Protein 5T95 (pdb70)

B-factor: mean 22.71, std 10.86, range [8.15, 75.47]

Radius of gyration: 29.09 Å; Cα contacts (8 Å, |Δi|>4): 950; chains: 2; bounding box: 56×75×69 Å

Foldseek 3Di:
DFFEEEEACDQFVVFLVVLCVVVPYAYEYEYCDDCCVVCVVVVHHYDPDLLVVQLDDGAEYEYEHALVCPLVSLVPHPQVNHPDAHEYEYAAQAFPVCLVSCCVRHDPRHFYKYKHFPDGCPRAVPFQAAGAIEIERSGDDPVVVVVVVVVSNVVRNHHYHYDDSLVSLQVCLQPVLVLLVLLVVCLVVVDDDDPDDDPVVVVSVVSVVSSVVDDVSSSVSNQPVRPNNVVNVVVVVVVVVVVVVVVVD/DAFEEEEEACPQFVVQLVVLSVVVPHAYEYEYCDDPPPVCVVSVYHYDPDLLVVQQDPGAEYEYEHFLVCPLVSLVRHPQVSRPDAHEYEYAAQAFPVVLVSCCVRHDPSHFYKYKHFPDGCPRAVPFQAAGAIEIERSGDDPVVSVVVVLVS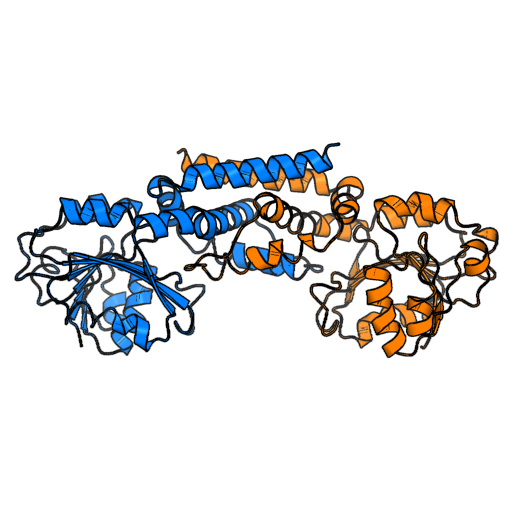NVVRNHHYHYDDSLVSLLVCLQPVLVLLVLLVVCLVVVDDDDPDDDPVVVVSVSSVVSSVVDDVSSSVSNQPVRPNNVVNVVVVVVVVVVVVVVVVD

Solvent-accessible surface area: 20821 Å² total

Structure (mmCIF, N/CA/C/O backbone):
data_5T95
#
_entry.id   5T95
#
_cell.length_a   46.294
_cell.length_b   54.603
_cell.length_c   68.092
_cell.angle_alpha   106.95
_cell.angle_beta   99.32
_cell.angle_gamma   103.70
#
_symmetry.space_group_name_H-M   'P 1'
#
loop_
_entity.id
_entity.type
_entity.pdbx_description
1 polymer 'Prephenate dehydrogenase 1'
2 non-polymer 'NADP NICOTINAMIDE-ADENINE-DINUCLEOTIDE PHOSPHATE'
3 non-polymer TYROSINE
4 water water
#
loop_
_atom_site.group_PDB
_atom_site.id
_atom_site.type_symbol
_atom_site.label_atom_id
_atom_site.label_alt_id
_atom_site.label_comp_id
_atom_site.label_asym_id
_atom_site.label_entity_id
_atom_site.label_seq_id
_atom_site.pdbx_PDB_ins_code
_atom_site.Cartn_x
_atom_site.Cartn_y
_atom_site.Cartn_z
_atom_site.occupancy
_atom_site.B_iso_or_equiv
_atom_site.auth_seq_id
_atom_site.auth_comp_id
_atom_site.auth_asym_id
_atom_site.auth_atom_id
_atom_site.pdbx_PDB_model_num
ATOM 1 N N . SER A 1 9 ? 15.368 -49.313 -40.459 1.00 43.45 9 SER A N 1
ATOM 2 C CA . SER A 1 9 ? 15.481 -48.471 -39.270 1.00 41.60 9 SER A CA 1
ATOM 3 C C . SER A 1 9 ? 14.809 -47.116 -39.496 1.00 39.43 9 SER A C 1
ATOM 4 O O . SER A 1 9 ? 15.102 -46.419 -40.468 1.00 44.27 9 SER A O 1
ATOM 7 N N . LEU A 1 10 ? 13.915 -46.746 -38.581 1.00 28.14 10 LEU A N 1
ATOM 8 C CA . LEU A 1 10 ? 13.048 -45.590 -38.734 1.00 25.75 10 LEU A CA 1
ATOM 9 C C . LEU A 1 10 ? 13.358 -44.537 -37.678 1.00 21.46 10 LEU A C 1
ATOM 10 O O . LEU A 1 10 ? 13.747 -44.857 -36.553 1.00 22.83 10 LEU A O 1
ATOM 15 N N . LYS A 1 11 ? 13.177 -43.274 -38.060 1.00 18.59 11 LYS A N 1
ATOM 16 C CA . LYS A 1 11 ? 13.143 -42.172 -37.114 1.00 16.76 11 LYS A CA 1
ATOM 17 C C . LYS A 1 11 ? 11.704 -42.035 -36.639 1.00 17.99 11 LYS A C 1
ATOM 18 O O . LYS A 1 11 ? 10.835 -41.583 -37.390 1.00 19.94 11 LYS A O 1
ATOM 24 N N . ILE A 1 12 ? 11.450 -42.438 -35.397 1.00 15.71 12 ILE A N 1
ATOM 25 C CA . ILE A 1 12 ? 10.104 -42.509 -34.853 1.00 14.52 12 ILE A CA 1
ATOM 26 C C . ILE A 1 12 ? 9.991 -41.496 -33.733 1.00 14.85 12 ILE A C 1
ATOM 27 O O . ILE A 1 12 ? 10.819 -41.487 -32.816 1.00 16.90 12 ILE A O 1
ATOM 32 N N . GLY A 1 13 ? 8.951 -40.670 -33.787 1.00 15.00 13 GLY A N 1
ATOM 33 C CA . GLY A 1 13 ? 8.678 -39.690 -32.751 1.00 13.41 13 GLY A CA 1
ATOM 34 C C . GLY A 1 13 ? 7.401 -40.039 -32.006 1.00 16.56 13 GLY A C 1
ATOM 35 O O . GLY A 1 13 ? 6.354 -40.247 -32.616 1.00 15.84 13 GLY A O 1
ATOM 36 N N . ILE A 1 14 ? 7.503 -40.079 -30.677 1.00 13.85 14 ILE A N 1
ATOM 37 C CA A ILE A 1 14 ? 6.385 -40.421 -29.807 0.59 11.75 14 ILE A CA 1
ATOM 38 C CA B ILE A 1 14 ? 6.381 -40.419 -29.811 0.41 12.31 14 ILE A CA 1
ATOM 39 C C . ILE A 1 14 ? 5.756 -39.139 -29.288 1.00 13.42 14 ILE A C 1
ATOM 40 O O . ILE A 1 14 ? 6.450 -38.297 -28.705 1.00 16.68 14 ILE A O 1
ATOM 49 N N . VAL A 1 15 ? 4.443 -39.000 -29.479 1.00 11.11 15 VAL A N 1
ATOM 50 C CA . VAL A 1 15 ? 3.673 -37.897 -28.919 1.00 14.06 15 VAL A CA 1
ATOM 51 C C . VAL A 1 15 ? 2.837 -38.484 -27.795 1.00 15.88 15 VAL A C 1
ATOM 52 O O . VAL A 1 15 ? 1.948 -39.310 -28.039 1.00 13.39 15 VAL A O 1
ATOM 56 N N . GLY A 1 16 ? 3.120 -38.070 -26.564 1.00 13.72 16 GLY A N 1
ATOM 57 C CA . GLY A 1 16 ? 2.479 -38.665 -25.409 1.00 16.42 16 GLY A CA 1
ATOM 58 C C . GLY A 1 16 ? 3.372 -39.739 -24.827 1.00 16.73 16 GLY A C 1
ATOM 59 O O . GLY A 1 16 ? 3.232 -40.928 -25.146 1.00 14.27 16 GLY A O 1
ATOM 60 N N . PHE A 1 17 ? 4.336 -39.322 -24.016 1.00 13.14 17 PHE A N 1
ATOM 61 C CA . PHE A 1 17 ? 5.366 -40.240 -23.524 1.00 11.65 17 PHE A CA 1
ATOM 62 C C . PHE A 1 17 ? 5.018 -40.742 -22.137 1.00 15.45 17 PHE A C 1
ATOM 63 O O . PHE A 1 17 ? 5.839 -40.740 -21.210 1.00 15.04 17 PHE A O 1
ATOM 71 N N . GLY A 1 18 ? 3.772 -41.165 -21.993 1.00 17.12 18 GLY A N 1
ATOM 72 C CA . GLY A 1 18 ? 3.281 -41.716 -20.753 1.00 13.66 18 GLY A CA 1
ATOM 73 C C . GLY A 1 18 ? 3.500 -43.210 -20.696 1.00 11.50 18 GLY A C 1
ATOM 74 O O . GLY A 1 18 ? 4.390 -43.767 -21.347 1.00 15.96 18 GLY A O 1
ATOM 75 N N . ASN A 1 19 ? 2.660 -43.859 -19.893 1.00 11.33 19 ASN A N 1
ATOM 76 C CA . ASN A 1 19 ? 2.700 -45.297 -19.663 1.00 11.87 19 ASN A CA 1
ATOM 77 C C . ASN A 1 19 ? 2.905 -46.094 -20.949 1.00 14.19 19 ASN A C 1
ATOM 78 O O . ASN A 1 19 ? 3.895 -46.816 -21.091 1.00 14.53 19 ASN A O 1
ATOM 83 N N . PHE A 1 20 ? 1.989 -45.957 -21.911 1.00 12.92 20 PHE A N 1
ATOM 84 C CA . PHE A 1 20 ? 2.080 -46.808 -23.100 1.00 14.17 20 PHE A CA 1
ATOM 85 C C . PHE A 1 20 ? 3.116 -46.310 -24.099 1.00 14.74 20 PHE A C 1
ATOM 86 O O . PHE A 1 20 ? 3.779 -47.130 -24.749 1.00 15.53 20 PHE A O 1
ATOM 94 N N . GLY A 1 21 ? 3.280 -44.991 -24.237 1.00 14.81 21 GLY A N 1
ATOM 95 C CA . GLY A 1 21 ? 4.351 -44.484 -25.077 1.00 16.01 21 GLY A CA 1
ATOM 96 C C . GLY A 1 21 ? 5.715 -44.998 -24.649 1.00 15.45 21 GLY A C 1
ATOM 97 O O . GLY A 1 21 ? 6.526 -45.402 -25.485 1.00 13.50 21 GLY A O 1
ATOM 98 N N . GLN A 1 22 ? 5.984 -44.992 -23.341 1.00 13.28 22 GLN A N 1
ATOM 99 C CA . GLN A 1 22 ? 7.235 -45.554 -22.837 1.00 14.92 22 GLN A CA 1
ATOM 100 C C . GLN A 1 22 ? 7.343 -47.039 -23.152 1.00 15.33 22 GLN A C 1
ATOM 101 O O . GLN A 1 22 ? 8.418 -47.530 -23.513 1.00 15.71 22 GLN A O 1
ATOM 107 N N . PHE A 1 23 ? 6.237 -47.768 -23.010 1.00 15.02 23 PHE A N 1
ATOM 108 C CA . PHE A 1 23 ? 6.233 -49.199 -23.278 1.00 13.10 23 PHE A CA 1
ATOM 109 C C . PHE A 1 23 ? 6.612 -49.498 -24.727 1.00 12.80 23 PHE A C 1
ATOM 110 O O . PHE A 1 23 ? 7.485 -50.338 -24.990 1.00 13.00 23 PHE A O 1
ATOM 118 N N . LEU A 1 24 ? 5.973 -48.810 -25.680 1.00 13.46 24 LEU A N 1
ATOM 119 C CA . LEU A 1 24 ? 6.316 -49.000 -27.092 1.00 13.87 24 LEU A CA 1
ATOM 120 C C . LEU A 1 24 ? 7.761 -48.624 -27.363 1.00 14.07 24 LEU A C 1
ATOM 121 O O . LEU A 1 24 ? 8.474 -49.332 -28.090 1.00 14.69 24 LEU A O 1
ATOM 126 N N . ALA A 1 25 ? 8.207 -47.505 -26.791 1.00 11.27 25 ALA A N 1
ATOM 127 C CA . ALA A 1 25 ? 9.564 -47.026 -27.041 1.00 12.39 25 ALA A CA 1
ATOM 128 C C . ALA A 1 25 ? 10.615 -48.069 -26.689 1.00 14.42 25 ALA A C 1
ATOM 129 O O . ALA A 1 25 ? 11.611 -48.217 -27.409 1.00 19.55 25 ALA A O 1
ATOM 131 N N . LYS A 1 26 ? 10.441 -48.778 -25.566 1.00 15.12 26 LYS A N 1
ATOM 132 C CA . LYS A 1 26 ? 11.435 -49.770 -25.167 1.00 14.42 26 LYS A CA 1
ATOM 133 C C . LYS A 1 26 ? 11.710 -50.757 -26.288 1.00 17.01 26 LYS A C 1
ATOM 134 O O . LYS A 1 26 ? 12.868 -51.046 -26.613 1.00 20.52 26 LYS A O 1
ATOM 140 N N . THR A 1 27 ? 10.648 -51.301 -26.878 1.00 15.26 27 THR A N 1
ATOM 141 C CA . THR A 1 27 ? 10.832 -52.309 -27.918 1.00 18.01 27 THR A CA 1
ATOM 142 C C . THR A 1 27 ? 11.325 -51.679 -29.213 1.00 15.72 27 THR A C 1
ATOM 143 O O . THR A 1 27 ? 12.170 -52.252 -29.906 1.00 17.28 27 THR A O 1
ATOM 147 N N . MET A 1 28 ? 10.841 -50.481 -29.532 1.00 17.96 28 MET A N 1
ATOM 148 C CA . MET A 1 28 ? 11.290 -49.814 -30.744 1.00 18.47 28 MET A CA 1
ATOM 149 C C . MET A 1 28 ? 12.780 -49.499 -30.683 1.00 17.92 28 MET A C 1
ATOM 150 O O . MET A 1 28 ? 13.491 -49.622 -31.687 1.00 17.40 28 MET A O 1
ATOM 155 N N . ILE A 1 29 ? 13.269 -49.094 -29.510 1.00 14.21 29 ILE A N 1
ATOM 156 C CA . ILE A 1 29 ? 14.695 -48.828 -29.355 1.00 14.13 29 ILE A CA 1
ATOM 157 C C . ILE A 1 29 ? 15.495 -50.110 -29.504 1.00 17.59 29 ILE A C 1
ATOM 158 O O . ILE A 1 29 ? 16.545 -50.132 -30.155 1.00 19.69 29 ILE A O 1
ATOM 163 N N . LYS A 1 30 ? 15.020 -51.195 -28.890 1.00 19.86 30 LYS A N 1
ATOM 164 C CA . LYS A 1 30 ? 15.724 -52.469 -28.979 1.00 21.08 30 LYS A CA 1
ATOM 165 C C . LYS A 1 30 ? 15.930 -52.885 -30.427 1.00 23.98 30 LYS A C 1
ATOM 166 O O . LYS A 1 30 ? 16.976 -53.446 -30.784 1.00 22.50 30 LYS A O 1
ATOM 172 N N . GLN A 1 31 ? 14.943 -52.607 -31.279 1.00 24.61 31 GLN A N 1
ATOM 173 C CA . GLN A 1 31 ? 15.012 -52.970 -32.686 1.00 24.88 31 GLN A CA 1
ATOM 174 C C . GLN A 1 31 ? 15.949 -52.082 -33.491 1.00 25.71 31 GLN A C 1
ATOM 175 O O . GLN A 1 31 ? 16.204 -52.385 -34.659 1.00 26.12 31 GLN A O 1
ATOM 181 N N . GLY A 1 32 ? 16.469 -51.011 -32.910 1.00 23.51 32 GLY A N 1
ATOM 182 C CA . GLY A 1 32 ? 17.421 -50.176 -33.603 1.00 22.15 32 GLY A CA 1
ATOM 183 C C . GLY A 1 32 ? 16.846 -48.948 -34.260 1.00 19.63 32 GLY A C 1
ATOM 184 O O . GLY A 1 32 ? 17.565 -48.273 -35.006 1.00 22.40 32 GLY A O 1
ATOM 185 N N . HIS A 1 33 ? 15.582 -48.633 -34.008 1.00 19.73 33 HIS A N 1
ATOM 186 C CA . HIS A 1 33 ? 15.009 -47.388 -34.492 1.00 16.44 33 HIS A CA 1
ATOM 187 C C . HIS A 1 33 ? 15.469 -46.228 -33.619 1.00 20.70 33 HIS A C 1
ATOM 188 O O . HIS A 1 33 ? 15.877 -46.409 -32.468 1.00 21.37 33 HIS A O 1
ATOM 195 N N . THR A 1 34 ? 15.447 -45.029 -34.201 1.00 19.19 34 THR A N 1
ATOM 196 C CA . THR A 1 34 ? 15.883 -43.817 -33.518 1.00 20.25 34 THR A CA 1
ATOM 197 C C . THR A 1 34 ? 14.654 -43.108 -32.973 1.00 19.02 34 THR A C 1
ATOM 198 O O . THR A 1 34 ? 13.821 -42.625 -33.749 1.00 19.10 34 THR A O 1
ATOM 202 N N . LEU A 1 35 ? 14.549 -43.042 -31.651 1.00 16.67 35 LEU A N 1
ATOM 203 C CA . LEU A 1 35 ? 13.347 -42.539 -30.997 1.00 17.25 35 LEU A CA 1
ATOM 204 C C . LEU A 1 35 ? 13.546 -41.120 -30.496 1.00 18.80 35 LEU A C 1
ATOM 205 O O . LEU A 1 35 ? 14.597 -40.787 -29.943 1.00 18.47 35 LEU A O 1
ATOM 210 N N . THR A 1 36 ? 12.527 -40.284 -30.709 1.00 13.61 36 THR A N 1
ATOM 211 C CA . THR A 1 36 ? 12.380 -39.004 -30.039 1.00 13.26 36 THR A CA 1
ATOM 212 C C . THR A 1 36 ? 10.978 -38.931 -29.447 1.00 14.81 36 THR A C 1
ATOM 213 O O . THR A 1 36 ? 10.085 -39.690 -29.827 1.00 18.19 36 THR A O 1
ATOM 217 N N . ALA A 1 37 ? 10.781 -38.015 -28.506 1.00 13.05 37 ALA A N 1
ATOM 218 C CA . ALA A 1 37 ? 9.511 -37.937 -27.793 1.00 12.34 37 ALA A CA 1
ATOM 219 C C . ALA A 1 37 ? 9.154 -36.491 -27.489 1.00 12.70 37 ALA A C 1
ATOM 220 O O . ALA A 1 37 ? 10.022 -35.622 -27.387 1.00 15.89 37 ALA A O 1
ATOM 222 N N . THR A 1 38 ? 7.855 -36.243 -27.354 1.00 13.90 38 THR A N 1
ATOM 223 C CA . THR A 1 38 ? 7.353 -34.971 -26.860 1.00 15.44 38 THR A CA 1
ATOM 224 C C . THR A 1 38 ? 6.083 -35.263 -26.076 1.00 15.38 38 THR A C 1
ATOM 225 O O . THR A 1 38 ? 5.434 -36.292 -26.285 1.00 14.65 38 THR A O 1
ATOM 229 N N . SER A 1 39 ? 5.800 -34.251 -25.213 1.00 13.67 39 SER A N 1
ATOM 230 C CA . SER A 1 39 ? 4.644 -34.737 -24.474 1.00 12.80 39 SER A CA 1
ATOM 231 C C . SER A 1 39 ? 4.110 -33.619 -23.593 1.00 11.70 39 SER A C 1
ATOM 232 O O . SER A 1 39 ? 4.807 -32.638 -23.311 1.00 15.17 39 SER A O 1
ATOM 235 N N . ARG A 1 40 ? 3.006 -33.493 -22.948 1.00 12.15 40 ARG A N 1
ATOM 236 C CA . ARG A 1 40 ? 2.545 -32.422 -22.077 1.00 18.67 40 ARG A CA 1
ATOM 237 C C . ARG A 1 40 ? 3.459 -32.263 -20.870 1.00 19.18 40 ARG A C 1
ATOM 238 O O . ARG A 1 40 ? 3.883 -31.150 -20.531 1.00 17.99 40 ARG A O 1
ATOM 246 N N . SER A 1 41 ? 3.768 -33.367 -20.204 1.00 15.29 41 SER A N 1
ATOM 247 C CA . SER A 1 41 ? 4.590 -33.330 -19.002 1.00 14.71 41 SER A CA 1
ATOM 248 C C . SER A 1 41 ? 6.058 -33.477 -19.378 1.00 16.39 41 SER A C 1
ATOM 249 O O . SER A 1 41 ? 6.399 -33.931 -20.474 1.00 16.16 41 SER A O 1
ATOM 252 N N . ASP A 1 42 ? 6.941 -33.107 -18.453 1.00 18.06 42 ASP A N 1
ATOM 253 C CA A ASP A 1 42 ? 8.369 -33.152 -18.734 0.67 23.90 42 ASP A CA 1
ATOM 254 C CA B ASP A 1 42 ? 8.361 -33.159 -18.764 0.33 23.81 42 ASP A CA 1
ATOM 255 C C . ASP A 1 42 ? 8.905 -34.557 -18.486 1.00 21.24 42 ASP A C 1
ATOM 256 O O . ASP A 1 42 ? 8.660 -35.147 -17.431 1.00 26.53 42 ASP A O 1
ATOM 265 N N . TYR A 1 43 ? 9.582 -35.113 -19.476 1.00 19.58 43 TYR A N 1
ATOM 266 C CA . TYR A 1 43 ? 10.192 -36.428 -19.355 1.00 13.78 43 TYR A CA 1
ATOM 267 C C . TYR A 1 43 ? 11.672 -36.333 -19.677 1.00 14.81 43 TYR A C 1
ATOM 268 O O . TYR A 1 43 ? 12.267 -37.289 -20.177 1.00 17.45 43 TYR A O 1
ATOM 277 N N A SER A 1 44 ? 12.282 -35.179 -19.410 0.52 15.64 44 SER A N 1
ATOM 278 N N B SER A 1 44 ? 12.267 -35.169 -19.405 0.48 15.44 44 SER A N 1
ATOM 279 C CA A SER A 1 44 ? 13.681 -34.986 -19.780 0.52 16.20 44 SER A CA 1
ATOM 280 C CA B SER A 1 44 ? 13.671 -34.939 -19.733 0.48 16.27 44 SER A CA 1
ATOM 281 C C A SER A 1 44 ? 14.585 -36.030 -19.128 0.52 15.83 44 SER A C 1
ATOM 282 C C B SER A 1 44 ? 14.573 -36.006 -19.123 0.48 15.91 44 SER A C 1
ATOM 283 O O A SER A 1 44 ? 15.418 -36.645 -19.802 0.52 17.51 44 SER A O 1
ATOM 284 O O B SER A 1 44 ? 15.394 -36.613 -19.820 0.48 17.57 44 SER A O 1
ATOM 289 N N . GLU A 1 45 ? 14.442 -36.244 -17.817 1.00 15.67 45 GLU A N 1
ATOM 290 C CA . GLU A 1 45 ? 15.340 -37.187 -17.148 1.00 18.24 45 GLU A CA 1
ATOM 291 C C . GLU A 1 45 ? 15.100 -38.617 -17.612 1.00 18.22 45 GLU A C 1
ATOM 292 O O . GLU A 1 45 ? 16.057 -39.365 -17.852 1.00 16.34 45 GLU A O 1
ATOM 298 N N . LEU A 1 46 ? 13.835 -39.030 -17.710 1.00 13.16 46 LEU A N 1
ATOM 299 C CA . LEU A 1 46 ? 13.551 -40.379 -18.193 1.00 14.97 46 LEU A CA 1
ATOM 300 C C . LEU A 1 46 ? 14.107 -40.589 -19.596 1.00 14.75 46 LEU A C 1
ATOM 301 O O . LEU A 1 46 ? 14.700 -41.629 -19.887 1.00 17.16 46 LEU A O 1
ATOM 306 N N . CYS A 1 47 ? 13.931 -39.609 -20.485 1.00 12.55 47 CYS A N 1
ATOM 307 C CA . CYS A 1 47 ? 14.478 -39.781 -21.827 1.00 12.62 47 CYS A CA 1
ATOM 308 C C . CYS A 1 47 ? 16.004 -39.809 -21.795 1.00 13.40 47 CYS A C 1
ATOM 309 O O . CYS A 1 47 ? 16.629 -40.548 -22.563 1.00 16.26 47 CYS A O 1
ATOM 312 N N . LEU A 1 48 ? 16.617 -39.018 -20.907 1.00 13.93 48 LEU A N 1
ATOM 313 C CA . LEU A 1 48 ? 18.061 -39.093 -20.697 1.00 16.89 48 LEU A CA 1
ATOM 314 C C . LEU A 1 48 ? 18.475 -40.504 -20.299 1.00 16.50 48 LEU A C 1
ATOM 315 O O . LEU A 1 48 ? 19.400 -41.091 -20.885 1.00 16.56 48 LEU A O 1
ATOM 320 N N . GLN A 1 49 ? 17.777 -41.070 -19.316 1.00 14.76 49 GLN A N 1
ATOM 321 C CA . GLN A 1 49 ? 18.091 -42.422 -18.844 1.00 19.69 49 GLN A CA 1
ATOM 322 C C . GLN A 1 49 ? 17.911 -43.459 -19.947 1.00 18.98 49 GLN A C 1
ATOM 323 O O . GLN A 1 49 ? 18.702 -44.409 -20.057 1.00 15.88 49 GLN A O 1
ATOM 329 N N . MET A 1 50 ? 16.859 -43.307 -20.754 1.00 15.26 50 MET A N 1
ATOM 330 C CA . MET A 1 50 ? 16.576 -44.256 -21.822 1.00 16.23 50 MET A CA 1
ATOM 331 C C . MET A 1 50 ? 17.422 -44.016 -23.060 1.00 23.60 50 MET A C 1
ATOM 332 O O . MET A 1 50 ? 17.542 -44.918 -23.895 1.00 25.12 50 MET A O 1
ATOM 337 N N . GLY A 1 51 ? 18.014 -42.832 -23.191 1.00 19.64 51 GLY A N 1
ATOM 338 C CA . GLY A 1 51 ? 18.908 -42.552 -24.290 1.00 26.11 51 GLY A CA 1
ATOM 339 C C . GLY A 1 51 ? 18.244 -41.972 -25.511 1.00 26.46 51 GLY A C 1
ATOM 340 O O . GLY A 1 51 ? 18.770 -42.132 -26.619 1.00 33.67 51 GLY A O 1
ATOM 341 N N . ILE A 1 52 ? 17.096 -41.303 -25.351 1.00 19.38 52 ILE A N 1
ATOM 342 C CA . ILE A 1 52 ? 16.383 -40.715 -26.476 1.00 25.92 52 ILE A CA 1
ATOM 343 C C . ILE A 1 52 ? 16.177 -39.230 -26.222 1.00 22.59 52 ILE A C 1
ATOM 344 O O . ILE A 1 52 ? 16.198 -38.758 -25.084 1.00 18.41 52 ILE A O 1
ATOM 349 N N . HIS A 1 53 ? 15.982 -38.488 -27.306 1.00 19.15 53 HIS A N 1
ATOM 350 C CA . HIS A 1 53 ? 15.868 -37.043 -27.198 1.00 20.48 53 HIS A CA 1
ATOM 351 C C . HIS A 1 53 ? 14.426 -36.644 -26.914 1.00 16.56 53 HIS A C 1
ATOM 352 O O . HIS A 1 53 ? 13.509 -37.034 -27.641 1.00 19.89 53 HIS A O 1
ATOM 359 N N . PHE A 1 54 ? 14.235 -35.867 -25.856 1.00 15.28 54 PHE A N 1
ATOM 360 C CA . PHE A 1 54 ? 12.934 -35.316 -25.501 1.00 12.79 54 PHE A CA 1
ATOM 361 C C . PHE A 1 54 ? 12.847 -33.858 -25.931 1.00 16.39 54 PHE A C 1
ATOM 362 O O . PHE A 1 54 ? 13.754 -33.069 -25.648 1.00 18.73 54 PHE A O 1
ATOM 370 N N . PHE A 1 55 ? 11.744 -33.499 -26.581 1.00 18.43 55 PHE A N 1
ATOM 371 C CA . PHE A 1 55 ? 11.446 -32.116 -26.951 1.00 19.22 55 PHE A CA 1
ATOM 372 C C . PHE A 1 55 ? 10.348 -31.578 -26.043 1.00 19.98 55 PHE A C 1
ATOM 373 O O . PHE A 1 55 ? 9.202 -32.029 -26.120 1.00 19.12 55 PHE A O 1
ATOM 381 N N . ARG A 1 56 ? 10.682 -30.584 -25.220 1.00 23.43 56 ARG A N 1
ATOM 382 C CA . ARG A 1 56 ? 9.648 -29.946 -24.411 1.00 30.82 56 ARG A CA 1
ATOM 383 C C . ARG A 1 56 ? 8.642 -29.187 -25.271 1.00 31.63 56 ARG A C 1
ATOM 384 O O . ARG A 1 56 ? 7.453 -29.141 -24.936 1.00 37.62 56 ARG A O 1
ATOM 392 N N . ASP A 1 57 ? 9.084 -28.617 -26.385 1.00 26.49 57 ASP A N 1
ATOM 393 C CA . ASP A 1 57 ? 8.218 -27.846 -27.268 1.00 26.54 57 ASP A CA 1
ATOM 394 C C . ASP A 1 57 ? 7.846 -28.695 -28.477 1.00 26.08 57 ASP A C 1
ATOM 395 O O . ASP A 1 57 ? 8.728 -29.197 -29.180 1.00 25.80 57 ASP A O 1
ATOM 400 N N . VAL A 1 58 ? 6.541 -28.852 -28.715 1.00 23.45 58 VAL A N 1
ATOM 401 C CA . VAL A 1 58 ? 6.077 -29.668 -29.833 1.00 25.80 58 VAL A CA 1
ATOM 402 C C . VAL A 1 58 ? 6.528 -29.106 -31.179 1.00 25.09 58 VAL A C 1
ATOM 403 O O . VAL A 1 58 ? 6.606 -29.847 -32.167 1.00 23.78 58 VAL A O 1
ATOM 407 N N . SER A 1 59 ? 6.855 -27.814 -31.244 1.00 25.92 59 SER A N 1
ATOM 408 C CA A SER A 1 59 ? 7.273 -27.228 -32.512 0.49 27.64 59 SER A CA 1
ATOM 409 C CA B SER A 1 59 ? 7.272 -27.228 -32.512 0.51 27.55 59 SER A CA 1
ATOM 410 C C . SER A 1 59 ? 8.640 -27.748 -32.942 1.00 28.47 59 SER A C 1
ATOM 411 O O . SER A 1 59 ? 8.859 -28.021 -34.127 1.00 26.52 59 SER A O 1
ATOM 416 N N . ALA A 1 60 ? 9.573 -27.900 -31.994 1.00 22.83 60 ALA A N 1
ATOM 417 C CA . ALA A 1 60 ? 10.884 -28.444 -32.343 1.00 28.68 60 ALA A CA 1
ATOM 418 C C . ALA A 1 60 ? 10.800 -29.930 -32.655 1.00 27.52 60 ALA A C 1
ATOM 419 O O . ALA A 1 60 ? 11.576 -30.443 -33.473 1.00 28.95 60 ALA A O 1
ATOM 421 N N . PHE A 1 61 ? 9.873 -30.630 -32.008 1.00 26.24 61 PHE A N 1
ATOM 422 C CA . PHE A 1 61 ? 9.632 -32.030 -32.330 1.00 25.70 61 PHE A CA 1
ATOM 423 C C . PHE A 1 61 ? 9.169 -32.187 -33.774 1.00 22.22 61 PHE A C 1
ATOM 424 O O . PHE A 1 61 ? 9.622 -33.091 -34.485 1.00 21.46 61 PHE A O 1
ATOM 432 N N . LEU A 1 62 ? 8.285 -31.296 -34.230 1.00 23.70 62 LEU A N 1
ATOM 433 C CA . LEU A 1 62 ? 7.668 -31.414 -35.548 1.00 25.16 62 LEU A CA 1
ATOM 434 C C . LEU A 1 62 ? 8.580 -30.983 -36.684 1.00 27.33 62 LEU A C 1
ATOM 435 O O . LEU A 1 62 ? 8.354 -31.391 -37.829 1.00 27.11 62 LEU A O 1
ATOM 440 N N . THR A 1 63 ? 9.583 -30.159 -36.412 1.00 23.80 63 THR A N 1
ATOM 441 C CA . THR A 1 63 ? 10.522 -29.755 -37.445 1.00 28.14 63 THR A CA 1
ATOM 442 C C . THR A 1 63 ? 11.759 -30.633 -37.461 1.00 33.57 63 THR A C 1
ATOM 443 O O . THR A 1 63 ? 12.714 -30.320 -38.167 1.00 35.13 63 THR A O 1
ATOM 447 N N . ALA A 1 64 ? 11.772 -31.708 -36.685 1.00 32.29 64 ALA A N 1
ATOM 448 C CA . ALA A 1 64 ? 12.912 -32.603 -36.695 1.00 34.89 64 ALA A CA 1
ATOM 449 C C . ALA A 1 64 ? 12.832 -33.525 -37.909 1.00 38.04 64 ALA A C 1
ATOM 450 O O . ALA A 1 64 ? 11.830 -33.566 -38.630 1.00 31.71 64 ALA A O 1
ATOM 452 N N . ASP A 1 65 ? 13.920 -34.250 -38.158 1.00 40.29 65 ASP A N 1
ATOM 453 C CA . ASP A 1 65 ? 13.918 -35.267 -39.203 1.00 34.98 65 ASP A CA 1
ATOM 454 C C . ASP A 1 65 ? 13.252 -36.512 -38.638 1.00 25.76 65 ASP A C 1
ATOM 455 O O . ASP A 1 65 ? 13.759 -37.131 -37.698 1.00 27.51 65 ASP A O 1
ATOM 460 N N . ILE A 1 66 ? 12.089 -36.853 -39.180 1.00 27.82 66 ILE A N 1
ATOM 461 C CA . ILE A 1 66 ? 11.229 -37.841 -38.551 1.00 24.56 66 ILE A CA 1
ATOM 462 C C . ILE A 1 66 ? 10.446 -38.560 -39.634 1.00 25.96 66 ILE A C 1
ATOM 463 O O . ILE A 1 66 ? 9.935 -37.940 -40.572 1.00 23.05 66 ILE A O 1
ATOM 468 N N . ASP A 1 67 ? 10.392 -39.883 -39.520 1.00 20.07 67 ASP A N 1
ATOM 469 C CA . ASP A 1 67 ? 9.700 -40.722 -40.487 1.00 18.94 67 ASP A CA 1
ATOM 470 C C . ASP A 1 67 ? 8.282 -41.043 -40.062 1.00 19.48 67 ASP A C 1
ATOM 471 O O . ASP A 1 67 ? 7.390 -41.145 -40.908 1.00 20.21 67 ASP A O 1
ATOM 476 N N . VAL A 1 68 ? 8.075 -41.262 -38.770 1.00 16.77 68 VAL A N 1
ATOM 477 C CA . VAL A 1 68 ? 6.797 -41.725 -38.254 1.00 12.48 68 VAL A CA 1
ATOM 478 C C . VAL A 1 68 ? 6.530 -40.986 -36.960 1.00 17.44 68 VAL A C 1
ATOM 479 O O . VAL A 1 68 ? 7.408 -40.911 -36.093 1.00 18.35 68 VAL A O 1
ATOM 483 N N . ILE A 1 69 ? 5.313 -40.476 -36.817 1.00 12.32 69 ILE A N 1
ATOM 484 C CA . ILE A 1 69 ? 4.841 -39.882 -35.571 1.00 12.49 69 ILE A CA 1
ATOM 485 C C . ILE A 1 69 ? 3.787 -40.814 -34.999 1.00 13.59 69 ILE A C 1
ATOM 486 O O . ILE A 1 69 ? 2.804 -41.129 -35.675 1.00 15.09 69 ILE A O 1
ATOM 491 N N . VAL A 1 70 ? 3.997 -41.269 -33.765 1.00 12.34 70 VAL A N 1
ATOM 492 C CA . VAL A 1 70 ? 3.099 -42.208 -33.109 1.00 13.47 70 VAL A CA 1
ATOM 493 C C . VAL A 1 70 ? 2.338 -41.457 -32.029 1.00 14.14 70 VAL A C 1
ATOM 494 O O . VAL A 1 70 ? 2.940 -40.931 -31.085 1.00 13.02 70 VAL A O 1
ATOM 498 N N . LEU A 1 71 ? 1.020 -41.412 -32.155 1.00 10.58 71 LEU A N 1
ATOM 499 C CA . LEU A 1 71 ? 0.189 -40.668 -31.214 1.00 10.88 71 LEU A CA 1
ATOM 500 C C . LEU A 1 71 ? -0.168 -41.607 -30.080 1.00 17.10 71 LEU A C 1
ATOM 501 O O . LEU A 1 71 ? -0.937 -42.553 -30.276 1.00 13.73 71 LEU A O 1
ATOM 506 N N . CYS A 1 72 ? 0.422 -41.360 -28.901 1.00 10.70 72 CYS A N 1
ATOM 507 C CA . CYS A 1 72 ? 0.290 -42.231 -27.742 1.00 12.90 72 CYS A CA 1
ATOM 508 C C . CYS A 1 72 ? -0.364 -41.492 -26.588 1.00 12.51 72 CYS A C 1
ATOM 509 O O . CYS A 1 72 ? -0.210 -41.894 -25.437 1.00 12.53 72 CYS A O 1
ATOM 512 N N A THR A 1 73 ? -1.065 -40.399 -26.876 0.49 10.56 73 THR A N 1
ATOM 513 N N B THR A 1 73 ? -1.061 -40.397 -26.874 0.51 10.57 73 THR A N 1
ATOM 514 C CA A THR A 1 73 ? -1.816 -39.686 -25.857 0.49 12.43 73 THR A CA 1
ATOM 515 C CA B THR A 1 73 ? -1.801 -39.672 -25.855 0.51 12.52 73 THR A CA 1
ATOM 516 C C A THR A 1 73 ? -3.113 -40.426 -25.552 0.49 14.87 73 THR A C 1
ATOM 517 C C B THR A 1 73 ? -3.138 -40.367 -25.595 0.51 14.80 73 THR A C 1
ATOM 518 O O A THR A 1 73 ? -3.509 -41.367 -26.245 0.49 12.94 73 THR A O 1
ATOM 519 O O B THR A 1 73 ? -3.576 -41.236 -26.354 0.51 14.24 73 THR A O 1
ATOM 526 N N . SER A 1 74 ? -3.782 -39.987 -24.492 1.00 13.50 74 SER A N 1
ATOM 527 C CA . SER A 1 74 ? -5.048 -40.605 -24.124 1.00 11.77 74 SER A CA 1
ATOM 528 C C . SER A 1 74 ? -6.085 -40.363 -25.213 1.00 14.59 74 SER A C 1
ATOM 529 O O . SER A 1 74 ? -6.051 -39.352 -25.927 1.00 14.10 74 SER A O 1
ATOM 532 N N . ILE A 1 75 ? -7.036 -41.290 -25.317 1.00 12.88 75 ILE A N 1
ATOM 533 C CA . ILE A 1 75 ? -8.177 -41.105 -26.222 1.00 11.62 75 ILE A CA 1
ATOM 534 C C . ILE A 1 75 ? -8.828 -39.750 -25.989 1.00 12.19 75 ILE A C 1
ATOM 535 O O . ILE A 1 75 ? -9.142 -39.015 -26.933 1.00 14.82 75 ILE A O 1
ATOM 540 N N . LEU A 1 76 ? -9.060 -39.413 -24.722 1.00 13.96 76 LEU A N 1
ATOM 541 C CA . LEU A 1 76 ? -9.795 -38.195 -24.410 1.00 16.47 76 LEU A CA 1
ATOM 542 C C . LEU A 1 76 ? -9.061 -36.957 -24.899 1.00 15.44 76 LEU A C 1
ATOM 543 O O . LEU A 1 76 ? -9.700 -35.973 -25.291 1.00 19.06 76 LEU A O 1
ATOM 548 N N . SER A 1 77 ? -7.728 -36.987 -24.883 1.00 14.01 77 SER A N 1
ATOM 549 C CA . SER A 1 77 ? -6.948 -35.796 -25.193 1.00 14.89 77 SER A CA 1
ATOM 550 C C . SER A 1 77 ? -6.552 -35.688 -26.658 1.00 17.41 77 SER A C 1
ATOM 551 O O . SER A 1 77 ? -6.025 -34.646 -27.053 1.00 16.26 77 SER A O 1
ATOM 554 N N . LEU A 1 78 ? -6.808 -36.717 -27.470 1.00 15.89 78 LEU A N 1
ATOM 555 C CA . LEU A 1 78 ? -6.317 -36.719 -28.845 1.00 14.58 78 LEU A CA 1
ATOM 556 C C . LEU A 1 78 ? -6.693 -35.440 -29.585 1.00 16.61 78 LEU A C 1
ATOM 557 O O . LEU A 1 78 ? -5.845 -34.817 -30.231 1.00 16.20 78 LEU A O 1
ATOM 562 N N . SER A 1 79 ? -7.964 -35.032 -29.492 1.00 15.84 79 SER A N 1
ATOM 563 C CA . SER A 1 79 ? -8.428 -33.861 -30.237 1.00 16.42 79 SER A CA 1
ATOM 564 C C . SER A 1 79 ? -7.692 -32.592 -29.814 1.00 19.55 79 SER A C 1
ATOM 565 O O . SER A 1 79 ? -7.289 -31.787 -30.662 1.00 21.94 79 SER A O 1
ATOM 568 N N . GLU A 1 80 ? -7.547 -32.371 -28.502 1.00 17.69 80 GLU A N 1
ATOM 569 C CA . GLU A 1 80 ? -6.815 -31.196 -28.033 1.00 21.95 80 GLU A CA 1
ATOM 570 C C . GLU A 1 80 ? -5.350 -31.265 -28.443 1.00 20.24 80 GLU A C 1
ATOM 571 O O . GLU A 1 80 ? -4.753 -30.250 -28.827 1.00 24.05 80 GLU A O 1
ATOM 577 N N . VAL A 1 81 ? -4.755 -32.455 -28.358 1.00 17.75 81 VAL A N 1
ATOM 578 C CA . VAL A 1 81 ? -3.337 -32.611 -28.674 1.00 16.38 81 VAL A CA 1
ATOM 579 C C . VAL A 1 81 ? -3.087 -32.321 -30.146 1.00 22.00 81 VAL A C 1
ATOM 580 O O . VAL A 1 81 ? -2.184 -31.554 -30.499 1.00 19.82 81 VAL A O 1
ATOM 584 N N . VAL A 1 82 ? -3.890 -32.922 -31.024 1.00 15.78 82 VAL A N 1
ATOM 585 C CA . VAL A 1 82 ? -3.711 -32.697 -32.457 1.00 17.28 82 VAL A CA 1
ATOM 586 C C . VAL A 1 82 ? -3.990 -31.241 -32.804 1.00 23.57 82 VAL A C 1
ATOM 587 O O . VAL A 1 82 ? -3.318 -30.646 -33.658 1.00 27.90 82 VAL A O 1
ATOM 591 N N . GLY A 1 83 ? -4.980 -30.637 -32.141 1.00 26.42 83 GLY A N 1
ATOM 592 C CA . GLY A 1 83 ? -5.288 -29.242 -32.400 1.00 24.30 83 GLY A CA 1
ATOM 593 C C . GLY A 1 83 ? -4.180 -28.295 -31.984 1.00 23.96 83 GLY A C 1
ATOM 594 O O . GLY A 1 83 ? -4.058 -27.199 -32.539 1.00 31.54 83 GLY A O 1
ATOM 595 N N . SER A 1 84 ? -3.360 -28.694 -31.014 1.00 26.52 84 SER A N 1
ATOM 596 C CA . SER A 1 84 ? -2.255 -27.857 -30.565 1.00 29.63 84 SER A CA 1
ATOM 597 C C . SER A 1 84 ? -0.998 -28.022 -31.409 1.00 30.02 84 SER A C 1
ATOM 598 O O . SER A 1 84 ? -0.069 -27.220 -31.269 1.00 35.13 84 SER A O 1
ATOM 601 N N . MET A 1 85 ? -0.943 -29.023 -32.270 1.00 26.61 85 MET A N 1
ATOM 602 C CA . MET A 1 85 ? 0.269 -29.284 -33.039 1.00 23.56 85 MET A CA 1
ATOM 603 C C . MET A 1 85 ? 0.309 -28.380 -34.267 1.00 23.36 85 MET A C 1
ATOM 604 O O . MET A 1 85 ? -0.677 -28.306 -35.010 1.00 22.89 85 MET A O 1
ATOM 609 N N . PRO A 1 86 ? 1.416 -27.645 -34.494 1.00 24.90 86 PRO A N 1
ATOM 610 C CA . PRO A 1 86 ? 1.542 -26.831 -35.726 1.00 23.24 86 PRO A CA 1
ATOM 611 C C . PRO A 1 86 ? 1.912 -27.711 -36.918 1.00 25.13 86 PRO A C 1
ATOM 612 O O . PRO A 1 86 ? 3.052 -27.793 -37.368 1.00 27.27 86 PRO A O 1
ATOM 616 N N . LEU A 1 87 ? 0.905 -28.402 -37.448 1.00 23.84 87 LEU A N 1
ATOM 617 C CA . LEU A 1 87 ? 1.156 -29.476 -38.400 1.00 24.79 87 LEU A CA 1
ATOM 618 C C . LEU A 1 87 ? 1.736 -28.985 -39.720 1.00 34.13 87 LEU A C 1
ATOM 619 O O . LEU A 1 87 ? 2.398 -29.765 -40.414 1.00 31.32 87 LEU A O 1
ATOM 624 N N . THR A 1 88 ? 1.517 -27.718 -40.080 1.00 36.00 88 THR A N 1
ATOM 625 C CA . THR A 1 88 ? 2.068 -27.214 -41.332 1.00 40.42 88 THR A CA 1
ATOM 626 C C . THR A 1 88 ? 3.580 -27.032 -41.278 1.00 38.43 88 THR A C 1
ATOM 627 O O . THR A 1 88 ? 4.191 -26.780 -42.323 1.00 41.40 88 THR A O 1
ATOM 631 N N A SER A 1 89 ? 4.191 -27.161 -40.101 0.43 33.55 89 SER A N 1
ATOM 632 N N B SER A 1 89 ? 4.195 -27.158 -40.102 0.57 33.38 89 SER A N 1
ATOM 633 C CA A SER A 1 89 ? 5.633 -27.025 -39.940 0.43 34.06 89 SER A CA 1
ATOM 634 C CA B SER A 1 89 ? 5.639 -27.017 -39.969 0.57 34.28 89 SER A CA 1
ATOM 635 C C A SER A 1 89 ? 6.395 -28.303 -40.267 0.43 33.65 89 SER A C 1
ATOM 636 C C B SER A 1 89 ? 6.397 -28.297 -40.297 0.57 33.93 89 SER A C 1
ATOM 637 O O A SER A 1 89 ? 7.631 -28.285 -40.253 0.43 32.96 89 SER A O 1
ATOM 638 O O B SER A 1 89 ? 7.634 -28.275 -40.305 0.57 32.79 89 SER A O 1
ATOM 643 N N . LEU A 1 90 ? 5.697 -29.401 -40.553 1.00 30.58 90 LEU A N 1
ATOM 644 C CA . LEU A 1 90 ? 6.362 -30.637 -40.944 1.00 28.27 90 LEU A CA 1
ATOM 645 C C . LEU A 1 90 ? 7.211 -30.419 -42.189 1.00 28.93 90 LEU A C 1
ATOM 646 O O . LEU A 1 90 ? 6.780 -29.778 -43.152 1.00 28.10 90 LEU A O 1
ATOM 651 N N . LYS A 1 91 ? 8.430 -30.963 -42.167 1.00 24.16 91 LYS A N 1
ATOM 652 C CA . LYS A 1 91 ? 9.329 -30.734 -43.292 1.00 33.41 91 LYS A CA 1
ATOM 653 C C . LYS A 1 91 ? 8.900 -31.512 -44.524 1.00 32.57 91 LYS A C 1
ATOM 654 O O . LYS A 1 91 ? 9.173 -31.086 -45.650 1.00 34.65 91 LYS A O 1
ATOM 660 N N . ARG A 1 92 ? 8.238 -32.645 -44.345 1.00 30.33 92 ARG A N 1
ATOM 661 C CA . ARG A 1 92 ? 7.854 -33.453 -45.492 1.00 35.19 92 ARG A CA 1
ATOM 662 C C . ARG A 1 92 ? 6.682 -34.327 -45.086 1.00 23.45 92 ARG A C 1
ATOM 663 O O . ARG A 1 92 ? 6.335 -34.398 -43.897 1.00 24.29 92 ARG A O 1
ATOM 671 N N . PRO A 1 93 ? 6.022 -34.966 -46.050 1.00 27.11 93 PRO A N 1
ATOM 672 C CA . PRO A 1 93 ? 4.970 -35.926 -45.712 1.00 23.71 93 PRO A CA 1
ATOM 673 C C . PRO A 1 93 ? 5.464 -36.940 -44.696 1.00 25.35 93 PRO A C 1
ATOM 674 O O . PRO A 1 93 ? 6.556 -37.503 -44.824 1.00 24.54 93 PRO A O 1
ATOM 678 N N . THR A 1 94 ? 4.654 -37.160 -43.671 1.00 18.40 94 THR A N 1
ATOM 679 C CA . THR A 1 94 ? 5.055 -37.981 -42.541 1.00 17.11 94 THR A CA 1
ATOM 680 C C . THR A 1 94 ? 3.920 -38.926 -42.193 1.00 17.78 94 THR A C 1
ATOM 681 O O . THR A 1 94 ? 2.754 -38.522 -42.176 1.00 23.81 94 THR A O 1
ATOM 685 N N . LEU A 1 95 ? 4.266 -40.182 -41.915 1.00 15.92 95 LEU A N 1
ATOM 686 C CA . LEU A 1 95 ? 3.276 -41.159 -41.470 1.00 15.11 95 LEU A CA 1
ATOM 687 C C . LEU A 1 95 ? 2.846 -40.877 -40.036 1.00 14.55 95 LEU A C 1
ATOM 688 O O . LEU A 1 95 ? 3.684 -40.812 -39.129 1.00 16.49 95 LEU A O 1
ATOM 693 N N . PHE A 1 96 ? 1.536 -40.731 -39.829 1.00 13.73 96 PHE A N 1
ATOM 694 C CA . PHE A 1 96 ? 0.959 -40.649 -38.495 1.00 14.81 96 PHE A CA 1
ATOM 695 C C . PHE A 1 96 ? 0.363 -42.001 -38.134 1.00 12.81 96 PHE A C 1
ATOM 696 O O . PHE A 1 96 ? -0.409 -42.576 -38.904 1.00 15.58 96 PHE A O 1
ATOM 704 N N . VAL A 1 97 ? 0.751 -42.511 -36.976 1.00 10.86 97 VAL A N 1
ATOM 705 C CA . VAL A 1 97 ? 0.236 -43.762 -36.436 1.00 9.71 97 VAL A CA 1
ATOM 706 C C . VAL A 1 97 ? -0.438 -43.406 -35.126 1.00 11.49 97 VAL A C 1
ATOM 707 O O . VAL A 1 97 ? 0.156 -42.697 -34.311 1.00 17.04 97 VAL A O 1
ATOM 711 N N . ASP A 1 98 ? -1.652 -43.872 -34.911 1.00 12.80 98 ASP A N 1
ATOM 712 C CA . ASP A 1 98 ? -2.254 -43.806 -33.588 1.00 10.52 98 ASP A CA 1
ATOM 713 C C . ASP A 1 98 ? -2.337 -45.228 -33.045 1.00 13.07 98 ASP A C 1
ATOM 714 O O . ASP A 1 98 ? -2.429 -46.190 -33.813 1.00 12.13 98 ASP A O 1
ATOM 719 N N . VAL A 1 99 ? -2.200 -45.217 -31.662 1.00 10.32 99 VAL A N 1
ATOM 720 C CA . VAL A 1 99 ? -2.293 -46.481 -30.932 1.00 9.72 99 VAL A CA 1
ATOM 721 C C . VAL A 1 99 ? -3.430 -46.454 -29.917 1.00 13.13 99 VAL A C 1
ATOM 722 O O . VAL A 1 99 ? -3.424 -47.226 -28.954 1.00 12.05 99 VAL A O 1
ATOM 726 N N . LEU A 1 100 ? -4.409 -45.580 -30.123 1.00 11.07 100 LEU A N 1
ATOM 727 C CA . LEU A 1 100 ? -5.528 -45.478 -29.194 1.00 11.95 100 LEU A CA 1
ATOM 728 C C . LEU A 1 100 ? -6.306 -46.791 -29.121 1.00 12.41 100 LEU A C 1
ATOM 729 O O . LEU A 1 100 ? -6.377 -47.552 -30.089 1.00 10.93 100 LEU A O 1
ATOM 734 N N . SER A 1 101 ? -6.913 -47.042 -27.956 1.00 12.80 101 SER A N 1
ATOM 735 C CA . SER A 1 101 ? -7.656 -48.279 -27.741 1.00 10.84 101 SER A CA 1
ATOM 736 C C . SER A 1 101 ? -9.027 -48.282 -28.399 1.00 9.80 101 SER A C 1
ATOM 737 O O . SER A 1 101 ? -9.709 -49.307 -28.360 1.00 14.74 101 SER A O 1
ATOM 740 N N . VAL A 1 102 ? -9.457 -47.161 -28.984 1.00 12.27 102 VAL A N 1
ATOM 741 C CA . VAL A 1 102 ? -10.629 -47.118 -29.845 1.00 10.93 102 VAL A CA 1
ATOM 742 C C . VAL A 1 102 ? -10.158 -46.559 -31.178 1.00 12.60 102 VAL A C 1
ATOM 743 O O . VAL A 1 102 ? -9.134 -45.880 -31.252 1.00 14.16 102 VAL A O 1
ATOM 747 N N . LYS A 1 103 ? -10.995 -46.919 -32.243 1.00 12.80 103 LYS A N 1
ATOM 748 C CA . LYS A 1 103 ? -10.469 -46.608 -33.565 1.00 10.05 103 LYS A CA 1
ATOM 749 C C . LYS A 1 103 ? -11.241 -45.683 -34.486 1.00 11.88 103 LYS A C 1
ATOM 750 O O . LYS A 1 103 ? -10.625 -44.901 -35.211 1.00 13.81 103 LYS A O 1
ATOM 756 N N . GLU A 1 104 ? -12.500 -45.735 -34.442 1.00 12.49 104 GLU A N 1
ATOM 757 C CA . GLU A 1 104 ? -13.249 -44.846 -35.335 1.00 12.19 104 GLU A CA 1
ATOM 758 C C . GLU A 1 104 ? -12.928 -43.381 -35.061 1.00 14.51 104 GLU A C 1
ATOM 759 O O . GLU A 1 104 ? -12.858 -42.569 -35.991 1.00 14.68 104 GLU A O 1
ATOM 765 N N . HIS A 1 105 ? -12.774 -43.016 -33.787 1.00 14.73 105 HIS A N 1
ATOM 766 C CA . HIS A 1 105 ? -12.502 -41.619 -33.446 1.00 15.18 105 HIS A CA 1
ATOM 767 C C . HIS A 1 105 ? -11.178 -41.136 -34.025 1.00 15.68 105 HIS A C 1
ATOM 768 O O . HIS A 1 105 ? -11.173 -40.113 -34.741 1.00 14.63 105 HIS A O 1
ATOM 775 N N . PRO A 1 106 ? -10.032 -41.792 -33.776 1.00 13.72 106 PRO A N 1
ATOM 776 C CA . PRO A 1 106 ? -8.785 -41.281 -34.372 1.00 18.07 106 PRO A CA 1
ATOM 777 C C . PRO A 1 106 ? -8.813 -41.285 -35.891 1.00 15.84 106 PRO A C 1
ATOM 778 O O . PRO A 1 106 ? -8.275 -40.367 -36.520 1.00 16.99 106 PRO A O 1
ATOM 782 N N . ARG A 1 107 ? -9.452 -42.282 -36.501 1.00 14.34 107 ARG A N 1
ATOM 783 C CA . ARG A 1 107 ? -9.540 -42.304 -37.959 1.00 13.04 107 ARG A CA 1
ATOM 784 C C . ARG A 1 107 ? -10.246 -41.062 -38.475 1.00 16.48 107 ARG A C 1
ATOM 785 O O . ARG A 1 107 ? -9.769 -40.385 -39.395 1.00 17.13 107 ARG A O 1
ATOM 793 N N . GLU A 1 108 ? -11.398 -40.746 -37.891 1.00 13.57 108 GLU A N 1
ATOM 794 C CA . GLU A 1 108 ? -12.175 -39.615 -38.373 1.00 15.10 108 GLU A CA 1
ATOM 795 C C . GLU A 1 108 ? -11.482 -38.299 -38.040 1.00 14.98 108 GLU A C 1
ATOM 796 O O . GLU A 1 108 ? -11.447 -37.384 -38.870 1.00 20.06 108 GLU A O 1
ATOM 802 N N . LEU A 1 109 ? -10.886 -38.200 -36.848 1.00 16.75 109 LEU A N 1
ATOM 803 C CA . LEU A 1 109 ? -10.231 -36.952 -36.463 1.00 16.54 109 LEU A CA 1
ATOM 804 C C . LEU A 1 109 ? -8.992 -36.687 -37.311 1.00 19.23 109 LEU A C 1
ATOM 805 O O . LEU A 1 109 ? -8.775 -35.555 -37.766 1.00 18.65 109 LEU A O 1
ATOM 810 N N . LEU A 1 110 ? -8.173 -37.720 -37.537 1.00 14.55 110 LEU A N 1
ATOM 811 C CA . LEU A 1 110 ? -6.931 -37.535 -38.279 1.00 13.56 110 LEU A CA 1
ATOM 812 C C . LEU A 1 110 ? -7.205 -37.255 -39.750 1.00 14.88 110 LEU A C 1
ATOM 813 O O . LEU A 1 110 ? -6.544 -36.404 -40.354 1.00 16.12 110 LEU A O 1
ATOM 818 N N . LEU A 1 111 ? -8.184 -37.946 -40.342 1.00 14.84 111 LEU A N 1
ATOM 819 C CA . LEU A 1 111 ? -8.575 -37.623 -41.712 1.00 15.87 111 LEU A CA 1
ATOM 820 C C . LEU A 1 111 ? -9.016 -36.172 -41.844 1.00 20.19 111 LEU A C 1
ATOM 821 O O . LEU A 1 111 ? -8.811 -35.552 -42.894 1.00 18.98 111 LEU A O 1
ATOM 826 N N . ARG A 1 112 ? -9.616 -35.613 -40.799 1.00 19.49 112 ARG A N 1
ATOM 827 C CA . ARG A 1 112 ? -10.125 -34.250 -40.843 1.00 23.96 112 ARG A CA 1
ATOM 828 C C . ARG A 1 112 ? -9.052 -33.203 -40.568 1.00 19.08 112 ARG A C 1
ATOM 829 O O . ARG A 1 112 ? -9.070 -32.125 -41.181 1.00 21.86 112 ARG A O 1
ATOM 837 N N . GLU A 1 113 ? -8.125 -33.490 -39.653 1.00 16.00 113 GLU A N 1
ATOM 838 C CA . GLU A 1 113 ? -7.229 -32.477 -39.111 1.00 22.03 113 GLU A CA 1
ATOM 839 C C . GLU A 1 113 ? -5.816 -32.522 -39.680 1.00 24.15 113 GLU A C 1
ATOM 840 O O . GLU A 1 113 ? -5.129 -31.496 -39.671 1.00 24.60 113 GLU A O 1
ATOM 846 N N . LEU A 1 114 ? -5.360 -33.661 -40.166 1.00 20.73 114 LEU A N 1
ATOM 847 C CA . LEU A 1 114 ? -3.985 -33.762 -40.632 1.00 19.43 114 LEU A CA 1
ATOM 848 C C . LEU A 1 114 ? -3.813 -33.123 -42.002 1.00 21.13 114 LEU A C 1
ATOM 849 O O . LEU A 1 114 ? -4.768 -33.019 -42.771 1.00 21.86 114 LEU A O 1
ATOM 854 N N . PRO A 1 115 ? -2.589 -32.722 -42.348 1.00 20.92 115 PRO A N 1
ATOM 855 C CA . PRO A 1 115 ? -2.307 -32.375 -43.744 1.00 20.45 115 PRO A CA 1
ATOM 856 C C . PRO A 1 115 ? -2.659 -33.545 -44.650 1.00 18.05 115 PRO A C 1
ATOM 857 O O . PRO A 1 115 ? -2.400 -34.705 -44.318 1.00 19.70 115 PRO A O 1
ATOM 861 N N . GLU A 1 116 ? -3.264 -33.223 -45.796 1.00 20.26 116 GLU A N 1
ATOM 862 C CA . GLU A 1 116 ? -3.726 -34.250 -46.725 1.00 23.37 116 GLU A CA 1
ATOM 863 C C . GLU A 1 116 ? -2.607 -35.193 -47.143 1.00 21.88 116 GLU A C 1
ATOM 864 O O . GLU A 1 116 ? -2.856 -36.381 -47.365 1.00 21.39 116 GLU A O 1
ATOM 870 N N . ASP A 1 117 ? -1.378 -34.697 -47.252 1.00 23.75 117 ASP A N 1
ATOM 871 C CA . ASP A 1 117 ? -0.278 -35.506 -47.761 1.00 26.77 117 ASP A CA 1
ATOM 872 C C . ASP A 1 117 ? 0.406 -36.341 -46.686 1.00 23.97 117 ASP A C 1
ATOM 873 O O . ASP A 1 117 ? 1.358 -37.062 -46.989 1.00 28.87 117 ASP A O 1
ATOM 878 N N . SER A 1 118 ? -0.041 -36.268 -45.443 1.00 18.13 118 SER A N 1
ATOM 879 C CA A SER A 1 118 ? 0.496 -37.139 -44.413 0.61 19.05 118 SER A CA 1
ATOM 880 C CA B SER A 1 118 ? 0.485 -37.129 -44.392 0.39 20.02 118 SER A CA 1
ATOM 881 C C . SER A 1 118 ? -0.314 -38.426 -44.365 1.00 20.09 118 SER A C 1
ATOM 882 O O . SER A 1 118 ? -1.548 -38.405 -44.452 1.00 20.75 118 SER A O 1
ATOM 887 N N . ASP A 1 119 ? 0.390 -39.552 -44.273 1.00 17.86 119 ASP A N 1
ATOM 888 C CA . ASP A 1 119 ? -0.309 -40.824 -44.259 1.00 18.07 119 ASP A CA 1
ATOM 889 C C . ASP A 1 119 ? -0.847 -41.125 -42.869 1.00 15.21 119 ASP A C 1
ATOM 890 O O . ASP A 1 119 ? -0.404 -40.557 -41.862 1.00 15.06 119 ASP A O 1
ATOM 895 N N . ILE A 1 120 ? -1.799 -42.060 -42.817 1.00 16.22 120 ILE A N 1
ATOM 896 C CA . ILE A 1 120 ? -2.501 -42.396 -41.585 1.00 15.27 120 ILE A CA 1
ATOM 897 C C . ILE A 1 120 ? -2.550 -43.912 -41.456 1.00 11.90 120 ILE A C 1
ATOM 898 O O . ILE A 1 120 ? -3.080 -44.598 -42.337 1.00 14.11 120 ILE A O 1
ATOM 903 N N . LEU A 1 121 ? -2.004 -44.430 -40.360 1.00 11.07 121 LEU A N 1
ATOM 904 C CA . LEU A 1 121 ? -2.129 -45.836 -40.000 1.00 12.60 121 LEU A CA 1
ATOM 905 C C . LEU A 1 121 ? -2.775 -45.888 -38.624 1.00 15.69 121 LEU A C 1
ATOM 906 O O . LEU A 1 121 ? -2.199 -45.400 -37.645 1.00 17.38 121 LEU A O 1
ATOM 911 N N . CYS A 1 122 ? -3.976 -46.454 -38.547 1.00 12.37 122 CYS A N 1
ATOM 912 C CA . CYS A 1 122 ? -4.711 -46.537 -37.290 1.00 11.11 122 CYS A CA 1
ATOM 913 C C . CYS A 1 122 ? -4.509 -47.925 -36.711 1.00 12.55 122 CYS A C 1
ATOM 914 O O . CYS A 1 122 ? -4.814 -48.924 -37.367 1.00 13.86 122 CYS A O 1
ATOM 917 N N . THR A 1 123 ? -3.980 -48.000 -35.495 1.00 11.12 123 THR A N 1
ATOM 918 C CA . THR A 1 123 ? -3.623 -49.296 -34.940 1.00 9.97 123 THR A CA 1
ATOM 919 C C . THR A 1 123 ? -4.108 -49.434 -33.510 1.00 10.99 123 THR A C 1
ATOM 920 O O . THR A 1 123 ? -4.415 -48.450 -32.823 1.00 12.20 123 THR A O 1
ATOM 924 N N . HIS A 1 124 ? -4.149 -50.678 -33.058 1.00 12.37 124 HIS A N 1
ATOM 925 C CA . HIS A 1 124 ? -4.389 -50.960 -31.643 1.00 13.19 124 HIS A CA 1
ATOM 926 C C . HIS A 1 124 ? -3.599 -52.190 -31.256 1.00 12.57 124 HIS A C 1
ATOM 927 O O . HIS A 1 124 ? -4.004 -53.322 -31.561 1.00 12.42 124 HIS A O 1
ATOM 934 N N . PRO A 1 125 ? -2.468 -52.020 -30.570 1.00 11.53 125 PRO A N 1
ATOM 935 C CA . PRO A 1 125 ? -1.843 -53.153 -29.878 1.00 14.94 125 PRO A CA 1
ATOM 936 C C . PRO A 1 125 ? -2.771 -53.627 -28.766 1.00 16.61 125 PRO A C 1
ATOM 937 O O . PRO A 1 125 ? -3.095 -52.871 -27.847 1.00 15.96 125 PRO A O 1
ATOM 941 N N . MET A 1 126 ? -3.237 -54.868 -28.873 1.00 13.25 126 MET A N 1
ATOM 942 C CA . MET A 1 126 ? -4.225 -55.363 -27.922 1.00 14.71 126 MET A CA 1
ATOM 943 C C . MET A 1 126 ? -3.519 -55.887 -26.685 1.00 15.56 126 MET A C 1
ATOM 944 O O . MET A 1 126 ? -3.821 -56.991 -26.212 1.00 16.57 126 MET A O 1
ATOM 949 N N . PHE A 1 127 ? -2.570 -55.111 -26.175 1.00 13.48 127 PHE A N 1
ATOM 950 C CA . PHE A 1 127 ? -1.713 -55.552 -25.077 1.00 12.91 127 PHE A CA 1
ATOM 951 C C . PHE A 1 127 ? -0.958 -54.339 -24.567 1.00 17.52 127 PHE A C 1
ATOM 952 O O . PHE A 1 127 ? -0.977 -53.270 -25.180 1.00 16.08 127 PHE A O 1
ATOM 960 N N . GLY A 1 128 ? -0.261 -54.529 -23.453 1.00 15.39 128 GLY A N 1
ATOM 961 C CA . GLY A 1 128 ? 0.406 -53.428 -22.809 1.00 17.11 128 GLY A CA 1
ATOM 962 C C . GLY A 1 128 ? 1.308 -53.910 -21.698 1.00 15.38 128 GLY A C 1
ATOM 963 O O . GLY A 1 128 ? 1.611 -55.101 -21.576 1.00 19.10 128 GLY A O 1
ATOM 964 N N . PRO A 1 129 ? 1.751 -52.980 -20.854 1.00 16.20 129 PRO A N 1
ATOM 965 C CA . PRO A 1 129 ? 2.755 -53.334 -19.840 1.00 17.83 129 PRO A CA 1
ATOM 966 C C . PRO A 1 129 ? 2.295 -54.371 -18.833 1.00 19.68 129 PRO A C 1
ATOM 967 O O . PRO A 1 129 ? 3.140 -54.947 -18.142 1.00 22.38 129 PRO A O 1
ATOM 971 N N . GLN A 1 130 ? 1.000 -54.645 -18.716 1.00 16.12 130 GLN A N 1
ATOM 972 C CA . GLN A 1 130 ? 0.589 -55.669 -17.757 1.00 17.43 130 GLN A CA 1
ATOM 973 C C . GLN A 1 130 ? 0.553 -57.061 -18.374 1.00 22.74 130 GLN A C 1
ATOM 974 O O . GLN A 1 130 ? 0.948 -58.041 -17.732 1.00 27.00 130 GLN A O 1
ATOM 980 N N . THR A 1 131 ? 0.054 -57.177 -19.596 1.00 23.76 131 THR A N 1
ATOM 981 C CA . THR A 1 131 ? -0.108 -58.481 -20.212 1.00 20.47 131 THR A CA 1
ATOM 982 C C . THR A 1 131 ? 1.063 -58.867 -21.098 1.00 19.98 131 THR A C 1
ATOM 983 O O . THR A 1 131 ? 1.189 -60.039 -21.444 1.00 23.98 131 THR A O 1
ATOM 987 N N . ALA A 1 132 ? 1.931 -57.927 -21.453 1.00 22.55 132 ALA A N 1
ATOM 988 C CA . ALA A 1 132 ? 3.038 -58.223 -22.353 1.00 18.29 132 ALA A CA 1
ATOM 989 C C . ALA A 1 132 ? 4.346 -57.708 -21.780 1.00 23.09 132 ALA A C 1
ATOM 990 O O . ALA A 1 132 ? 5.196 -57.184 -22.503 1.00 28.66 132 ALA A O 1
ATOM 992 N N . LYS A 1 133 ? 4.530 -57.856 -20.465 1.00 28.74 133 LYS A N 1
ATOM 993 C CA . LYS A 1 133 ? 5.760 -57.389 -19.829 1.00 36.67 133 LYS A CA 1
ATOM 994 C C . LYS A 1 133 ? 6.983 -58.083 -20.409 1.00 37.12 133 LYS A C 1
ATOM 995 O O . LYS A 1 133 ? 8.037 -57.460 -20.583 1.00 40.77 133 LYS A O 1
ATOM 1001 N N . ASN A 1 134 ? 6.864 -59.375 -20.709 1.00 33.26 134 ASN A N 1
ATOM 1002 C CA . ASN A 1 134 ? 8.007 -60.196 -21.079 1.00 45.89 134 ASN A CA 1
ATOM 1003 C C . ASN A 1 134 ? 8.084 -60.467 -22.576 1.00 46.40 134 ASN A C 1
ATOM 1004 O O . ASN A 1 134 ? 8.669 -61.474 -22.987 1.00 48.75 134 ASN A O 1
ATOM 1009 N N . GLY A 1 135 ? 7.516 -59.595 -23.398 1.00 31.83 135 GLY A N 1
ATOM 1010 C CA . GLY A 1 135 ? 7.597 -59.790 -24.830 1.00 32.84 135 GLY A CA 1
ATOM 1011 C C . GLY A 1 135 ? 6.235 -59.742 -25.480 1.00 31.79 135 GLY A C 1
ATOM 1012 O O . GLY A 1 135 ? 5.215 -59.934 -24.811 1.00 28.27 135 GLY A O 1
ATOM 1013 N N . TRP A 1 136 ? 6.198 -59.491 -26.786 1.00 25.63 136 TRP A N 1
ATOM 1014 C CA . TRP A 1 136 ? 4.935 -59.315 -27.482 1.00 20.58 136 TRP A CA 1
ATOM 1015 C C . TRP A 1 136 ? 4.462 -60.576 -28.190 1.00 22.32 136 TRP A C 1
ATOM 1016 O O . TRP A 1 136 ? 3.408 -60.543 -28.825 1.00 20.88 136 TRP A O 1
ATOM 1027 N N . THR A 1 137 ? 5.200 -61.683 -28.080 1.00 21.27 137 THR A N 1
ATOM 1028 C CA . THR A 1 137 ? 4.877 -62.886 -28.840 1.00 25.18 137 THR A CA 1
ATOM 1029 C C . THR A 1 137 ? 3.452 -63.349 -28.576 1.00 22.66 137 THR A C 1
ATOM 1030 O O . THR A 1 137 ? 3.020 -63.460 -27.423 1.00 24.67 137 THR A O 1
ATOM 1034 N N . ASP A 1 138 ? 2.734 -63.618 -29.664 1.00 19.38 138 ASP A N 1
ATOM 1035 C CA . ASP A 1 138 ? 1.366 -64.132 -29.673 1.00 24.32 138 ASP A CA 1
ATOM 1036 C C . ASP A 1 138 ? 0.364 -63.174 -29.037 1.00 26.55 138 ASP A C 1
ATOM 1037 O O . ASP A 1 138 ? -0.744 -63.588 -28.677 1.00 26.14 138 ASP A O 1
ATOM 1042 N N . HIS A 1 139 ? 0.733 -61.904 -28.879 1.00 20.20 139 HIS A N 1
ATOM 1043 C CA . HIS A 1 139 ? -0.236 -60.859 -28.592 1.00 16.39 139 HIS A CA 1
ATOM 1044 C C . HIS A 1 139 ? -0.709 -60.244 -29.901 1.00 20.47 139 HIS A C 1
ATOM 1045 O O . HIS A 1 139 ? 0.024 -60.219 -30.889 1.00 21.85 139 HIS A O 1
ATOM 1052 N N . THR A 1 140 ? -1.938 -59.742 -29.897 1.00 16.23 140 THR A N 1
ATOM 1053 C CA . THR A 1 140 ? -2.596 -59.312 -31.124 1.00 15.25 140 THR A CA 1
ATOM 1054 C C . THR A 1 140 ? -2.339 -57.838 -31.395 1.00 17.25 140 THR A C 1
ATOM 1055 O O . THR A 1 140 ? -2.466 -56.997 -30.494 1.00 16.85 140 THR A O 1
ATOM 1059 N N . PHE A 1 141 ? -2.012 -57.529 -32.648 1.00 14.66 141 PHE A N 1
ATOM 1060 C CA . PHE A 1 141 ? -1.812 -56.162 -33.118 1.00 13.63 141 PHE A CA 1
ATOM 1061 C C . PHE A 1 141 ? -2.788 -55.905 -34.258 1.00 17.19 141 PHE A C 1
ATOM 1062 O O . PHE A 1 141 ? -2.667 -56.510 -35.333 1.00 16.53 141 PHE A O 1
ATOM 1070 N N . MET A 1 142 ? -3.744 -55.012 -34.019 1.00 12.78 142 MET A N 1
ATOM 1071 C CA . MET A 1 142 ? -4.756 -54.646 -35.001 1.00 10.39 142 MET A CA 1
ATOM 1072 C C . MET A 1 142 ? -4.302 -53.407 -35.757 1.00 10.63 142 MET A C 1
ATOM 1073 O O . MET A 1 142 ? -3.703 -52.504 -35.171 1.00 13.51 142 MET A O 1
ATOM 1078 N N . TYR A 1 143 ? -4.591 -53.358 -37.059 1.00 12.84 143 TYR A N 1
ATOM 1079 C CA . TYR A 1 143 ? -4.284 -52.145 -37.806 1.00 13.28 143 TYR A CA 1
ATOM 1080 C C . TYR A 1 143 ? -5.236 -51.989 -38.981 1.00 13.89 143 TYR A C 1
ATOM 1081 O O . TYR A 1 143 ? -5.822 -52.958 -39.481 1.00 15.06 143 TYR A O 1
ATOM 1090 N N . ASP A 1 144 ? -5.367 -50.734 -39.413 1.00 10.99 144 ASP A N 1
ATOM 1091 C CA . ASP A 1 144 ? -6.186 -50.343 -40.555 1.00 13.48 144 ASP A CA 1
ATOM 1092 C C . ASP A 1 144 ? -5.366 -49.329 -41.334 1.00 14.86 144 ASP A C 1
ATOM 1093 O O . ASP A 1 144 ? -5.044 -48.264 -40.806 1.00 15.36 144 ASP A O 1
ATOM 1098 N N . LYS A 1 145 ? -4.982 -49.682 -42.564 1.00 13.16 145 LYS A N 1
ATOM 1099 C CA . LYS A 1 145 ? -4.216 -48.778 -43.421 1.00 14.82 145 LYS A CA 1
ATOM 1100 C C . LYS A 1 145 ? -5.164 -47.727 -43.997 1.00 18.33 145 LYS A C 1
ATOM 1101 O O . LYS A 1 145 ? -5.616 -47.801 -45.142 1.00 17.98 145 LYS A O 1
ATOM 1107 N N . VAL A 1 146 ? -5.454 -46.719 -43.166 1.00 16.16 146 VAL A N 1
ATOM 1108 C CA . VAL A 1 146 ? -6.504 -45.748 -43.479 1.00 17.92 146 VAL A CA 1
ATOM 1109 C C . VAL A 1 146 ? -6.135 -44.922 -44.704 1.00 14.56 146 VAL A C 1
ATOM 1110 O O . VAL A 1 146 ? -6.948 -44.726 -45.616 1.00 16.36 146 VAL A O 1
ATOM 1114 N N . ARG A 1 147 ? -4.916 -44.392 -44.732 1.00 12.90 147 ARG A N 1
ATOM 1115 C CA . ARG A 1 147 ? -4.504 -43.555 -45.858 1.00 13.98 147 ARG A CA 1
ATOM 1116 C C . ARG A 1 147 ? -2.999 -43.741 -46.035 1.00 15.74 147 ARG A C 1
ATOM 1117 O O . ARG A 1 147 ? -2.194 -42.989 -45.483 1.00 16.12 147 ARG A O 1
ATOM 1125 N N . ILE A 1 148 ? -2.633 -44.748 -46.818 1.00 17.34 148 ILE A N 1
ATOM 1126 C CA . ILE A 1 148 ? -1.235 -45.078 -47.038 1.00 18.28 148 ILE A CA 1
ATOM 1127 C C . ILE A 1 148 ? -0.911 -44.812 -48.491 1.00 17.57 148 ILE A C 1
ATOM 1128 O O . ILE A 1 148 ? -1.583 -45.330 -49.391 1.00 19.83 148 ILE A O 1
ATOM 1133 N N . ARG A 1 149 ? 0.107 -43.990 -48.718 1.00 17.59 149 ARG A N 1
ATOM 1134 C CA A ARG A 1 149 ? 0.697 -43.832 -50.036 0.51 16.14 149 ARG A CA 1
ATOM 1135 C CA B ARG A 1 149 ? 0.705 -43.796 -50.032 0.49 16.15 149 ARG A CA 1
ATOM 1136 C C . ARG A 1 149 ? 2.124 -44.339 -50.104 1.00 16.42 149 ARG A C 1
ATOM 1137 O O . ARG A 1 149 ? 2.524 -44.886 -51.132 1.00 19.37 149 ARG A O 1
ATOM 1152 N N . ASP A 1 150 ? 2.893 -44.192 -49.029 1.00 18.32 150 ASP A N 1
ATOM 1153 C CA . ASP A 1 150 ? 4.261 -44.703 -48.972 1.00 20.61 150 ASP A CA 1
ATOM 1154 C C . ASP A 1 150 ? 4.174 -46.070 -48.303 1.00 16.16 150 ASP A C 1
ATOM 1155 O O . ASP A 1 150 ? 4.208 -46.185 -47.083 1.00 17.45 150 ASP A O 1
ATOM 1160 N N . GLU A 1 151 ? 4.062 -47.118 -49.124 1.00 18.28 151 GLU A N 1
ATOM 1161 C CA . GLU A 1 151 ? 3.881 -48.455 -48.576 1.00 15.56 151 GLU A CA 1
ATOM 1162 C C . GLU A 1 151 ? 5.150 -48.985 -47.927 1.00 16.36 151 GLU A C 1
ATOM 1163 O O . GLU A 1 151 ? 5.064 -49.852 -47.048 1.00 17.64 151 GLU A O 1
ATOM 1169 N N . VAL A 1 152 ? 6.320 -48.486 -48.335 1.00 21.74 152 VAL A N 1
ATOM 1170 C CA . VAL A 1 152 ? 7.577 -48.942 -47.741 1.00 21.77 152 VAL A CA 1
ATOM 1171 C C . VAL A 1 152 ? 7.651 -48.537 -46.270 1.00 22.98 152 VAL A C 1
ATOM 1172 O O . VAL A 1 152 ? 7.874 -49.375 -45.386 1.00 20.21 152 VAL A O 1
ATOM 1176 N N . ILE A 1 153 ? 7.464 -47.246 -45.986 1.00 18.42 153 ILE A N 1
ATOM 1177 C CA . ILE A 1 153 ? 7.529 -46.785 -44.602 1.00 19.07 153 ILE A CA 1
ATOM 1178 C C . ILE A 1 153 ? 6.444 -47.444 -43.765 1.00 20.30 153 ILE A C 1
ATOM 1179 O O . ILE A 1 153 ? 6.685 -47.826 -42.617 1.00 19.23 153 ILE A O 1
ATOM 1184 N N . CYS A 1 154 ? 5.236 -47.592 -44.322 1.00 16.94 154 CYS A N 1
ATOM 1185 C CA . CYS A 1 154 ? 4.161 -48.263 -43.597 1.00 16.68 154 CYS A CA 1
ATOM 1186 C C . CYS A 1 154 ? 4.494 -49.726 -43.319 1.00 17.02 154 CYS A C 1
ATOM 1187 O O . CYS A 1 154 ? 4.223 -50.227 -42.221 1.00 18.56 154 CYS A O 1
ATOM 1190 N N A SER A 1 155 ? 5.078 -50.427 -44.297 0.46 16.32 155 SER A N 1
ATOM 1191 N N B SER A 1 155 ? 5.079 -50.429 -44.297 0.54 15.86 155 SER A N 1
ATOM 1192 C CA A SER A 1 155 ? 5.446 -51.825 -44.081 0.46 21.26 155 SER A CA 1
ATOM 1193 C CA B SER A 1 155 ? 5.451 -51.830 -44.089 0.54 21.58 155 SER A CA 1
ATOM 1194 C C A SER A 1 155 ? 6.526 -51.949 -43.016 0.46 21.13 155 SER A C 1
ATOM 1195 C C B SER A 1 155 ? 6.534 -51.959 -43.026 0.54 21.22 155 SER A C 1
ATOM 1196 O O A SER A 1 155 ? 6.418 -52.770 -42.098 0.46 19.47 155 SER A O 1
ATOM 1197 O O B SER A 1 155 ? 6.435 -52.792 -42.118 0.54 19.44 155 SER A O 1
ATOM 1202 N N . ASN A 1 156 ? 7.583 -51.151 -43.125 1.00 20.71 156 ASN A N 1
ATOM 1203 C CA . ASN A 1 156 ? 8.395 -50.909 -41.955 1.00 21.75 156 ASN A CA 1
ATOM 1204 C C . ASN A 1 156 ? 7.448 -50.249 -40.952 1.00 36.92 156 ASN A C 1
ATOM 1205 O O . ASN A 1 156 ? 6.398 -49.759 -41.318 1.00 58.29 156 ASN A O 1
ATOM 1210 N N . PHE A 1 157 ? 7.777 -50.281 -39.685 1.00 47.22 157 PHE A N 1
ATOM 1211 C CA . PHE A 1 157 ? 6.778 -49.937 -38.666 1.00 29.41 157 PHE A CA 1
ATOM 1212 C C . PHE A 1 157 ? 5.793 -51.074 -38.438 1.00 13.94 157 PHE A C 1
ATOM 1213 O O . PHE A 1 157 ? 5.746 -51.582 -37.322 1.00 19.82 157 PHE A O 1
ATOM 1221 N N . ILE A 1 158 ? 4.964 -51.460 -39.420 1.00 12.20 158 ILE A N 1
ATOM 1222 C CA . ILE A 1 158 ? 4.135 -52.645 -39.192 1.00 15.11 158 ILE A CA 1
ATOM 1223 C C . ILE A 1 158 ? 5.021 -53.827 -38.824 1.00 19.57 158 ILE A C 1
ATOM 1224 O O . ILE A 1 158 ? 4.704 -54.609 -37.917 1.00 17.30 158 ILE A O 1
ATOM 1229 N N . GLN A 1 159 ? 6.182 -53.937 -39.479 1.00 16.63 159 GLN A N 1
ATOM 1230 C CA . GLN A 1 159 ? 7.113 -55.017 -39.175 1.00 19.08 159 GLN A CA 1
ATOM 1231 C C . GLN A 1 159 ? 7.634 -54.945 -37.739 1.00 18.64 159 GLN A C 1
ATOM 1232 O O . GLN A 1 159 ? 8.050 -55.976 -37.196 1.00 20.31 159 GLN A O 1
ATOM 1238 N N . ILE A 1 160 ? 7.615 -53.761 -37.109 1.00 19.21 160 ILE A N 1
ATOM 1239 C CA . ILE A 1 160 ? 8.001 -53.670 -35.697 1.00 14.53 160 ILE A CA 1
ATOM 1240 C C . ILE A 1 160 ? 7.224 -54.688 -34.886 1.00 15.66 160 ILE A C 1
ATOM 1241 O O . ILE A 1 160 ? 7.782 -55.393 -34.034 1.00 19.70 160 ILE A O 1
ATOM 1246 N N . PHE A 1 161 ? 5.919 -54.779 -35.144 1.00 16.00 161 PHE A N 1
ATOM 1247 C CA . PHE A 1 161 ? 5.061 -55.697 -34.407 1.00 16.51 161 PHE A CA 1
ATOM 1248 C C . PHE A 1 161 ? 5.170 -57.112 -34.949 1.00 20.55 161 PHE A C 1
ATOM 1249 O O . PHE A 1 161 ? 5.162 -58.076 -34.172 1.00 19.08 161 PHE A O 1
ATOM 1257 N N . ALA A 1 162 ? 5.323 -57.266 -36.266 1.00 19.30 162 ALA A N 1
ATOM 1258 C CA . ALA A 1 162 ? 5.440 -58.613 -36.813 1.00 16.77 162 ALA A CA 1
ATOM 1259 C C . ALA A 1 162 ? 6.706 -59.306 -36.323 1.00 17.62 162 ALA A C 1
ATOM 1260 O O . ALA A 1 162 ? 6.666 -60.488 -35.970 1.00 22.99 162 ALA A O 1
ATOM 1262 N N . THR A 1 163 ? 7.838 -58.593 -36.271 1.00 20.51 163 THR A N 1
ATOM 1263 C CA . THR A 1 163 ? 9.070 -59.259 -35.855 1.00 24.94 163 THR A CA 1
ATOM 1264 C C . THR A 1 163 ? 9.044 -59.658 -34.389 1.00 22.71 163 THR A C 1
ATOM 1265 O O . THR A 1 163 ? 9.790 -60.563 -34.003 1.00 23.96 163 THR A O 1
ATOM 1269 N N . GLU A 1 164 ? 8.220 -59.001 -33.567 1.00 19.35 164 GLU A N 1
ATOM 1270 C CA . GLU A 1 164 ? 8.067 -59.391 -32.173 1.00 22.31 164 GLU A CA 1
ATOM 1271 C C . GLU A 1 164 ? 7.135 -60.582 -31.992 1.00 27.76 164 GLU A C 1
ATOM 1272 O O . GLU A 1 164 ? 6.866 -60.963 -30.850 1.00 27.27 164 GLU A O 1
ATOM 1278 N N . GLY A 1 165 ? 6.630 -61.170 -33.074 1.00 20.44 165 GLY A N 1
ATOM 1279 C CA . GLY A 1 165 ? 5.776 -62.332 -32.966 1.00 22.44 165 GLY A CA 1
ATOM 1280 C C . GLY A 1 165 ? 4.314 -62.038 -32.724 1.00 22.46 165 GLY A C 1
ATOM 1281 O O . GLY A 1 165 ? 3.580 -62.942 -32.311 1.00 22.28 165 GLY A O 1
ATOM 1282 N N . CYS A 1 166 ? 3.864 -60.811 -32.979 1.00 18.62 166 CYS A N 1
ATOM 1283 C CA . CYS A 1 166 ? 2.465 -60.464 -32.783 1.00 16.54 166 CYS A CA 1
ATOM 1284 C C . CYS A 1 166 ? 1.581 -61.194 -33.778 1.00 17.26 166 CYS A C 1
ATOM 1285 O O . CYS A 1 166 ? 1.986 -61.487 -34.906 1.00 18.58 166 CYS A O 1
ATOM 1288 N N . LYS A 1 167 ? 0.360 -61.492 -33.348 1.00 18.86 167 LYS A N 1
ATOM 1289 C CA . LYS A 1 167 ? -0.673 -61.922 -34.280 1.00 20.14 167 LYS A CA 1
ATOM 1290 C C . LYS A 1 167 ? -1.203 -60.682 -34.983 1.00 19.79 167 LYS A C 1
ATOM 1291 O O . LYS A 1 167 ? -1.780 -59.800 -34.339 1.00 19.89 167 LYS A O 1
ATOM 1297 N N . MET A 1 168 ? -0.989 -60.606 -36.294 1.00 14.42 168 MET A N 1
ATOM 1298 C CA . MET A 1 168 ? -1.291 -59.400 -37.060 1.00 16.11 168 MET A CA 1
ATOM 1299 C C . MET A 1 168 ? -2.710 -59.486 -37.604 1.00 19.72 168 MET A C 1
ATOM 1300 O O . MET A 1 168 ? -3.048 -60.445 -38.304 1.00 19.46 168 MET A O 1
ATOM 1305 N N . VAL A 1 169 ? -3.539 -58.487 -37.292 1.00 15.62 169 VAL A N 1
ATOM 1306 C CA . VAL A 1 169 ? -4.956 -58.513 -37.651 1.00 14.16 169 VAL A CA 1
ATOM 1307 C C . VAL A 1 169 ? -5.293 -57.206 -38.358 1.00 16.38 169 VAL A C 1
ATOM 1308 O O . VAL A 1 169 ? -5.349 -56.149 -37.722 1.00 17.73 169 VAL A O 1
ATOM 1312 N N . GLN A 1 170 ? -5.549 -57.278 -39.658 1.00 16.37 170 GLN A N 1
ATOM 1313 C CA . GLN A 1 170 ? -6.021 -56.122 -40.410 1.00 14.85 170 GLN A CA 1
ATOM 1314 C C . GLN A 1 170 ? -7.543 -56.103 -40.361 1.00 19.02 170 GLN A C 1
ATOM 1315 O O . GLN A 1 170 ? -8.194 -57.115 -40.640 1.00 19.89 170 GLN A O 1
ATOM 1321 N N . MET A 1 171 ? -8.073 -54.856 -40.044 1.00 15.04 171 MET A N 1
ATOM 1322 C CA . MET A 1 171 ? -9.527 -54.889 -39.938 1.00 19.38 171 MET A CA 1
ATOM 1323 C C . MET A 1 171 ? -10.014 -53.452 -39.896 1.00 19.02 171 MET A C 1
ATOM 1324 O O . MET A 1 171 ? -9.321 -52.566 -39.394 1.00 20.17 171 MET A O 1
ATOM 1329 N N . SER A 1 172 ? -11.142 -53.116 -40.217 1.00 16.94 172 SER A N 1
ATOM 1330 C CA . SER A 1 172 ? -11.602 -51.737 -40.270 1.00 16.77 172 SER A CA 1
ATOM 1331 C C . SER A 1 172 ? -11.731 -51.177 -38.857 1.00 15.84 172 SER A C 1
ATOM 1332 O O . SER A 1 172 ? -11.931 -51.911 -37.882 1.00 15.10 172 SER A O 1
ATOM 1335 N N . CYS A 1 173 ? -11.596 -49.857 -38.761 1.00 15.82 173 CYS A N 1
ATOM 1336 C CA . CYS A 1 173 ? -11.768 -49.175 -37.481 1.00 15.21 173 CYS A CA 1
ATOM 1337 C C . CYS A 1 173 ? -13.144 -49.453 -36.883 1.00 16.34 173 CYS A C 1
ATOM 1338 O O . CYS A 1 173 ? -13.273 -49.661 -35.673 1.00 16.11 173 CYS A O 1
ATOM 1341 N N . GLU A 1 174 ? -14.185 -49.463 -37.716 1.00 17.26 174 GLU A N 1
ATOM 1342 C CA . GLU A 1 174 ? -15.532 -49.740 -37.225 1.00 14.26 174 GLU A CA 1
ATOM 1343 C C . GLU A 1 174 ? -15.636 -51.160 -36.693 1.00 14.39 174 GLU A C 1
ATOM 1344 O O . GLU A 1 174 ? -16.213 -51.401 -35.628 1.00 16.27 174 GLU A O 1
ATOM 1350 N N . GLU A 1 175 ? -15.100 -52.119 -37.438 1.00 14.80 175 GLU A N 1
ATOM 1351 C CA . GLU A 1 175 ? -15.189 -53.504 -36.994 1.00 13.95 175 GLU A CA 1
ATOM 1352 C C . GLU A 1 175 ? -14.383 -53.707 -35.714 1.00 13.56 175 GLU A C 1
ATOM 1353 O O . GLU A 1 175 ? -14.800 -54.441 -34.813 1.00 14.55 175 GLU A O 1
ATOM 1359 N N . HIS A 1 176 ? -13.249 -53.023 -35.592 1.00 15.59 176 HIS A N 1
ATOM 1360 C CA . HIS A 1 176 ? -12.533 -53.029 -34.322 1.00 15.20 176 HIS A CA 1
ATOM 1361 C C . HIS A 1 176 ? -13.409 -52.524 -33.179 1.00 12.25 176 HIS A C 1
ATOM 1362 O O . HIS A 1 176 ? -13.475 -53.142 -32.108 1.00 14.03 176 HIS A O 1
ATOM 1369 N N . ASP A 1 177 ? -14.046 -51.367 -33.365 1.00 12.67 177 ASP A N 1
ATOM 1370 C CA . ASP A 1 177 ? -14.802 -50.788 -32.254 1.00 12.97 177 ASP A CA 1
ATOM 1371 C C . ASP A 1 177 ? -16.001 -51.663 -31.896 1.00 12.93 177 ASP A C 1
ATOM 1372 O O . ASP A 1 177 ? -16.356 -51.777 -30.722 1.00 14.41 177 ASP A O 1
ATOM 1377 N N . ARG A 1 178 ? -16.622 -52.311 -32.886 1.00 13.54 178 ARG A N 1
ATOM 1378 C CA . ARG A 1 178 ? -17.701 -53.241 -32.570 1.00 15.41 178 ARG A CA 1
ATOM 1379 C C . ARG A 1 178 ? -17.196 -54.385 -31.695 1.00 15.66 178 ARG A C 1
ATOM 1380 O O . ARG A 1 178 ? -17.823 -54.734 -30.692 1.00 16.01 178 ARG A O 1
ATOM 1388 N N . ALA A 1 179 ? -16.059 -54.985 -32.067 1.00 14.92 179 ALA A N 1
ATOM 1389 C CA . ALA A 1 179 ? -15.549 -56.126 -31.309 1.00 16.14 179 ALA A CA 1
ATOM 1390 C C . ALA A 1 179 ? -14.991 -55.690 -29.965 1.00 14.05 179 ALA A C 1
ATOM 1391 O O . ALA A 1 179 ? -15.137 -56.401 -28.963 1.00 14.15 179 ALA A O 1
ATOM 1393 N N . ALA A 1 180 ? -14.333 -54.532 -29.930 1.00 12.93 180 ALA A N 1
ATOM 1394 C CA . ALA A 1 180 ? -13.731 -54.061 -28.692 1.00 12.71 180 ALA A CA 1
ATOM 1395 C C . ALA A 1 180 ? -14.793 -53.726 -27.658 1.00 13.38 180 ALA A C 1
ATOM 1396 O O . ALA A 1 180 ? -14.589 -53.944 -26.457 1.00 13.64 180 ALA A O 1
ATOM 1398 N N . ALA A 1 181 ? -15.935 -53.193 -28.105 1.00 13.77 181 ALA A N 1
ATOM 1399 C CA . ALA A 1 181 ? -17.019 -52.896 -27.173 1.00 14.59 181 ALA A CA 1
ATOM 1400 C C . ALA A 1 181 ? -17.478 -54.160 -26.462 1.00 15.41 181 ALA A C 1
ATOM 1401 O O . ALA A 1 181 ? -17.777 -54.142 -25.265 1.00 15.99 181 ALA A O 1
ATOM 1403 N N . LYS A 1 182 ? -17.514 -55.272 -27.191 1.00 16.42 182 LYS A N 1
ATOM 1404 C CA . LYS A 1 182 ? -17.996 -56.542 -26.672 1.00 16.48 182 LYS A CA 1
ATOM 1405 C C . LYS A 1 182 ? -16.973 -57.264 -25.821 1.00 16.41 182 LYS A C 1
ATOM 1406 O O . LYS A 1 182 ? -17.337 -58.206 -25.113 1.00 23.63 182 LYS A O 1
ATOM 1412 N N . SER A 1 183 ? -15.706 -56.888 -25.919 1.00 15.48 183 SER A N 1
ATOM 1413 C CA . SER A 1 183 ? -14.646 -57.685 -25.323 1.00 15.46 183 SER A CA 1
ATOM 1414 C C . SER A 1 183 ? -13.844 -56.853 -24.340 1.00 15.02 183 SER A C 1
ATOM 1415 O O . SER A 1 183 ? -14.003 -56.984 -23.123 1.00 16.25 183 SER A O 1
ATOM 1418 N N . GLN A 1 184 ? -12.998 -55.975 -24.866 1.00 12.12 184 GLN A N 1
ATOM 1419 C CA . GLN A 1 184 ? -12.151 -55.164 -24.001 1.00 12.84 184 GLN A CA 1
ATOM 1420 C C . GLN A 1 184 ? -12.980 -54.279 -23.072 1.00 13.79 184 GLN A C 1
ATOM 1421 O O . GLN A 1 184 ? -12.729 -54.226 -21.863 1.00 14.50 184 GLN A O 1
ATOM 1427 N N . PHE A 1 185 ? -13.965 -53.552 -23.615 1.00 14.62 185 PHE A N 1
ATOM 1428 C CA . PHE A 1 185 ? -14.730 -52.650 -22.746 1.00 13.02 185 PHE A CA 1
ATOM 1429 C C . PHE A 1 185 ? -15.440 -53.421 -21.638 1.00 16.95 185 PHE A C 1
ATOM 1430 O O . PHE A 1 185 ? -15.444 -52.998 -20.472 1.00 14.79 185 PHE A O 1
ATOM 1438 N N . ILE A 1 186 ? -16.030 -54.564 -21.978 1.00 11.30 186 ILE A N 1
ATOM 1439 C CA . ILE A 1 186 ? -16.688 -55.398 -20.973 1.00 13.67 186 ILE A CA 1
ATOM 1440 C C . ILE A 1 186 ? -15.683 -55.848 -19.930 1.00 12.43 186 ILE A C 1
ATOM 1441 O O . ILE A 1 186 ? -15.947 -55.785 -18.723 1.00 14.51 186 ILE A O 1
ATOM 1446 N N . THR A 1 187 ? -14.513 -56.302 -20.383 1.00 10.89 187 THR A N 1
ATOM 1447 C CA . THR A 1 187 ? -13.501 -56.787 -19.456 1.00 12.40 187 THR A CA 1
ATOM 1448 C C . THR A 1 187 ? -13.050 -55.680 -18.529 1.00 13.26 187 THR A C 1
ATOM 1449 O O . THR A 1 187 ? -12.884 -55.896 -17.317 1.00 10.89 187 THR A O 1
ATOM 1453 N N . HIS A 1 188 ? -12.867 -54.472 -19.064 1.00 12.89 188 HIS A N 1
ATOM 1454 C CA . HIS A 1 188 ? -12.337 -53.446 -18.179 1.00 8.84 188 HIS A CA 1
ATOM 1455 C C . HIS A 1 188 ? -13.429 -52.914 -17.260 1.00 10.50 188 HIS A C 1
ATOM 1456 O O . HIS A 1 188 ? -13.144 -52.495 -16.138 1.00 13.45 188 HIS A O 1
ATOM 1463 N N . THR A 1 189 ? -14.684 -52.938 -17.707 1.00 11.99 189 THR A N 1
ATOM 1464 C CA . THR A 1 189 ? -15.779 -52.574 -16.811 1.00 11.11 189 THR A CA 1
ATOM 1465 C C . THR A 1 189 ? -15.843 -53.523 -15.625 1.00 10.81 189 THR A C 1
ATOM 1466 O O . THR A 1 189 ? -16.037 -53.091 -14.482 1.00 12.46 189 THR A O 1
ATOM 1470 N N . ILE A 1 190 ? -15.691 -54.816 -15.882 1.00 10.18 190 ILE A N 1
ATOM 1471 C CA . ILE A 1 190 ? -15.711 -55.789 -14.795 1.00 11.28 190 ILE A CA 1
ATOM 1472 C C . ILE A 1 190 ? -14.519 -55.576 -13.876 1.00 12.31 190 ILE A C 1
ATOM 1473 O O . ILE A 1 190 ? -14.664 -55.550 -12.649 1.00 12.04 190 ILE A O 1
ATOM 1478 N N . GLY A 1 191 ? -13.335 -55.370 -14.452 1.00 12.95 191 GLY A N 1
ATOM 1479 C CA . GLY A 1 191 ? -12.160 -55.075 -13.641 1.00 11.70 191 GLY A CA 1
ATOM 1480 C C . GLY A 1 191 ? -12.337 -53.856 -12.750 1.00 15.86 191 GLY A C 1
ATOM 1481 O O . GLY A 1 191 ? -11.958 -53.881 -11.579 1.00 16.13 191 GLY A O 1
ATOM 1482 N N . ARG A 1 192 ? -12.894 -52.763 -13.296 1.00 14.27 192 ARG A N 1
ATOM 1483 C CA . ARG A 1 192 ? -13.139 -51.565 -12.484 1.00 14.58 192 ARG A CA 1
ATOM 1484 C C . ARG A 1 192 ? -14.168 -51.830 -11.396 1.00 12.46 192 ARG A C 1
ATOM 1485 O O . ARG A 1 192 ? -14.056 -51.308 -10.276 1.00 13.27 192 ARG A O 1
ATOM 1493 N N . THR A 1 193 ? -15.203 -52.597 -11.733 1.00 12.47 193 THR A N 1
ATOM 1494 C CA . THR A 1 193 ? -16.215 -52.973 -10.755 1.00 11.11 193 THR A CA 1
ATOM 1495 C C . THR A 1 193 ? -15.590 -53.751 -9.611 1.00 9.76 193 THR A C 1
ATOM 1496 O O . THR A 1 193 ? -15.867 -53.487 -8.436 1.00 12.56 193 THR A O 1
ATOM 1500 N N . LEU A 1 194 ? -14.720 -54.709 -9.942 1.00 11.39 194 LEU A N 1
ATOM 1501 C CA . LEU A 1 194 ? -14.031 -55.447 -8.891 1.00 12.14 194 LEU A CA 1
ATOM 1502 C C . LEU A 1 194 ? -13.088 -54.540 -8.113 1.00 15.88 194 LEU A C 1
ATOM 1503 O O . LEU A 1 194 ? -12.887 -54.744 -6.913 1.00 15.69 194 LEU A O 1
ATOM 1508 N N . GLY A 1 195 ? -12.529 -53.518 -8.768 1.00 11.48 195 GLY A N 1
ATOM 1509 C CA . GLY A 1 195 ? -11.746 -52.525 -8.047 1.00 13.04 195 GLY A CA 1
ATOM 1510 C C . GLY A 1 195 ? -12.568 -51.749 -7.033 1.00 15.24 195 GLY A C 1
ATOM 1511 O O . GLY A 1 195 ? -12.111 -51.492 -5.911 1.00 16.94 195 GLY A O 1
ATOM 1512 N N . GLU A 1 196 ? -13.792 -51.357 -7.406 1.00 16.12 196 GLU A N 1
ATOM 1513 C CA . GLU A 1 196 ? -14.640 -50.640 -6.451 1.00 15.36 196 GLU A CA 1
ATOM 1514 C C . GLU A 1 196 ? -15.059 -51.531 -5.292 1.00 15.17 196 GLU A C 1
ATOM 1515 O O . GLU A 1 196 ? -15.212 -51.046 -4.163 1.00 18.96 196 GLU A O 1
ATOM 1521 N N . MET A 1 197 ? -15.269 -52.822 -5.554 1.00 15.55 197 MET A N 1
ATOM 1522 C CA . MET A 1 197 ? -15.522 -53.784 -4.487 1.00 15.98 197 MET A CA 1
ATOM 1523 C C . MET A 1 197 ? -14.286 -54.049 -3.644 1.00 19.56 197 MET A C 1
ATOM 1524 O O . MET A 1 197 ? -14.411 -54.597 -2.541 1.00 19.12 197 MET A O 1
ATOM 1529 N N . ASP A 1 198 ? -13.104 -53.725 -4.161 1.00 17.86 198 ASP A N 1
ATOM 1530 C CA . ASP A 1 198 ? -11.838 -53.984 -3.478 1.00 17.35 198 ASP A CA 1
ATOM 1531 C C . ASP A 1 198 ? -11.711 -55.459 -3.100 1.00 16.32 198 ASP A C 1
ATOM 1532 O O . ASP A 1 198 ? -11.380 -55.803 -1.963 1.00 21.57 198 ASP A O 1
ATOM 1537 N N . ILE A 1 199 ? -11.968 -56.342 -4.074 1.00 17.65 199 ILE A N 1
ATOM 1538 C CA . ILE A 1 199 ? -11.956 -57.771 -3.773 1.00 15.43 199 ILE A CA 1
ATOM 1539 C C . ILE A 1 199 ? -10.569 -58.174 -3.292 1.00 17.95 199 ILE A C 1
ATOM 1540 O O . ILE A 1 199 ? -9.546 -57.676 -3.781 1.00 18.65 199 ILE A O 1
ATOM 1545 N N . GLN A 1 200 ? -10.536 -59.069 -2.304 1.00 16.37 200 GLN A N 1
ATOM 1546 C CA . GLN A 1 200 ? -9.312 -59.433 -1.604 1.00 21.97 200 GLN A CA 1
ATOM 1547 C C . GLN A 1 200 ? -9.135 -60.942 -1.602 1.00 21.59 200 GLN A C 1
ATOM 1548 O O . GLN A 1 200 ? -10.101 -61.690 -1.436 1.00 16.83 200 GLN A O 1
ATOM 1554 N N . SER A 1 201 ? -7.892 -61.382 -1.787 1.00 17.70 201 SER A N 1
ATOM 1555 C CA A SER A 1 201 ? -7.585 -62.799 -1.675 0.59 16.96 201 SER A CA 1
ATOM 1556 C CA B SER A 1 201 ? -7.579 -62.798 -1.673 0.41 17.38 201 SER A CA 1
ATOM 1557 C C . SER A 1 201 ? -7.927 -63.309 -0.282 1.00 16.24 201 SER A C 1
ATOM 1558 O O . SER A 1 201 ? -7.720 -62.620 0.720 1.00 22.08 201 SER A O 1
ATOM 1563 N N . THR A 1 202 ? -8.462 -64.537 -0.226 1.00 15.00 202 THR A N 1
ATOM 1564 C CA . THR A 1 202 ? -8.829 -65.224 1.006 1.00 24.04 202 THR A CA 1
ATOM 1565 C C . THR A 1 202 ? -8.034 -66.523 1.084 1.00 21.52 202 THR A C 1
ATOM 1566 O O . THR A 1 202 ? -7.462 -66.960 0.075 1.00 23.70 202 THR A O 1
ATOM 1570 N N . PRO A 1 203 ? -7.978 -67.182 2.242 1.00 28.18 203 PRO A N 1
ATOM 1571 C CA . PRO A 1 203 ? -7.305 -68.488 2.301 1.00 27.65 203 PRO A CA 1
ATOM 1572 C C . PRO A 1 203 ? -7.986 -69.565 1.477 1.00 24.56 203 PRO A C 1
ATOM 1573 O O . PRO A 1 203 ? -7.382 -70.625 1.264 1.00 25.39 203 PRO A O 1
ATOM 1577 N N . ILE A 1 204 ? -9.207 -69.338 0.996 1.00 17.00 204 ILE A N 1
ATOM 1578 C CA . ILE A 1 204 ? -9.922 -70.393 0.294 1.00 14.37 204 ILE A CA 1
ATOM 1579 C C . ILE A 1 204 ? -10.323 -69.936 -1.103 1.00 18.03 204 ILE A C 1
ATOM 1580 O O . ILE A 1 204 ? -11.345 -70.384 -1.632 1.00 16.35 204 ILE A O 1
ATOM 1585 N N . ASP A 1 205 ? -9.512 -69.069 -1.720 1.00 16.24 205 ASP A N 1
ATOM 1586 C CA . ASP A 1 205 ? -9.740 -68.671 -3.110 1.00 13.72 205 ASP A CA 1
ATOM 1587 C C . ASP A 1 205 ? -9.907 -69.890 -4.012 1.00 15.21 205 ASP A C 1
ATOM 1588 O O . ASP A 1 205 ? -9.082 -70.806 -3.994 1.00 16.65 205 ASP A O 1
ATOM 1593 N N . THR A 1 206 ? -10.954 -69.879 -4.830 1.00 14.70 206 THR A N 1
ATOM 1594 C CA . THR A 1 206 ? -10.986 -70.788 -5.965 1.00 14.60 206 THR A CA 1
ATOM 1595 C C . THR A 1 206 ? -10.082 -70.254 -7.071 1.00 15.41 206 THR A C 1
ATOM 1596 O O . THR A 1 206 ? -9.691 -69.082 -7.081 1.00 16.67 206 THR A O 1
ATOM 1600 N N . LYS A 1 207 ? -9.764 -71.120 -8.036 1.00 17.63 207 LYS A N 1
ATOM 1601 C CA . LYS A 1 207 ? -8.921 -70.662 -9.132 1.00 15.50 207 LYS A CA 1
ATOM 1602 C C . LYS A 1 207 ? -9.611 -69.566 -9.932 1.00 19.11 207 LYS A C 1
ATOM 1603 O O 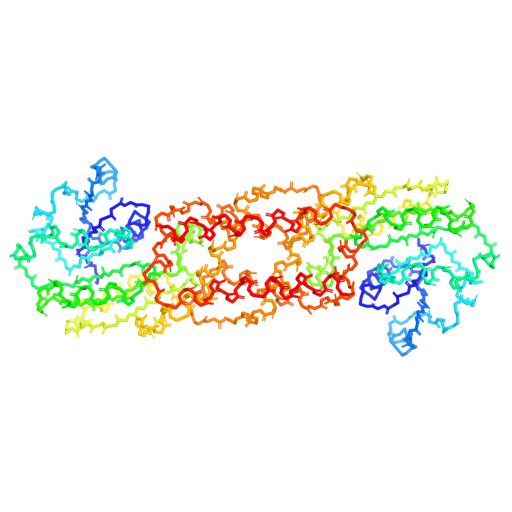. LYS A 1 207 ? -8.965 -68.612 -10.378 1.00 17.90 207 LYS A O 1
ATOM 1609 N N . GLY A 1 208 ? -10.930 -69.664 -10.098 1.00 19.11 208 GLY A N 1
ATOM 1610 C CA . GLY A 1 208 ? -11.635 -68.627 -10.821 1.00 17.67 208 GLY A CA 1
ATOM 1611 C C . GLY A 1 208 ? -11.561 -67.287 -10.114 1.00 17.51 208 GLY A C 1
ATOM 1612 O O . GLY A 1 208 ? -11.394 -66.242 -10.750 1.00 16.63 208 GLY A O 1
ATOM 1613 N N . PHE A 1 209 ? -11.678 -67.296 -8.784 1.00 14.45 209 PHE A N 1
ATOM 1614 C CA . PHE A 1 209 ? -11.598 -66.040 -8.054 1.00 13.52 209 PHE A CA 1
ATOM 1615 C C . PHE A 1 209 ? -10.193 -65.463 -8.133 1.00 15.87 209 PHE A C 1
ATOM 1616 O O . PHE A 1 209 ? -10.019 -64.245 -8.274 1.00 15.14 209 PHE A O 1
ATOM 1624 N N . GLU A 1 210 ? -9.180 -66.328 -8.074 1.00 14.87 210 GLU A N 1
ATOM 1625 C CA . GLU A 1 210 ? -7.817 -65.865 -8.296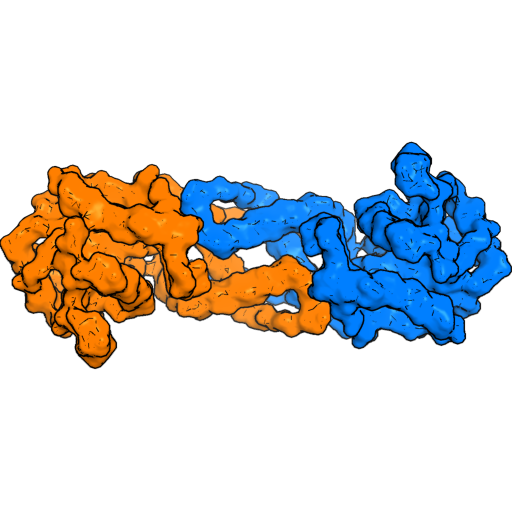 1.00 17.64 210 GLU A CA 1
ATOM 1626 C C . GLU A 1 210 ? -7.711 -65.117 -9.616 1.00 20.75 210 GLU A C 1
ATOM 1627 O O . GLU A 1 210 ? -7.081 -64.056 -9.682 1.00 17.75 210 GLU A O 1
ATOM 1633 N N . THR A 1 211 ? -8.334 -65.644 -10.682 1.00 15.04 211 THR A N 1
ATOM 1634 C CA . THR A 1 211 ? -8.284 -64.938 -11.957 1.00 14.85 211 THR A CA 1
ATOM 1635 C C . THR A 1 211 ? -8.970 -63.582 -11.870 1.00 19.23 211 THR A C 1
ATOM 1636 O O . THR A 1 211 ? -8.516 -62.621 -12.496 1.00 18.04 211 THR A O 1
ATOM 1640 N N . LEU A 1 212 ? -10.036 -63.462 -11.082 1.00 16.96 212 LEU A N 1
ATOM 1641 C CA . LEU A 1 212 ? -10.685 -62.161 -10.963 1.00 15.56 212 LEU A CA 1
ATOM 1642 C C . LEU A 1 212 ? -9.853 -61.193 -10.134 1.00 14.18 212 LEU A C 1
ATOM 1643 O O . LEU A 1 212 ? -9.804 -59.997 -10.441 1.00 12.86 212 LEU A O 1
ATOM 1648 N N . VAL A 1 213 ? -9.187 -61.679 -9.081 1.00 11.62 213 VAL A N 1
ATOM 1649 C CA . VAL A 1 213 ? -8.306 -60.789 -8.331 1.00 13.84 213 VAL A CA 1
ATOM 1650 C C . VAL A 1 213 ? -7.195 -60.258 -9.231 1.00 17.85 213 VAL A C 1
ATOM 1651 O O . VAL A 1 213 ? -6.864 -59.065 -9.192 1.00 15.87 213 VAL A O 1
ATOM 1655 N N . LYS A 1 214 ? -6.619 -61.112 -10.080 1.00 16.97 214 LYS A N 1
ATOM 1656 C CA . LYS A 1 214 ? -5.563 -60.597 -10.945 1.00 22.19 214 LYS A CA 1
ATOM 1657 C C . LYS A 1 214 ? -6.136 -59.630 -11.971 1.00 18.90 214 LYS A C 1
ATOM 1658 O O . LYS A 1 214 ? -5.509 -58.614 -12.281 1.00 17.86 214 LYS A O 1
ATOM 1664 N N . LEU A 1 215 ? -7.353 -59.899 -12.470 1.00 16.02 215 LEU A N 1
ATOM 1665 C CA . LEU A 1 215 ? -7.973 -58.972 -13.413 1.00 17.13 215 LEU A CA 1
ATOM 1666 C C . LEU A 1 215 ? -8.213 -57.619 -12.760 1.00 16.58 215 LEU A C 1
ATOM 1667 O O . LEU A 1 215 ? -7.998 -56.569 -13.379 1.00 18.04 215 LEU A O 1
ATOM 1672 N N . LYS A 1 216 ? -8.665 -57.625 -11.506 1.00 15.55 216 LYS A N 1
A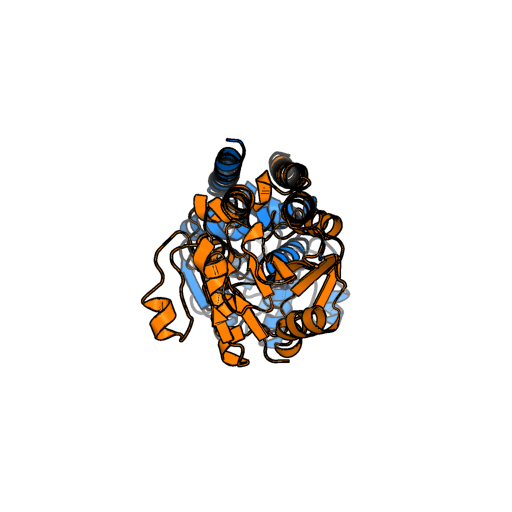TOM 1673 C CA . LYS A 1 216 ? -8.806 -56.379 -10.769 1.00 12.95 216 LYS A CA 1
ATOM 1674 C C . LYS A 1 216 ? -7.475 -55.648 -10.687 1.00 17.05 216 LYS A C 1
ATOM 1675 O O . LYS A 1 216 ? -7.379 -54.466 -11.035 1.00 16.64 216 LYS A O 1
ATOM 1681 N N . GLU A 1 217 ? -6.438 -56.337 -10.213 1.00 13.77 217 GLU A N 1
ATOM 1682 C CA . GLU A 1 217 ? -5.132 -55.701 -10.052 1.00 18.23 217 GLU A CA 1
ATOM 1683 C C . GLU A 1 217 ? -4.604 -55.148 -11.371 1.00 21.49 217 GLU A C 1
ATOM 1684 O O . GLU A 1 217 ? -4.102 -54.022 -11.418 1.00 20.39 217 GLU A O 1
ATOM 1690 N N . THR A 1 218 ? -4.719 -55.916 -12.455 1.00 18.67 218 THR A N 1
ATOM 1691 C CA A THR A 1 218 ? -4.218 -55.424 -13.733 0.44 21.54 218 THR A CA 1
ATOM 1692 C CA B THR A 1 218 ? -4.244 -55.451 -13.756 0.56 21.87 218 THR A CA 1
ATOM 1693 C C . THR A 1 218 ? -5.063 -54.266 -14.253 1.00 18.70 218 THR A C 1
ATOM 1694 O O . THR A 1 218 ? -4.519 -53.289 -14.780 1.00 17.48 218 THR A O 1
ATOM 1701 N N . THR A 1 219 ? -6.382 -54.348 -14.099 1.00 15.36 219 THR A N 1
ATOM 1702 C CA . THR A 1 219 ? -7.264 -53.287 -14.563 1.00 16.04 219 THR A CA 1
ATOM 1703 C C . THR A 1 219 ? -7.000 -51.977 -13.836 1.00 16.65 219 THR A C 1
ATOM 1704 O O . THR A 1 219 ? -7.002 -50.904 -14.452 1.00 16.88 219 THR A O 1
ATOM 1708 N N . MET A 1 220 ? -6.736 -52.035 -12.538 1.00 18.22 220 MET A N 1
ATOM 1709 C CA . MET A 1 220 ? -6.582 -50.780 -11.816 1.00 19.99 220 MET A CA 1
ATOM 1710 C C . MET A 1 220 ? -5.234 -50.107 -12.080 1.00 18.57 220 MET A C 1
ATOM 1711 O O . MET A 1 220 ? -5.015 -48.983 -11.616 1.00 23.09 220 MET A O 1
ATOM 1716 N N . ARG A 1 221 ? -4.328 -50.734 -12.832 1.00 16.00 221 ARG A N 1
ATOM 1717 C CA A ARG A 1 221 ? -3.105 -50.038 -13.204 0.49 16.52 221 ARG A CA 1
ATOM 1718 C CA B ARG A 1 221 ? -3.094 -50.071 -13.234 0.51 16.51 221 ARG A CA 1
ATOM 1719 C C . ARG A 1 221 ? -3.303 -49.069 -14.364 1.00 16.27 221 ARG A C 1
ATOM 1720 O O . ARG A 1 221 ? -2.448 -48.202 -14.571 1.00 22.29 221 ARG A O 1
ATOM 1735 N N . ASP A 1 222 ? -4.397 -49.177 -15.104 1.00 14.99 222 ASP A N 1
ATOM 1736 C CA . ASP A 1 222 ? -4.685 -48.221 -16.165 1.00 15.52 222 ASP A CA 1
ATOM 1737 C C . ASP A 1 222 ? -5.438 -47.020 -15.611 1.00 23.38 222 ASP A C 1
ATOM 1738 O O . ASP A 1 222 ? -6.108 -47.100 -14.580 1.00 19.02 222 ASP A O 1
ATOM 1743 N N . SER A 1 223 ? -5.324 -45.897 -16.317 1.00 20.60 223 SER A N 1
ATOM 1744 C CA . SER A 1 223 ? -5.932 -44.663 -15.846 1.00 17.29 223 SER A CA 1
ATOM 1745 C C . SER A 1 223 ? -7.445 -44.720 -15.985 1.00 17.37 223 SER A C 1
ATOM 1746 O O . SER A 1 223 ? -7.989 -45.424 -16.839 1.00 15.74 223 SER A O 1
ATOM 1749 N N . PHE A 1 224 ? -8.136 -43.956 -15.135 1.00 17.33 224 PHE A N 1
ATOM 1750 C CA . PHE A 1 224 ? -9.558 -43.766 -15.383 1.00 13.78 224 PHE A CA 1
ATOM 1751 C C . PHE A 1 224 ? -9.790 -43.082 -16.716 1.00 14.56 224 PHE A C 1
ATOM 1752 O O . PHE A 1 224 ? -10.803 -43.344 -17.373 1.00 18.66 224 PHE A O 1
ATOM 1760 N N . ASP A 1 225 ? -8.891 -42.174 -17.113 1.00 14.91 225 ASP A N 1
ATOM 1761 C CA . ASP A 1 225 ? -9.032 -41.534 -18.420 1.00 15.01 225 ASP A CA 1
ATOM 1762 C C . ASP A 1 225 ? -9.139 -42.585 -19.512 1.00 16.46 225 ASP A C 1
ATOM 1763 O O . ASP A 1 225 ? -10.001 -42.502 -20.398 1.00 14.01 225 ASP A O 1
ATOM 1768 N N . LEU A 1 226 ? -8.246 -43.575 -19.472 1.00 14.64 226 LEU A N 1
ATOM 1769 C CA . LEU A 1 226 ? -8.270 -44.631 -20.477 1.00 13.59 226 LEU A CA 1
ATOM 1770 C C . LEU A 1 226 ? -9.618 -45.341 -20.472 1.00 14.94 226 LEU A C 1
ATOM 1771 O O . LEU A 1 226 ? -10.229 -45.532 -21.523 1.00 13.75 226 LEU A O 1
ATOM 1776 N N . TYR A 1 227 ? -10.115 -45.717 -19.287 1.00 14.00 227 TYR A N 1
ATOM 1777 C CA . TYR A 1 227 ? -11.421 -46.376 -19.211 1.00 16.02 227 TYR A CA 1
ATOM 1778 C C . TYR A 1 227 ? -12.513 -45.498 -19.774 1.00 19.62 227 TYR A C 1
ATOM 1779 O O . TYR A 1 227 ? -13.349 -45.952 -20.568 1.00 15.22 227 TYR A O 1
ATOM 1788 N N . SER A 1 228 ? -12.508 -44.230 -19.371 1.00 16.49 228 SER A N 1
ATOM 1789 C CA . SER A 1 228 ? -13.500 -43.281 -19.850 1.00 17.31 228 SER A CA 1
ATOM 1790 C C . SER A 1 228 ? -13.474 -43.188 -21.368 1.00 17.25 228 SER A C 1
ATOM 1791 O O . SER A 1 228 ? -14.527 -43.143 -22.019 1.00 16.99 228 SER A O 1
ATOM 1794 N N . GLY A 1 229 ? -12.278 -43.223 -21.957 1.00 14.54 229 GLY A N 1
ATOM 1795 C CA . GLY A 1 229 ? -12.177 -43.153 -23.402 1.00 14.47 229 GLY A CA 1
ATOM 1796 C C . GLY A 1 229 ? -12.746 -44.367 -24.102 1.00 16.48 229 GLY A C 1
ATOM 1797 O O . GLY A 1 229 ? -13.293 -44.248 -25.203 1.00 15.65 229 GLY A O 1
ATOM 1798 N N . LEU A 1 230 ? -12.628 -45.547 -23.482 1.00 14.37 230 LEU A N 1
ATOM 1799 C CA . LEU A 1 230 ? -13.189 -46.751 -24.088 1.00 11.07 230 LEU A CA 1
ATOM 1800 C C . LEU A 1 230 ? -14.684 -46.637 -24.263 1.00 12.66 230 LEU A C 1
ATOM 1801 O O . LEU A 1 230 ? -15.245 -47.248 -25.175 1.00 14.06 230 LEU A O 1
ATOM 1806 N N . PHE A 1 231 ? -15.341 -45.899 -23.374 1.00 11.95 231 PHE A N 1
ATOM 1807 C CA . PHE A 1 231 ? -16.782 -45.689 -23.390 1.00 12.83 231 PHE A CA 1
ATOM 1808 C C . PHE A 1 231 ? -17.169 -44.476 -24.232 1.00 19.19 231 PHE A C 1
ATOM 1809 O O . PHE A 1 231 ? -17.969 -44.588 -25.162 1.00 16.86 231 PHE A O 1
ATOM 1817 N N . VAL A 1 232 ? -16.601 -43.310 -23.908 1.00 13.96 232 VAL A N 1
ATOM 1818 C CA . VAL A 1 232 ? -17.030 -42.062 -24.537 1.00 13.43 232 VAL A CA 1
ATOM 1819 C C . VAL A 1 232 ? -16.871 -42.122 -26.044 1.00 16.30 232 VAL A C 1
ATOM 1820 O O . VAL A 1 232 ? -17.729 -41.634 -26.791 1.00 18.23 232 VAL A O 1
ATOM 1824 N N . TYR A 1 233 ? -15.776 -42.714 -26.521 1.00 13.90 233 TYR A N 1
ATOM 1825 C CA . TYR A 1 233 ? -15.439 -42.642 -27.936 1.00 15.40 233 TYR A CA 1
ATOM 1826 C C . TYR A 1 233 ? -15.614 -43.965 -28.670 1.00 18.31 233 TYR A C 1
ATOM 1827 O O . TYR A 1 233 ? -15.104 -44.123 -29.786 1.00 23.70 233 TYR A O 1
ATOM 1836 N N . ASN A 1 234 ? -16.331 -44.914 -28.088 1.00 14.60 234 ASN A N 1
ATOM 1837 C CA . ASN A 1 234 ? -16.753 -46.102 -28.821 1.00 11.44 234 ASN A CA 1
ATOM 1838 C C . ASN A 1 234 ? -18.275 -46.071 -28.901 1.00 11.58 234 ASN A C 1
ATOM 1839 O O . ASN A 1 234 ? -18.956 -46.246 -27.889 1.00 14.63 234 ASN A O 1
ATOM 1844 N N . ARG A 1 235 ? -18.820 -45.808 -30.093 1.00 16.90 235 ARG A N 1
ATOM 1845 C CA . ARG A 1 235 ? -20.271 -45.684 -30.163 1.00 14.47 235 ARG A CA 1
ATOM 1846 C C . ARG A 1 235 ? -20.990 -46.996 -29.885 1.00 18.21 235 ARG A C 1
ATOM 1847 O O . ARG A 1 235 ? -22.210 -46.982 -29.686 1.00 16.03 235 ARG A O 1
ATOM 1855 N N . PHE A 1 236 ? -20.273 -48.119 -29.848 1.00 14.17 236 PHE A N 1
ATOM 1856 C CA . PHE A 1 236 ? -20.881 -49.412 -29.564 1.00 12.38 236 PHE A CA 1
ATOM 1857 C C . PHE A 1 236 ? -20.787 -49.803 -28.098 1.00 17.08 236 PHE A C 1
ATOM 1858 O O . PHE A 1 236 ? -21.378 -50.811 -27.698 1.00 15.57 236 PHE A O 1
ATOM 1866 N N . ALA A 1 237 ? -20.102 -49.010 -27.278 1.00 10.94 237 ALA A N 1
ATOM 1867 C CA . ALA A 1 237 ? -19.860 -49.434 -25.901 1.00 10.27 237 ALA A CA 1
ATOM 1868 C C . ALA A 1 237 ? -21.120 -49.331 -25.037 1.00 11.48 237 ALA A C 1
ATOM 1869 O O . ALA A 1 237 ? -21.356 -50.200 -24.179 1.00 11.98 237 ALA A O 1
ATOM 1871 N N . ARG A 1 238 ? -21.960 -48.310 -25.261 1.00 13.90 238 ARG A N 1
ATOM 1872 C CA . ARG A 1 238 ? -23.121 -48.124 -24.385 1.00 12.28 238 ARG A CA 1
ATOM 1873 C C . ARG A 1 238 ? -24.048 -49.327 -24.434 1.00 14.97 238 ARG A C 1
ATOM 1874 O O . ARG A 1 238 ? -24.577 -49.747 -23.405 1.00 14.49 238 ARG A O 1
ATOM 1882 N N . GLN A 1 239 ? -24.242 -49.919 -25.614 1.00 13.21 239 GLN A N 1
ATOM 1883 C CA . GLN A 1 239 ? -25.130 -51.074 -25.651 1.00 12.64 239 GLN A CA 1
ATOM 1884 C C . GLN A 1 239 ? -24.498 -52.283 -24.972 1.00 13.45 239 GLN A C 1
ATOM 1885 O O . GLN A 1 239 ? -25.210 -53.135 -24.430 1.00 14.55 239 GLN A O 1
ATOM 1891 N N . GLU A 1 240 ? -23.170 -52.382 -24.979 1.00 12.45 240 GLU A N 1
ATOM 1892 C CA . GLU A 1 240 ? -22.548 -53.503 -24.284 1.00 12.57 240 GLU A CA 1
ATOM 1893 C C . GLU A 1 240 ? -22.613 -53.322 -22.778 1.00 13.42 240 GLU A C 1
ATOM 1894 O O . GLU A 1 240 ? -22.762 -54.306 -22.043 1.00 13.85 240 GLU A O 1
ATOM 1900 N N . LEU A 1 241 ? -22.528 -52.080 -22.296 1.00 12.79 241 LEU A N 1
ATOM 1901 C CA . LEU A 1 241 ? -22.780 -51.848 -20.883 1.00 12.74 241 LEU A CA 1
ATOM 1902 C C . LEU A 1 241 ? -24.210 -52.230 -20.527 1.00 12.99 241 LEU A C 1
ATOM 1903 O O . LEU A 1 241 ? -24.452 -52.864 -19.493 1.00 14.70 241 LEU A O 1
ATOM 1908 N N . GLU A 1 242 ? -25.169 -51.895 -21.393 1.00 11.93 242 GLU A N 1
ATOM 1909 C CA . GLU A 1 242 ? -26.539 -52.345 -21.170 1.00 12.12 242 GLU A CA 1
ATOM 1910 C C . GLU A 1 242 ? -26.639 -53.869 -21.155 1.00 13.00 242 GLU A C 1
ATOM 1911 O O . GLU A 1 242 ? -27.345 -54.440 -20.321 1.00 14.92 242 GLU A O 1
ATOM 1917 N N . ASN A 1 243 ? -25.954 -54.546 -22.076 1.00 12.55 243 ASN A N 1
ATOM 1918 C CA . ASN A 1 243 ? -26.017 -56.005 -22.101 1.00 12.22 243 ASN A CA 1
ATOM 1919 C C . ASN A 1 243 ? -25.475 -56.593 -20.808 1.00 10.80 243 ASN A C 1
ATOM 1920 O O . ASN A 1 243 ? -26.001 -57.587 -20.298 1.00 12.73 243 ASN A O 1
ATOM 1925 N N . LEU A 1 244 ? -24.420 -55.988 -20.267 1.00 10.56 244 LEU A N 1
ATOM 1926 C CA . LEU A 1 244 ? -23.847 -56.470 -19.013 1.00 11.06 244 LEU A CA 1
ATOM 1927 C C . LEU A 1 244 ? -24.805 -56.220 -17.858 1.00 13.89 244 LEU A C 1
ATOM 1928 O O . LEU A 1 244 ? -25.072 -57.114 -17.045 1.00 15.23 244 LEU A O 1
ATOM 1933 N N . GLU A 1 245 ? -25.323 -54.997 -17.768 1.00 11.20 245 GLU A N 1
ATOM 1934 C CA . GLU A 1 245 ? -26.262 -54.663 -16.707 1.00 12.87 245 GLU A CA 1
ATOM 1935 C C . GLU A 1 245 ? -27.528 -55.509 -16.796 1.00 15.52 245 GLU A C 1
ATOM 1936 O O . GLU A 1 245 ? -28.026 -56.002 -15.777 1.00 16.28 245 GLU A O 1
ATOM 1942 N N . HIS A 1 246 ? -28.057 -55.700 -18.008 1.00 12.73 246 HIS A N 1
ATOM 1943 C CA . HIS A 1 246 ? -29.275 -56.486 -18.151 1.00 15.25 246 HIS A CA 1
ATOM 1944 C C . HIS A 1 246 ? -29.027 -57.947 -17.789 1.00 15.29 246 HIS A C 1
ATOM 1945 O O . HIS A 1 246 ? -29.872 -58.585 -17.154 1.00 15.68 246 HIS A O 1
ATOM 1952 N N . ALA A 1 247 ? -27.871 -58.492 -18.176 1.00 12.49 247 ALA A N 1
ATOM 1953 C CA . ALA A 1 247 ? -27.566 -59.880 -17.845 1.00 12.57 247 ALA A CA 1
ATOM 1954 C C . ALA A 1 247 ? -27.427 -60.082 -16.341 1.00 12.32 247 ALA A C 1
ATOM 1955 O O . ALA A 1 247 ? -27.900 -61.087 -15.802 1.00 14.20 247 ALA A O 1
ATOM 1957 N N . LEU A 1 248 ? -26.773 -59.149 -15.645 1.00 12.26 248 LEU A N 1
ATOM 1958 C CA . LEU A 1 248 ? -26.654 -59.283 -14.194 1.00 15.05 248 LEU A CA 1
ATOM 1959 C C . LEU A 1 248 ? -28.025 -59.196 -13.542 1.00 17.97 248 LEU A C 1
ATOM 1960 O O . LEU A 1 248 ? -28.326 -59.937 -12.601 1.00 15.17 248 LEU A O 1
ATOM 1965 N N . HIS A 1 249 ? -28.883 -58.319 -14.063 1.00 15.73 249 HIS A N 1
ATOM 1966 C CA . HIS A 1 249 ? -30.248 -58.236 -13.564 1.00 17.44 249 HIS A CA 1
ATOM 1967 C C . HIS A 1 249 ? -30.992 -59.551 -13.771 1.00 17.68 249 HIS A C 1
ATOM 1968 O O . HIS A 1 249 ? -31.747 -59.992 -12.898 1.00 18.90 249 HIS A O 1
ATOM 1975 N N . LYS A 1 250 ? -30.792 -60.197 -14.921 1.00 15.44 250 LYS A N 1
ATOM 1976 C CA . LYS A 1 250 ? -31.472 -61.464 -15.161 1.00 14.64 250 LYS A CA 1
ATOM 1977 C C . LYS A 1 250 ? -30.942 -62.558 -14.252 1.00 14.12 250 LYS A C 1
ATOM 1978 O O . LYS A 1 250 ? -31.713 -63.382 -13.753 1.00 18.58 250 LYS A O 1
ATOM 1984 N N . VAL A 1 251 ? -29.631 -62.599 -14.046 1.00 12.92 251 VAL A N 1
ATOM 1985 C CA . VAL A 1 251 ? -29.069 -63.562 -13.102 1.00 14.02 251 VAL A CA 1
ATOM 1986 C C . VAL A 1 251 ? -29.641 -63.328 -11.709 1.00 15.90 251 VAL A C 1
ATOM 1987 O O . VAL A 1 251 ? -30.070 -64.267 -11.027 1.00 16.27 251 VAL A O 1
ATOM 1991 N N . LYS A 1 252 ? -29.670 -62.067 -11.273 1.00 13.29 252 LYS A N 1
ATOM 1992 C CA . LYS A 1 252 ? -30.245 -61.758 -9.968 1.00 16.85 252 LYS A CA 1
ATOM 1993 C C . LYS A 1 252 ? -31.690 -62.225 -9.879 1.00 17.89 252 LYS A C 1
ATOM 1994 O O . LYS A 1 252 ? -32.115 -62.756 -8.848 1.00 20.02 252 LYS A O 1
ATOM 2000 N N . GLU A 1 253 ? -32.455 -62.070 -10.960 1.00 16.42 253 GLU A N 1
ATOM 2001 C CA . GLU A 1 253 ? -33.853 -62.487 -10.902 1.00 21.18 253 GLU A CA 1
ATOM 2002 C C . GLU A 1 253 ? -33.989 -63.994 -10.717 1.00 19.84 253 GLU A C 1
ATOM 2003 O O . GLU A 1 253 ? -34.903 -64.445 -10.023 1.00 23.67 253 GLU A O 1
ATOM 2009 N N . THR A 1 254 ? -33.091 -64.793 -11.311 1.00 19.27 254 THR A N 1
ATOM 2010 C CA . THR A 1 254 ? -33.172 -66.241 -11.110 1.00 21.15 254 THR A CA 1
ATOM 2011 C C . THR A 1 254 ? -32.935 -66.612 -9.658 1.00 18.62 254 THR A C 1
ATOM 2012 O O . THR A 1 254 ? -33.391 -67.673 -9.214 1.00 20.11 254 THR A O 1
ATOM 2016 N N . LEU A 1 255 ? -32.243 -65.756 -8.910 1.00 15.61 255 LEU A N 1
ATOM 2017 C CA . LEU A 1 255 ? -32.011 -65.990 -7.492 1.00 20.07 255 LEU A CA 1
ATOM 2018 C C . LEU A 1 255 ? -33.139 -65.477 -6.612 1.00 25.52 255 LEU A C 1
ATOM 2019 O O . LEU A 1 255 ? -33.495 -66.131 -5.629 1.00 31.55 255 LEU A O 1
ATOM 2024 N N . MET A 1 256 ? -33.692 -64.304 -6.931 1.00 29.79 256 MET A N 1
ATOM 2025 C CA . MET A 1 256 ? -34.684 -63.674 -6.062 1.00 34.18 256 MET A CA 1
ATOM 2026 C C . MET A 1 256 ? -35.995 -64.440 -6.013 1.00 37.77 256 MET A C 1
ATOM 2027 O O . MET A 1 256 ? -36.796 -64.208 -5.101 1.00 44.08 256 MET A O 1
ATOM 2032 N N . ILE A 1 257 ? -36.238 -65.334 -6.964 1.00 36.10 257 ILE A N 1
ATOM 2033 C CA . ILE A 1 257 ? -37.404 -66.204 -6.902 1.00 48.85 257 ILE A CA 1
ATOM 2034 C C . ILE A 1 257 ? -37.011 -67.558 -6.324 1.00 51.42 257 ILE A C 1
ATOM 2035 O O . ILE A 1 257 ? -37.858 -68.297 -5.823 1.00 59.48 257 ILE A O 1
ATOM 2040 N N . GLN B 1 8 ? -4.306 -96.608 6.003 1.00 47.19 8 GLN B N 1
ATOM 2041 C CA . GLN B 1 8 ? -5.270 -95.521 6.089 1.00 42.63 8 GLN B CA 1
ATOM 2042 C C . GLN B 1 8 ? -6.287 -95.631 4.965 1.00 33.09 8 GLN B C 1
ATOM 2043 O O . GLN B 1 8 ? -6.959 -94.662 4.634 1.00 34.00 8 GLN B O 1
ATOM 2049 N N . SER B 1 9 ? -6.381 -96.830 4.392 1.00 33.94 9 SER B N 1
ATOM 2050 C CA . SER B 1 9 ? -7.405 -97.130 3.400 1.00 30.52 9 SER B CA 1
ATOM 2051 C C . SER B 1 9 ? -8.767 -97.242 4.076 1.00 27.20 9 SER B C 1
ATOM 2052 O O . SER B 1 9 ? -8.915 -97.929 5.091 1.00 37.46 9 SER B O 1
ATOM 2055 N N . LEU B 1 10 ? -9.765 -96.587 3.505 1.00 22.22 10 LEU B N 1
ATOM 2056 C CA . LEU B 1 10 ? -11.071 -96.444 4.128 1.00 19.03 10 LEU B CA 1
ATOM 2057 C C . LEU B 1 10 ? -12.148 -97.107 3.284 1.00 18.97 10 LEU B C 1
ATOM 2058 O O . LEU B 1 10 ? -12.042 -97.179 2.055 1.00 19.58 10 LEU B O 1
ATOM 2063 N N . LYS B 1 11 ? -13.204 -97.571 3.955 1.00 20.97 11 LYS B N 1
ATOM 2064 C CA . LYS B 1 11 ? -14.462 -97.907 3.289 1.00 17.12 11 LYS B CA 1
ATOM 2065 C C . LYS B 1 11 ? -15.356 -96.676 3.300 1.00 19.41 11 LYS B C 1
ATOM 2066 O O . LYS B 1 11 ? -15.869 -96.277 4.352 1.00 22.28 11 LYS B O 1
ATOM 2072 N N . ILE B 1 12 ? -15.540 -96.082 2.127 1.00 19.52 12 ILE B N 1
ATOM 2073 C CA . ILE B 1 12 ? -16.172 -94.777 1.971 1.00 18.40 12 ILE B CA 1
ATOM 2074 C C . ILE B 1 12 ? -17.489 -94.966 1.239 1.00 16.31 12 ILE B C 1
ATOM 2075 O O . ILE B 1 12 ? -17.520 -95.570 0.163 1.00 17.18 12 ILE B O 1
ATOM 2080 N N . GLY B 1 13 ? -18.572 -94.451 1.812 1.00 13.76 13 GLY B N 1
ATOM 2081 C CA . GLY B 1 13 ? -19.874 -94.461 1.160 1.00 13.89 13 GLY B CA 1
ATOM 2082 C C . GLY B 1 13 ? -20.250 -93.061 0.700 1.00 13.05 13 GLY B C 1
ATOM 2083 O O . GLY B 1 13 ? -20.289 -92.127 1.503 1.00 18.60 13 GLY B O 1
ATOM 2084 N N . ILE B 1 14 ? -20.544 -92.934 -0.591 1.00 12.52 14 ILE B N 1
ATOM 2085 C CA A ILE B 1 14 ? -20.909 -91.651 -1.182 0.77 12.27 14 ILE B CA 1
ATOM 2086 C CA B ILE B 1 14 ? -20.912 -91.660 -1.206 0.23 12.85 14 ILE B CA 1
ATOM 2087 C C . ILE B 1 14 ? -22.424 -91.568 -1.312 1.00 15.18 14 ILE B C 1
ATOM 2088 O O . ILE B 1 14 ? -23.067 -92.482 -1.842 1.00 16.96 14 ILE B O 1
ATOM 2097 N N . VAL B 1 15 ? -22.994 -90.464 -0.833 1.00 14.53 15 VAL B N 1
ATOM 2098 C CA . VAL B 1 15 ? -24.417 -90.184 -0.986 1.00 12.14 15 VAL B CA 1
ATOM 2099 C C . VAL B 1 15 ? -24.530 -89.057 -1.999 1.00 11.62 15 VAL B C 1
ATOM 2100 O O . VAL B 1 15 ? -24.080 -87.932 -1.745 1.00 15.75 15 VAL B O 1
ATOM 2104 N N . GLY B 1 16 ? -25.135 -89.352 -3.148 1.00 12.66 16 GLY B N 1
ATOM 2105 C CA . GLY B 1 16 ? -25.204 -88.389 -4.225 1.00 11.15 16 GLY B CA 1
ATOM 2106 C C . GLY B 1 16 ? -24.065 -88.624 -5.194 1.00 14.25 16 GLY B C 1
ATOM 2107 O O . GLY B 1 16 ? -22.987 -88.040 -5.046 1.00 16.28 16 GLY B O 1
ATOM 2108 N N . PHE B 1 17 ? -24.274 -89.503 -6.166 1.00 14.20 17 PHE B N 1
ATOM 2109 C CA . PHE B 1 17 ? -23.188 -89.932 -7.053 1.00 12.38 17 PHE B CA 1
ATOM 2110 C C . PHE B 1 17 ? -23.271 -89.225 -8.391 1.00 15.22 17 PHE B C 1
ATOM 2111 O O . PHE B 1 17 ? -23.140 -89.827 -9.460 1.00 13.36 17 PHE B O 1
ATOM 2119 N N . GLY B 1 18 ? -23.486 -87.924 -8.329 1.00 15.43 18 GLY B N 1
ATOM 2120 C CA . GLY B 1 18 ? -23.548 -87.085 -9.504 1.00 14.53 18 GLY B CA 1
ATOM 2121 C C . GLY B 1 18 ? -22.188 -86.563 -9.895 1.00 11.77 18 GLY B C 1
ATOM 2122 O O . GLY B 1 18 ? -21.154 -87.164 -9.605 1.00 12.59 18 GLY B O 1
ATOM 2123 N N . ASN B 1 19 ? -22.203 -85.411 -10.555 1.00 11.27 19 ASN B N 1
ATOM 2124 C CA . ASN B 1 19 ? -20.998 -84.816 -11.116 1.00 15.82 19 ASN B CA 1
ATOM 2125 C C . ASN B 1 19 ? -19.829 -84.840 -10.132 1.00 12.86 19 ASN B C 1
ATOM 2126 O O . ASN B 1 19 ? -18.745 -85.363 -10.441 1.00 12.48 19 ASN B O 1
ATOM 2131 N N . PHE B 1 20 ? -20.029 -84.274 -8.943 1.00 10.64 20 PHE B N 1
ATOM 2132 C CA . PHE B 1 20 ? -18.906 -84.116 -8.026 1.00 9.96 20 PHE B CA 1
ATOM 2133 C C . PHE B 1 20 ? -18.637 -85.385 -7.234 1.00 11.58 20 PHE B C 1
ATOM 2134 O O . PHE B 1 20 ? -17.474 -85.684 -6.929 1.00 11.50 20 PHE B O 1
ATOM 2142 N N . GLY B 1 21 ? -19.682 -86.133 -6.876 1.00 10.82 21 GLY B N 1
ATOM 2143 C CA . GLY B 1 21 ? -19.448 -87.407 -6.205 1.00 10.76 21 GLY B CA 1
ATOM 2144 C C . GLY B 1 21 ? -18.586 -88.326 -7.048 1.00 10.88 21 GLY B C 1
ATOM 2145 O O . GLY B 1 21 ? -17.677 -88.987 -6.535 1.00 12.46 21 GLY B O 1
ATOM 2146 N N . GLN B 1 22 ? -18.844 -88.349 -8.360 1.00 10.33 22 GLN B N 1
ATOM 2147 C CA . GLN B 1 22 ? -18.019 -89.121 -9.285 1.00 10.36 22 GLN B CA 1
ATOM 2148 C C . GLN B 1 22 ? -16.579 -88.627 -9.288 1.00 13.76 22 GLN B C 1
ATOM 2149 O O . GLN B 1 22 ? -15.636 -89.430 -9.274 1.00 13.90 22 GLN B O 1
ATOM 2155 N N . PHE B 1 23 ? -16.398 -87.306 -9.366 1.00 11.60 23 PHE B N 1
ATOM 2156 C CA . PHE B 1 23 ? -15.063 -86.720 -9.374 1.00 12.28 23 PHE B CA 1
ATOM 2157 C C . PHE B 1 23 ? -14.266 -87.144 -8.147 1.00 14.82 23 PHE B C 1
ATOM 2158 O O . PHE B 1 23 ? -13.109 -87.573 -8.260 1.00 13.38 23 PHE B O 1
ATOM 2166 N N . LEU B 1 24 ? -14.862 -87.022 -6.965 1.00 11.75 24 LEU B N 1
ATOM 2167 C CA . LEU B 1 24 ? -14.172 -87.458 -5.757 1.00 11.46 24 LEU B CA 1
ATOM 2168 C C . LEU B 1 24 ? -13.848 -88.943 -5.821 1.00 12.93 24 LEU B C 1
ATOM 2169 O O . LEU B 1 24 ? -12.734 -89.355 -5.474 1.00 14.02 24 LEU B O 1
ATOM 2174 N N . ALA B 1 25 ? -14.803 -89.760 -6.283 1.00 11.22 25 ALA B N 1
ATOM 2175 C CA . ALA B 1 25 ? -14.616 -91.206 -6.279 1.00 14.38 25 ALA B CA 1
ATOM 2176 C C . ALA B 1 25 ? -13.433 -91.625 -7.137 1.00 14.43 25 ALA B C 1
ATOM 2177 O O . ALA B 1 25 ? -12.760 -92.606 -6.814 1.00 12.89 25 ALA B O 1
ATOM 2179 N N . LYS B 1 26 ? -13.183 -90.917 -8.243 1.00 11.39 26 LYS B N 1
ATOM 2180 C CA . LYS B 1 26 ? -12.052 -91.281 -9.102 1.00 12.36 26 LYS B CA 1
ATOM 2181 C C . LYS B 1 26 ? -10.749 -91.251 -8.321 1.00 15.04 26 LYS B C 1
ATOM 2182 O O . LYS B 1 26 ? -9.951 -92.196 -8.379 1.00 14.33 26 LYS B O 1
ATOM 2188 N N . THR B 1 27 ? -10.519 -90.173 -7.571 1.00 15.13 27 THR B N 1
ATOM 2189 C CA . THR B 1 27 ? -9.279 -90.077 -6.811 1.00 13.47 27 THR B CA 1
ATOM 2190 C C . THR B 1 27 ? -9.282 -91.012 -5.609 1.00 14.08 27 THR B C 1
ATOM 2191 O O . THR B 1 27 ? -8.237 -91.556 -5.257 1.00 15.47 27 THR B O 1
ATOM 2195 N N . MET B 1 28 ? -10.439 -91.225 -4.980 1.00 12.53 28 MET B N 1
ATOM 2196 C CA . MET B 1 28 ? -10.504 -92.161 -3.856 1.00 12.92 28 MET B CA 1
ATOM 2197 C C . MET B 1 28 ? -10.133 -93.564 -4.303 1.00 17.16 28 MET B C 1
ATOM 2198 O O . MET B 1 28 ? -9.427 -94.288 -3.596 1.00 15.83 28 MET B O 1
ATOM 2203 N N . ILE B 1 29 ? -10.644 -93.976 -5.461 1.00 15.73 29 ILE B N 1
ATOM 2204 C CA . ILE B 1 29 ? -10.305 -95.283 -6.007 1.00 14.84 29 ILE B CA 1
ATOM 2205 C C . ILE B 1 29 ? -8.813 -95.369 -6.285 1.00 17.10 29 ILE B C 1
ATOM 2206 O O . ILE B 1 29 ? -8.162 -96.363 -5.941 1.00 17.84 29 ILE B O 1
ATOM 2211 N N . LYS B 1 30 ? -8.240 -94.310 -6.872 1.00 14.62 30 LYS B N 1
ATOM 2212 C CA . LYS B 1 30 ? -6.810 -94.302 -7.176 1.00 18.95 30 LYS B CA 1
ATOM 2213 C C . LYS B 1 30 ? -5.968 -94.531 -5.929 1.00 19.47 30 LYS B C 1
ATOM 2214 O O . LYS B 1 30 ? -4.905 -95.170 -5.992 1.00 21.90 30 LYS B O 1
ATOM 2220 N N . GLN B 1 31 ? -6.409 -93.996 -4.787 1.00 16.56 31 GLN B N 1
ATOM 2221 C CA . GLN B 1 31 ? -5.661 -94.171 -3.552 1.00 19.08 31 GLN B CA 1
ATOM 2222 C C . GLN B 1 31 ? -5.899 -95.521 -2.898 1.00 20.62 31 GLN B C 1
ATOM 2223 O O . GLN B 1 31 ? -5.214 -95.841 -1.923 1.00 26.01 31 GLN B O 1
ATOM 2229 N N . GLY B 1 32 ? -6.841 -96.317 -3.391 1.00 18.19 32 GLY B N 1
ATOM 2230 C CA . GLY B 1 32 ? -7.021 -97.649 -2.852 1.00 19.60 32 GLY B CA 1
ATOM 2231 C C . GLY B 1 32 ? -8.192 -97.811 -1.909 1.00 17.92 32 GLY B C 1
ATOM 2232 O O . GLY B 1 32 ? -8.358 -98.898 -1.334 1.00 20.88 32 GLY B O 1
ATOM 2233 N N . HIS B 1 33 ? -9.002 -96.774 -1.726 1.00 17.11 33 HIS B N 1
ATOM 2234 C CA . HIS B 1 33 ? -10.159 -96.888 -0.854 1.00 16.73 33 HIS B CA 1
ATOM 2235 C C . HIS B 1 33 ? -11.216 -97.776 -1.497 1.00 19.41 33 HIS B C 1
ATOM 2236 O O . HIS B 1 33 ? -11.205 -98.024 -2.706 1.00 17.23 33 HIS B O 1
ATOM 2243 N N . THR B 1 34 ? -12.111 -98.293 -0.659 1.00 19.17 34 THR B N 1
ATOM 2244 C CA . THR B 1 34 ? -13.172 -99.199 -1.082 1.00 14.92 34 THR B CA 1
ATOM 2245 C C . THR B 1 34 ? -14.487 -98.446 -1.022 1.00 19.23 34 THR B C 1
ATOM 2246 O O . THR B 1 34 ? -14.908 -98.017 0.059 1.00 17.32 34 THR B O 1
ATOM 2250 N N . LEU B 1 35 ? -15.131 -98.275 -2.175 1.00 15.10 35 LEU B N 1
ATOM 2251 C CA . LEU B 1 35 ? -16.224 -97.329 -2.298 1.00 14.23 35 LEU B CA 1
ATOM 2252 C C . LEU B 1 35 ? -17.566 -98.025 -2.450 1.00 14.90 35 LEU B C 1
ATOM 2253 O O . LEU B 1 35 ? -17.689 -99.040 -3.142 1.00 14.63 35 LEU B O 1
ATOM 2258 N N . THR B 1 36 ? -18.554 -97.452 -1.773 1.00 15.20 36 THR B N 1
ATOM 2259 C CA . THR B 1 36 ? -19.966 -97.759 -1.896 1.00 17.13 36 THR B CA 1
ATOM 2260 C C . THR B 1 36 ? -20.681 -96.453 -2.227 1.00 16.21 36 THR B C 1
ATOM 2261 O O . THR B 1 36 ? -20.213 -95.379 -1.850 1.00 15.77 36 THR B O 1
ATOM 2265 N N . ALA B 1 37 ? -21.796 -96.525 -2.957 1.00 16.00 37 ALA B N 1
ATOM 2266 C CA . ALA B 1 37 ? -22.509 -95.308 -3.329 1.00 15.62 37 ALA B CA 1
ATOM 2267 C C . ALA B 1 37 ? -24.014 -95.536 -3.318 1.00 21.10 37 ALA B C 1
ATOM 2268 O O . ALA B 1 37 ? -24.498 -96.656 -3.499 1.00 16.23 37 ALA B O 1
ATOM 2270 N N . THR B 1 38 ? -24.750 -94.452 -3.090 1.00 16.62 38 THR B N 1
ATOM 2271 C CA . THR B 1 38 ? -26.194 -94.442 -3.265 1.00 14.31 38 THR B CA 1
ATOM 2272 C C . THR B 1 38 ? -26.569 -93.089 -3.854 1.00 14.72 38 THR B C 1
ATOM 2273 O O . THR B 1 38 ? -25.815 -92.124 -3.751 1.00 15.53 38 THR B O 1
ATOM 2277 N N . SER B 1 39 ? -27.735 -93.020 -4.492 1.00 16.56 39 SER B N 1
ATOM 2278 C CA . SER B 1 39 ? -28.097 -91.771 -5.149 1.00 14.71 39 SER B CA 1
ATOM 2279 C C . SER B 1 39 ? -29.552 -91.842 -5.565 1.00 14.56 39 SER B C 1
ATOM 2280 O O . SER B 1 39 ? -30.123 -92.928 -5.703 1.00 15.09 39 SER B O 1
ATOM 2283 N N . ARG B 1 40 ? -30.135 -90.661 -5.778 1.00 14.51 40 ARG B N 1
ATOM 2284 C CA . ARG B 1 40 ? -31.483 -90.575 -6.333 1.00 19.23 40 ARG B CA 1
ATOM 2285 C C . ARG B 1 40 ? -31.593 -91.329 -7.658 1.00 22.59 40 ARG B C 1
ATOM 2286 O O . ARG B 1 40 ? -32.502 -92.152 -7.853 1.00 17.28 40 ARG B O 1
ATOM 2294 N N . SER B 1 41 ? -30.692 -91.035 -8.594 1.00 17.63 41 SER B N 1
ATOM 2295 C CA . SER B 1 41 ? -30.718 -91.644 -9.913 1.00 19.26 41 SER B CA 1
ATOM 2296 C C . SER B 1 41 ? -29.906 -92.936 -9.921 1.00 18.27 41 SER B C 1
ATOM 2297 O O . SER B 1 41 ? -29.133 -93.224 -9.009 1.00 19.60 41 SER B O 1
ATOM 2300 N N . ASP B 1 42 ? -30.098 -93.732 -10.967 1.00 17.08 42 ASP B N 1
ATOM 2301 C CA . ASP B 1 42 ? -29.473 -95.046 -11.035 1.00 19.88 42 ASP B CA 1
ATOM 2302 C C . ASP B 1 42 ? -28.091 -94.904 -11.668 1.00 20.89 42 ASP B C 1
ATOM 2303 O O . ASP B 1 42 ? -27.971 -94.530 -12.835 1.00 30.64 42 ASP B O 1
ATOM 2308 N N . TYR B 1 43 ? -27.044 -95.168 -10.885 1.00 14.96 43 TYR B N 1
ATOM 2309 C CA . TYR B 1 43 ? -25.683 -95.211 -11.406 1.00 14.74 43 TYR B CA 1
ATOM 2310 C C . TYR B 1 43 ? -25.106 -96.621 -11.353 1.00 19.18 43 TYR B C 1
ATOM 2311 O O . TYR B 1 43 ? -23.906 -96.802 -11.140 1.00 14.52 43 TYR B O 1
ATOM 2320 N N A SER B 1 44 ? -25.950 -97.632 -11.559 0.62 20.62 44 SER B N 1
ATOM 2321 N N B SER B 1 44 ? -25.955 -97.629 -11.566 0.38 20.30 44 SER B N 1
ATOM 2322 C CA A SER B 1 44 ? -25.484 -99.006 -11.424 0.62 19.69 44 SER B CA 1
ATOM 2323 C CA B SER B 1 44 ? -25.510 -99.013 -11.443 0.38 19.63 44 SER B CA 1
ATOM 2324 C C A SER B 1 44 ? -24.380 -99.328 -12.425 0.62 15.80 44 SER B C 1
ATOM 2325 C C B SER B 1 44 ? -24.385 -99.324 -12.423 0.38 16.43 44 SER B C 1
ATOM 2326 O O A SER B 1 44 ? -23.383 -99.964 -12.070 0.62 17.45 44 SER B O 1
ATOM 2327 O O B SER B 1 44 ? -23.381 -99.942 -12.054 0.38 16.78 44 SER B O 1
ATOM 2332 N N . GLU B 1 45 ? -24.531 -98.899 -13.679 1.00 15.58 45 GLU B N 1
ATOM 2333 C CA . GLU B 1 45 ? -23.537 -99.258 -14.690 1.00 15.43 45 GLU B CA 1
ATOM 2334 C C . GLU B 1 45 ? -22.226 -98.514 -14.466 1.00 15.47 45 GLU B C 1
ATOM 2335 O O . GLU B 1 45 ? -21.140 -99.091 -14.589 1.00 16.16 45 GLU B O 1
ATOM 2341 N N . LEU B 1 46 ? -22.304 -97.217 -14.179 1.00 13.47 46 LEU B N 1
ATOM 2342 C CA . LEU B 1 46 ? -21.085 -96.473 -13.893 1.00 12.91 46 LEU B CA 1
ATOM 2343 C C . LEU B 1 46 ? -20.366 -97.061 -12.685 1.00 14.35 46 LEU B C 1
ATOM 2344 O O . LEU B 1 46 ? -19.141 -97.221 -12.697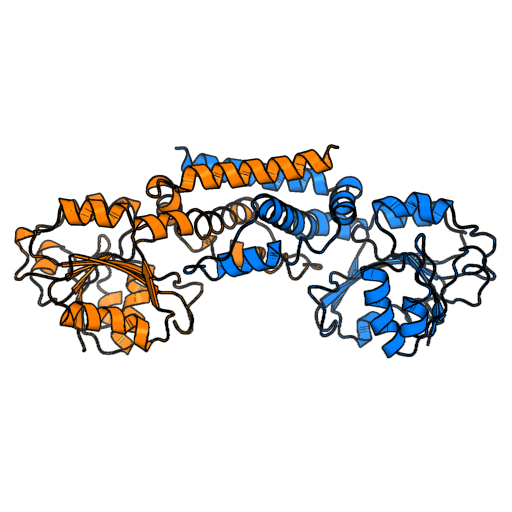 1.00 14.55 46 LEU B O 1
ATOM 2349 N N . CYS B 1 47 ? -21.113 -97.415 -11.642 1.00 16.97 47 CYS B N 1
ATOM 2350 C CA . CYS B 1 47 ? -20.480 -98.038 -10.482 1.00 18.51 47 CYS B CA 1
ATOM 2351 C C . CYS B 1 47 ? -19.877 -99.401 -10.824 1.00 15.05 47 CYS B C 1
ATOM 2352 O O . CYS B 1 47 ? -18.815 -99.758 -10.302 1.00 17.27 47 CYS B O 1
ATOM 2355 N N . LEU B 1 48 ? -20.524 -100.182 -11.701 1.00 14.83 48 LEU B N 1
ATOM 2356 C CA . LEU B 1 48 ? -19.902 -101.430 -12.131 1.00 14.95 48 LEU B CA 1
ATOM 2357 C C . LEU B 1 48 ? -18.571 -101.156 -12.818 1.00 16.22 48 LEU B C 1
ATOM 2358 O O . LEU B 1 48 ? -17.581 -101.860 -12.581 1.00 15.44 48 LEU B O 1
ATOM 2363 N N . GLN B 1 49 ? -18.538 -100.149 -13.694 1.00 14.15 49 GLN B N 1
ATOM 2364 C CA . GLN B 1 49 ? -17.299 -99.803 -14.380 1.00 13.89 49 GLN B CA 1
ATOM 2365 C C . GLN B 1 49 ? -16.195 -99.490 -13.381 1.00 13.28 49 GLN B C 1
ATOM 2366 O O . GLN B 1 49 ? -15.041 -99.896 -13.569 1.00 14.76 49 GLN B O 1
ATOM 2372 N N . MET B 1 50 ? -16.538 -98.789 -12.307 1.00 13.15 50 MET B N 1
ATOM 2373 C CA . MET B 1 50 ? -15.554 -98.267 -11.370 1.00 12.06 50 MET B CA 1
ATOM 2374 C C . MET B 1 50 ? -15.301 -99.192 -10.192 1.00 15.56 50 MET B C 1
ATOM 2375 O O . MET B 1 50 ? -14.441 -98.886 -9.360 1.00 17.40 50 MET B O 1
ATOM 2380 N N . GLY B 1 51 ? -16.012 -100.310 -10.103 1.00 16.50 51 GLY B N 1
ATOM 2381 C CA . GLY B 1 51 ? -15.832 -101.204 -8.975 1.00 17.29 51 GLY B CA 1
ATOM 2382 C C . GLY B 1 51 ? -16.480 -100.722 -7.702 1.00 17.10 51 GLY B C 1
ATOM 2383 O O . GLY B 1 51 ? -16.111 -101.181 -6.614 1.00 20.46 51 GLY B O 1
ATOM 2384 N N . ILE B 1 52 ? -17.414 -99.812 -7.804 1.00 14.77 52 ILE B N 1
ATOM 2385 C CA . ILE B 1 52 ? -18.117 -99.248 -6.655 1.00 13.89 52 ILE B CA 1
ATOM 2386 C C . ILE B 1 52 ? -19.381 -100.054 -6.415 1.00 14.61 52 ILE B C 1
ATOM 2387 O O . ILE B 1 52 ? -20.087 -100.423 -7.361 1.00 17.70 52 ILE B O 1
ATOM 2392 N N . HIS B 1 53 ? -19.673 -100.356 -5.153 1.00 17.80 53 HIS B N 1
ATOM 2393 C CA . HIS B 1 53 ? -20.902 -101.089 -4.847 1.00 17.94 53 HIS B CA 1
ATOM 2394 C C . HIS B 1 53 ? -22.030 -100.070 -4.719 1.00 17.43 53 HIS B C 1
ATOM 2395 O O . HIS B 1 53 ? -21.998 -99.209 -3.835 1.00 19.95 53 HIS B O 1
ATOM 2402 N N . PHE B 1 54 ? -23.007 -100.138 -5.622 1.00 20.01 54 PHE B N 1
ATOM 2403 C CA . PHE B 1 54 ? -24.100 -99.169 -5.688 1.00 19.38 54 PHE B CA 1
ATOM 2404 C C . PHE B 1 54 ? -25.352 -99.741 -5.038 1.00 21.76 54 PHE B C 1
ATOM 2405 O O . PHE B 1 54 ? -25.743 -100.876 -5.324 1.00 21.09 54 PHE B O 1
ATOM 2413 N N . PHE B 1 55 ? -25.978 -98.952 -4.170 1.00 18.30 55 PHE B N 1
ATOM 2414 C CA . PHE B 1 55 ? -27.274 -99.278 -3.588 1.00 20.17 55 PHE B CA 1
ATOM 2415 C C . PHE B 1 55 ? -28.293 -98.265 -4.081 1.00 20.58 55 PHE B C 1
ATOM 2416 O O . PHE B 1 55 ? -28.148 -97.065 -3.823 1.00 25.69 55 PHE B O 1
ATOM 2424 N N . ARG B 1 56 ? -29.321 -98.745 -4.780 1.00 23.74 56 ARG B N 1
ATOM 2425 C CA . ARG B 1 56 ? -30.381 -97.844 -5.213 1.00 26.01 56 ARG B CA 1
ATOM 2426 C C . ARG B 1 56 ? -31.171 -97.314 -4.028 1.00 31.06 56 ARG B C 1
ATOM 2427 O O . ARG B 1 56 ? -31.655 -96.178 -4.060 1.00 34.13 56 ARG B O 1
ATOM 2435 N N . ASP B 1 57 ? -31.284 -98.105 -2.969 1.00 29.63 57 ASP B N 1
ATOM 2436 C CA A ASP B 1 57 ? -32.078 -97.765 -1.797 0.54 35.85 57 ASP B CA 1
ATOM 2437 C CA B ASP B 1 57 ? -32.076 -97.743 -1.805 0.46 35.82 57 ASP B CA 1
ATOM 2438 C C . ASP B 1 57 ? -31.158 -97.330 -0.663 1.00 32.61 57 ASP B C 1
ATOM 2439 O O . ASP B 1 57 ? -30.214 -98.050 -0.319 1.00 29.53 57 ASP B O 1
ATOM 2448 N N . VAL B 1 58 ? -31.440 -96.160 -0.080 1.00 36.79 58 VAL B N 1
ATOM 2449 C CA . VAL B 1 58 ? -30.572 -95.619 0.964 1.00 36.29 58 VAL B CA 1
ATOM 2450 C C . VAL B 1 58 ? -30.636 -96.465 2.232 1.00 29.93 58 VAL B C 1
ATOM 2451 O O . VAL B 1 58 ? -29.677 -96.492 3.013 1.00 26.32 58 VAL B O 1
ATOM 2455 N N . SER B 1 59 ? -31.745 -97.173 2.460 1.00 30.81 59 SER B N 1
ATOM 2456 C CA . SER B 1 59 ? -31.816 -98.075 3.606 1.00 33.24 59 SER B CA 1
ATOM 2457 C C . SER B 1 59 ? -30.752 -99.161 3.512 1.00 35.32 59 SER B C 1
ATOM 2458 O O . SER B 1 59 ? -30.044 -99.437 4.487 1.00 38.57 59 SER B O 1
ATOM 2461 N N . ALA B 1 60 ? -30.624 -99.789 2.340 1.00 30.01 60 ALA B N 1
ATOM 2462 C CA . ALA B 1 60 ? -29.599 -100.812 2.162 1.00 33.17 60 ALA B CA 1
ATOM 2463 C C . ALA B 1 60 ? -28.201 -100.213 2.260 1.00 31.97 60 ALA B C 1
ATOM 2464 O O . ALA B 1 60 ? -27.289 -100.827 2.827 1.00 29.97 60 ALA B O 1
ATOM 2466 N N . PHE B 1 61 ? -28.016 -99.015 1.710 1.00 22.08 61 PHE B N 1
ATOM 2467 C CA . PHE B 1 61 ? -26.729 -98.337 1.809 1.00 19.80 61 PHE B CA 1
ATOM 2468 C C . PHE B 1 61 ? -26.302 -98.171 3.264 1.00 26.13 61 PHE B C 1
ATOM 2469 O O . PHE B 1 61 ? -25.137 -98.401 3.608 1.00 23.51 61 PHE B O 1
ATOM 2477 N N . LEU B 1 62 ? -27.238 -97.784 4.134 1.00 21.59 62 LEU B N 1
ATOM 2478 C CA . LEU B 1 62 ? -26.913 -97.483 5.524 1.00 22.14 62 LEU B CA 1
ATOM 2479 C C . LEU B 1 62 ? -26.487 -98.708 6.317 1.00 33.76 62 LEU B C 1
ATOM 2480 O O . LEU B 1 62 ? -25.911 -98.559 7.403 1.00 31.73 62 LEU B O 1
ATOM 2485 N N . THR B 1 63 ? -26.787 -99.908 5.831 1.00 31.79 63 THR B N 1
ATOM 2486 C CA . THR B 1 63 ? -26.372 -101.127 6.505 1.00 31.23 63 THR B CA 1
ATOM 2487 C C . THR B 1 63 ? -25.104 -101.717 5.901 1.00 35.60 63 THR B C 1
ATOM 2488 O O . THR B 1 63 ? -24.696 -102.815 6.294 1.00 40.00 63 THR B O 1
ATOM 2492 N N . ALA B 1 64 ? -24.471 -101.014 4.964 1.00 33.22 64 ALA B N 1
ATOM 2493 C CA . ALA B 1 64 ? -23.225 -101.487 4.386 1.00 27.33 64 ALA B CA 1
ATOM 2494 C C . ALA B 1 64 ? -22.071 -101.285 5.367 1.00 30.86 64 ALA B C 1
ATOM 2495 O O . ALA B 1 64 ? -22.169 -100.547 6.354 1.00 31.18 64 ALA B O 1
ATOM 2497 N N . ASP B 1 65 ? -20.956 -101.951 5.073 1.00 31.58 65 ASP B N 1
ATOM 2498 C CA . ASP B 1 65 ? -19.740 -101.873 5.884 1.00 31.77 65 ASP B CA 1
ATOM 2499 C C . ASP B 1 65 ? -18.979 -100.619 5.469 1.00 28.51 65 ASP B C 1
ATOM 2500 O O . ASP B 1 65 ? -18.160 -100.638 4.550 1.00 28.39 65 ASP B O 1
ATOM 2505 N N . ILE B 1 66 ? -19.241 -99.519 6.174 1.00 27.41 66 ILE B N 1
ATOM 2506 C CA . ILE B 1 66 ? -18.784 -98.188 5.794 1.00 25.51 66 ILE B CA 1
ATOM 2507 C C . ILE B 1 66 ? -18.132 -97.513 6.997 1.00 28.69 66 ILE B C 1
ATOM 2508 O O . ILE B 1 66 ? -18.705 -97.505 8.090 1.00 32.95 66 ILE B O 1
ATOM 2513 N N . ASP B 1 67 ? -16.938 -96.943 6.793 1.00 27.72 67 ASP B N 1
ATOM 2514 C CA . ASP B 1 67 ? -16.266 -96.143 7.818 1.00 28.58 67 ASP B CA 1
ATOM 2515 C C . ASP B 1 67 ? -16.659 -94.668 7.767 1.00 27.99 67 ASP B C 1
ATOM 2516 O O . ASP B 1 67 ? -16.668 -93.991 8.805 1.00 25.92 67 ASP B O 1
ATOM 2521 N N . VAL B 1 68 ? -16.944 -94.142 6.577 1.00 19.31 68 VAL B N 1
ATOM 2522 C CA . VAL B 1 68 ? -17.198 -92.722 6.372 1.00 17.72 68 VAL B CA 1
ATOM 2523 C C . VAL B 1 68 ? -18.322 -92.591 5.357 1.00 23.31 68 VAL B C 1
ATOM 2524 O O . VAL B 1 68 ? -18.295 -93.257 4.317 1.00 23.55 68 VAL B O 1
ATOM 2528 N N . ILE B 1 69 ? -19.294 -91.729 5.639 1.00 18.35 69 ILE B N 1
ATOM 2529 C CA . ILE B 1 69 ? -20.351 -91.391 4.685 1.00 15.96 69 ILE B CA 1
ATOM 2530 C C . ILE B 1 69 ? -20.113 -89.964 4.207 1.00 16.01 69 ILE B C 1
ATOM 2531 O O . ILE B 1 69 ? -20.032 -89.040 5.024 1.00 16.67 69 ILE B O 1
ATOM 2536 N N . VAL B 1 70 ? -20.003 -89.779 2.890 1.00 13.79 70 VAL B N 1
ATOM 2537 C CA . VAL B 1 70 ? -19.687 -88.478 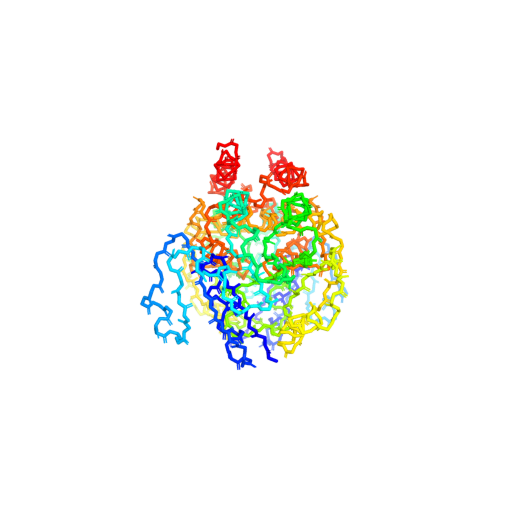2.302 1.00 12.56 70 VAL B CA 1
ATOM 2538 C C . VAL B 1 70 ? -20.920 -87.984 1.558 1.00 13.36 70 VAL B C 1
ATOM 2539 O O . VAL B 1 70 ? -21.360 -88.614 0.587 1.00 14.81 70 VAL B O 1
ATOM 2543 N N . LEU B 1 71 ? -21.483 -86.868 2.026 1.00 14.33 71 LEU B N 1
ATOM 2544 C CA . LEU B 1 71 ? -22.701 -86.295 1.462 1.00 13.35 71 LEU B CA 1
ATOM 2545 C C . LEU B 1 71 ? -22.309 -85.395 0.300 1.00 13.47 71 LEU B C 1
ATOM 2546 O O . LEU B 1 71 ? -21.739 -84.318 0.504 1.00 15.53 71 LEU B O 1
ATOM 2551 N N . CYS B 1 72 ? -22.621 -85.841 -0.916 1.00 14.65 72 CYS B N 1
ATOM 2552 C CA A CYS B 1 72 ? -22.238 -85.157 -2.143 0.74 16.31 72 CYS B CA 1
ATOM 2553 C CA B CYS B 1 72 ? -22.238 -85.116 -2.121 0.26 14.25 72 CYS B CA 1
ATOM 2554 C C . CYS B 1 72 ? -23.452 -84.710 -2.943 1.00 13.22 72 CYS B C 1
ATOM 2555 O O . CYS B 1 72 ? -23.344 -84.517 -4.163 1.00 13.89 72 CYS B O 1
ATOM 2560 N N . THR B 1 73 ? -24.608 -84.575 -2.291 1.00 13.05 73 THR B N 1
ATOM 2561 C CA A THR B 1 73 ? -25.801 -84.104 -2.963 0.51 15.05 73 THR B CA 1
ATOM 2562 C CA B THR B 1 73 ? -25.806 -84.099 -2.958 0.49 15.01 73 THR B CA 1
ATOM 2563 C C . THR B 1 73 ? -25.767 -82.583 -3.056 1.00 12.89 73 THR B C 1
ATOM 2564 O O . THR B 1 73 ? -24.942 -81.914 -2.429 1.00 11.80 73 THR B O 1
ATOM 2571 N N . SER B 1 74 ? -26.691 -82.037 -3.838 1.00 13.07 74 SER B N 1
ATOM 2572 C CA . SER B 1 74 ? -26.752 -80.596 -3.986 1.00 11.76 74 SER B CA 1
ATOM 2573 C C . SER B 1 74 ? -27.083 -79.944 -2.650 1.00 13.00 74 SER B C 1
ATOM 2574 O O . SER B 1 74 ? -27.726 -80.544 -1.783 1.00 13.43 74 SER B O 1
ATOM 2577 N N . ILE B 1 75 ? -26.609 -78.705 -2.486 1.00 10.99 75 ILE B N 1
ATOM 2578 C CA . ILE B 1 75 ? -26.957 -77.906 -1.312 1.00 11.79 75 ILE B CA 1
ATOM 2579 C C . ILE B 1 75 ? -28.465 -77.878 -1.118 1.00 12.64 75 ILE B C 1
ATOM 2580 O O . ILE B 1 75 ? -28.973 -78.077 -0.012 1.00 13.88 75 ILE B O 1
ATOM 2585 N N . LEU B 1 76 ? -29.199 -77.591 -2.198 1.00 14.57 76 LEU B N 1
ATOM 2586 C CA . LEU B 1 76 ? -30.646 -77.443 -2.105 1.00 14.35 76 LEU B CA 1
ATOM 2587 C C . LEU B 1 76 ? -31.325 -78.701 -1.587 1.00 17.83 76 LEU B C 1
ATOM 2588 O O . LEU B 1 76 ? -32.369 -78.618 -0.933 1.00 15.51 76 LEU B O 1
ATOM 2593 N N . SER B 1 77 ? -30.777 -79.868 -1.895 1.00 14.09 77 SER B N 1
ATOM 2594 C CA . SER B 1 77 ? -31.442 -81.126 -1.587 1.00 15.67 77 SER B CA 1
ATOM 2595 C C . SER B 1 77 ? -30.982 -81.765 -0.289 1.00 18.06 77 SER B C 1
ATOM 2596 O O . SER B 1 77 ? -31.545 -82.793 0.100 1.00 16.41 77 SER B O 1
ATOM 2599 N N . LEU B 1 78 ? -29.987 -81.191 0.384 1.00 16.37 78 LEU B N 1
ATOM 2600 C CA . LEU B 1 78 ? -29.390 -81.858 1.533 1.00 17.86 78 LEU B CA 1
ATOM 2601 C C . LEU B 1 78 ? -30.434 -82.177 2.594 1.00 16.93 78 LEU B C 1
ATOM 2602 O O . LEU B 1 78 ? -30.486 -83.299 3.108 1.00 19.57 78 LEU B O 1
ATOM 2607 N N . SER B 1 79 ? -31.290 -81.203 2.918 1.00 21.07 79 SER B N 1
ATOM 2608 C CA . SER B 1 79 ? -32.307 -81.417 3.941 1.00 24.71 79 SER B CA 1
ATOM 2609 C C . SER B 1 79 ? -33.216 -82.587 3.580 1.00 27.34 79 SER B C 1
ATOM 2610 O O . SER B 1 79 ? -33.462 -83.477 4.400 1.00 25.76 79 SER B O 1
ATOM 2613 N N . GLU B 1 80 ? -33.706 -82.611 2.343 1.00 23.36 80 GLU B N 1
ATOM 2614 C CA . GLU B 1 80 ? -34.558 -83.707 1.904 1.00 21.04 80 GLU B CA 1
ATOM 2615 C C . GLU B 1 80 ? -33.820 -85.042 1.944 1.00 18.33 80 GLU B C 1
ATOM 2616 O O . GLU B 1 80 ? -34.384 -86.057 2.367 1.00 21.82 80 GLU B O 1
ATOM 2622 N N . VAL B 1 81 ? -32.559 -85.062 1.507 1.00 21.36 81 VAL B N 1
ATOM 2623 C CA . VAL B 1 81 ? -31.820 -86.320 1.438 1.00 25.19 81 VAL B CA 1
ATOM 2624 C C . VAL B 1 81 ? -31.573 -86.871 2.837 1.00 22.50 81 VAL B C 1
ATOM 2625 O O . VAL B 1 81 ? -31.792 -88.059 3.102 1.00 22.81 81 VAL B O 1
ATOM 2629 N N . VAL B 1 82 ? -31.111 -86.017 3.754 1.00 18.77 82 VAL B N 1
ATOM 2630 C CA . VAL B 1 82 ? -30.874 -86.475 5.122 1.00 21.23 82 VAL B CA 1
ATOM 2631 C C . VAL B 1 82 ? -32.185 -86.896 5.774 1.00 25.67 82 VAL B C 1
ATOM 2632 O O . VAL B 1 82 ? -32.244 -87.899 6.500 1.00 24.41 82 VAL B O 1
ATOM 2636 N N . GLY B 1 83 ? -33.265 -86.159 5.502 1.00 29.60 83 GLY B N 1
ATOM 2637 C CA . GLY B 1 83 ? -34.562 -86.530 6.049 1.00 28.86 83 GLY B CA 1
ATOM 2638 C C . GLY B 1 83 ? -35.040 -87.896 5.597 1.00 29.05 83 GLY B C 1
ATOM 2639 O O . GLY B 1 83 ? -35.737 -88.591 6.339 1.00 36.24 83 GLY B O 1
ATOM 2640 N N . SER B 1 84 ? -34.662 -88.309 4.388 1.00 29.89 84 SER B N 1
ATOM 2641 C CA . SER B 1 84 ? -35.066 -89.610 3.875 1.00 34.86 84 SER B CA 1
ATOM 2642 C C . SER B 1 84 ? -34.221 -90.757 4.416 1.00 33.60 84 SER B C 1
ATOM 2643 O O . SER B 1 84 ? -34.563 -91.921 4.175 1.00 37.11 84 SER B O 1
ATOM 2646 N N . MET B 1 85 ? -33.145 -90.464 5.136 1.00 25.72 85 MET B N 1
ATOM 2647 C CA . MET B 1 85 ? -32.247 -91.517 5.605 1.00 28.11 85 MET B CA 1
ATOM 2648 C C . MET B 1 85 ? -32.794 -92.164 6.870 1.00 30.29 85 MET B C 1
ATOM 2649 O O . MET B 1 85 ? -33.059 -91.463 7.851 1.00 31.08 85 MET B O 1
ATOM 2654 N N . PRO B 1 86 ? -32.971 -93.484 6.887 1.00 30.74 86 PRO B N 1
ATOM 2655 C CA . PRO B 1 86 ? -33.307 -94.170 8.142 1.00 35.03 86 PRO B CA 1
ATOM 2656 C C . PRO B 1 86 ? -32.091 -94.285 9.047 1.00 35.24 86 PRO B C 1
ATOM 2657 O O . PRO B 1 86 ? -31.472 -95.349 9.122 1.00 42.10 86 PRO B O 1
ATOM 2661 N N . LEU B 1 87 ? -31.732 -93.200 9.736 1.00 31.26 87 LEU B N 1
ATOM 2662 C CA . LEU B 1 87 ? -30.424 -93.142 10.384 1.00 32.36 87 LEU B CA 1
ATOM 2663 C C . LEU B 1 87 ? -30.319 -94.092 11.569 1.00 39.18 87 LEU B C 1
ATOM 2664 O O . LEU B 1 87 ? -29.205 -94.381 12.017 1.00 43.63 87 LEU B O 1
ATOM 2669 N N . THR B 1 88 ? -31.445 -94.589 12.079 1.00 44.17 88 THR B N 1
ATOM 2670 C CA . THR B 1 88 ? -31.392 -95.671 13.052 1.00 48.30 88 THR B CA 1
ATOM 2671 C C . THR B 1 88 ? -30.957 -96.992 12.427 1.00 48.81 88 THR B C 1
ATOM 2672 O O . THR B 1 88 ? -30.624 -97.925 13.166 1.00 52.80 88 THR B O 1
ATOM 2676 N N . SER B 1 89 ? -30.948 -97.093 11.094 1.00 48.35 89 SER B N 1
ATOM 2677 C CA . SER B 1 89 ? -30.417 -98.273 10.420 1.00 49.59 89 SER B CA 1
ATOM 2678 C C . SER B 1 89 ? -28.897 -98.337 10.456 1.00 46.10 89 SER B C 1
ATOM 2679 O O . SER B 1 89 ? -28.334 -99.368 10.073 1.00 44.39 89 SER B O 1
ATOM 2682 N N . LEU B 1 90 ? -28.231 -97.264 10.885 1.00 40.58 90 LEU B N 1
ATOM 2683 C CA . LEU B 1 90 ? -26.775 -97.247 10.967 1.00 41.13 90 LEU B CA 1
ATOM 2684 C C . LEU B 1 90 ? -26.285 -98.370 11.864 1.00 45.35 90 LEU B C 1
ATOM 2685 O O . LEU B 1 90 ? -26.682 -98.465 13.029 1.00 45.44 90 LEU B O 1
ATOM 2690 N N . LYS B 1 91 ? -25.410 -99.216 11.321 1.00 46.59 91 LYS B N 1
ATOM 2691 C CA . LYS B 1 91 ? -24.929 -100.358 12.085 1.00 53.49 91 LYS B CA 1
ATOM 2692 C C . LYS B 1 91 ? -24.006 -99.930 13.219 1.00 48.31 91 LYS B C 1
ATOM 2693 O O . LYS B 1 91 ? -23.969 -100.588 14.264 1.00 50.90 91 LYS B O 1
ATOM 2699 N N . ARG B 1 92 ? -23.285 -98.828 13.053 1.00 40.82 92 ARG B N 1
ATOM 2700 C CA . ARG B 1 92 ? -22.290 -98.421 14.032 1.00 37.23 92 ARG B CA 1
ATOM 2701 C C . ARG B 1 92 ? -22.120 -96.913 13.948 1.00 32.85 92 ARG B C 1
ATOM 2702 O O . ARG B 1 92 ? -22.521 -96.297 12.955 1.00 31.98 92 ARG B O 1
ATOM 2710 N N . PRO B 1 93 ? -21.537 -96.290 14.975 1.00 35.38 93 PRO B N 1
ATOM 2711 C CA . PRO B 1 93 ? -21.246 -94.853 14.879 1.00 32.73 93 PRO B CA 1
ATOM 2712 C C . PRO B 1 93 ? -20.301 -94.591 13.720 1.00 32.40 93 PRO B C 1
ATOM 2713 O O . PRO B 1 93 ? -19.266 -95.247 13.576 1.00 32.94 93 PRO B O 1
ATOM 2717 N N . THR B 1 94 ? -20.667 -93.621 12.890 1.00 26.99 94 THR B N 1
ATOM 2718 C CA . THR B 1 94 ? -20.037 -93.412 11.598 1.00 29.77 94 THR B CA 1
ATOM 2719 C C . THR B 1 94 ? -19.732 -91.933 11.412 1.00 25.80 94 THR B C 1
ATOM 2720 O O . THR B 1 94 ? -20.523 -91.076 11.813 1.00 22.19 94 THR B O 1
ATOM 2724 N N . LEU B 1 95 ? -18.581 -91.646 10.812 1.00 22.40 95 LEU B N 1
ATOM 2725 C CA . LEU B 1 95 ? -18.232 -90.274 10.461 1.00 19.94 95 LEU B CA 1
ATOM 2726 C C . LEU B 1 95 ? -19.038 -89.830 9.248 1.00 21.09 95 LEU B C 1
ATOM 2727 O O . LEU B 1 95 ? -19.035 -90.505 8.212 1.00 20.20 95 LEU B O 1
ATOM 2732 N N . PHE B 1 96 ? -19.718 -88.693 9.373 1.00 16.47 96 PHE B N 1
ATOM 2733 C CA . PHE B 1 96 ? -20.371 -88.049 8.243 1.00 15.36 96 PHE B CA 1
ATOM 2734 C C . PHE B 1 96 ? -19.526 -86.871 7.801 1.00 18.19 96 PHE B C 1
ATOM 2735 O O . PHE B 1 96 ? -19.122 -86.043 8.625 1.00 18.06 96 PHE B O 1
ATOM 2743 N N . VAL B 1 97 ? -19.242 -86.829 6.506 1.00 14.54 97 VAL B N 1
ATOM 2744 C CA . VAL B 1 97 ? -18.523 -85.743 5.871 1.00 12.28 97 VAL B CA 1
ATOM 2745 C C . VAL B 1 97 ? -19.484 -85.106 4.887 1.00 12.60 97 VAL B C 1
ATOM 2746 O O . VAL B 1 97 ? -20.198 -85.816 4.175 1.00 16.55 97 VAL B O 1
ATOM 2750 N N . ASP B 1 98 ? -19.514 -83.784 4.826 1.00 14.98 98 ASP B N 1
ATOM 2751 C CA . ASP B 1 98 ? -20.202 -83.173 3.699 1.00 15.89 98 ASP B CA 1
ATOM 2752 C C . ASP B 1 98 ? -19.176 -82.420 2.874 1.00 15.13 98 ASP B C 1
ATOM 2753 O O . ASP B 1 98 ? -18.124 -82.024 3.383 1.00 15.45 98 ASP B O 1
ATOM 2758 N N . VAL B 1 99 ? -19.485 -82.244 1.586 1.00 13.10 99 VAL B N 1
ATOM 2759 C CA . VAL B 1 99 ? -18.599 -81.517 0.685 1.00 11.32 99 VAL B CA 1
ATOM 2760 C C . VAL B 1 99 ? -19.364 -80.394 -0.013 1.00 12.60 99 VAL B C 1
ATOM 2761 O O . VAL B 1 99 ? -18.935 -79.915 -1.064 1.00 12.86 99 VAL B O 1
ATOM 2765 N N . LEU B 1 100 ? -20.485 -79.951 0.565 1.00 9.89 100 LEU B N 1
ATOM 2766 C CA . LEU B 1 100 ? -21.261 -78.862 -0.033 1.00 10.83 100 LEU B CA 1
ATOM 2767 C C . LEU B 1 100 ? -20.439 -77.578 -0.137 1.00 9.87 100 LEU B C 1
ATOM 2768 O O . LEU B 1 100 ? -19.518 -77.335 0.644 1.00 12.09 100 LEU B O 1
ATOM 2773 N N . SER B 1 101 ? -20.818 -76.719 -1.087 1.00 8.59 101 SER B N 1
ATOM 2774 C CA . SER B 1 101 ? -20.069 -75.491 -1.343 1.00 9.58 101 SER B CA 1
ATOM 2775 C C . SER B 1 101 ? -20.388 -74.376 -0.360 1.00 9.58 101 SER B C 1
ATOM 2776 O O . SER B 1 101 ? -19.757 -73.315 -0.437 1.00 13.22 101 SER B O 1
ATOM 2779 N N . VAL B 1 102 ? -21.394 -74.565 0.491 1.00 10.25 102 VAL B N 1
ATOM 2780 C CA . VAL B 1 102 ? -21.649 -73.701 1.635 1.00 10.90 102 VAL B CA 1
ATOM 2781 C C . VAL B 1 102 ? -21.588 -74.573 2.879 1.00 12.44 102 VAL B C 1
ATOM 2782 O O . VAL B 1 102 ? -21.810 -75.784 2.826 1.00 14.88 102 VAL B O 1
ATOM 2786 N N . LYS B 1 103 ? -21.295 -73.940 4.021 1.00 11.22 103 LYS B N 1
ATOM 2787 C CA . LYS B 1 103 ? -20.903 -74.732 5.180 1.00 13.02 103 LYS B CA 1
ATOM 2788 C C . LYS B 1 103 ? -21.753 -74.539 6.432 1.00 13.02 103 LYS B C 1
ATOM 2789 O O . LYS B 1 103 ? -21.934 -75.513 7.179 1.00 15.46 103 LYS B O 1
ATOM 2795 N N . GLU B 1 104 ? -22.278 -73.343 6.701 1.00 14.64 104 GLU B N 1
ATOM 2796 C CA . GLU B 1 104 ? -23.099 -73.189 7.902 1.00 18.42 104 GLU B CA 1
ATOM 2797 C C . GLU B 1 104 ? -24.347 -74.061 7.839 1.00 18.99 104 GLU B C 1
ATOM 2798 O O . GLU B 1 104 ? -24.748 -74.662 8.848 1.00 18.05 104 GLU B O 1
ATOM 2804 N N . HIS B 1 105 ? -24.972 -74.146 6.662 1.00 15.39 105 HIS B N 1
ATOM 2805 C CA . HIS B 1 105 ? -26.186 -74.949 6.517 1.00 17.34 105 HIS B CA 1
ATOM 2806 C C . HIS B 1 105 ? -25.958 -76.426 6.827 1.00 14.14 105 HIS B C 1
ATOM 2807 O O . HIS B 1 105 ? -26.653 -76.965 7.708 1.00 15.87 105 HIS B O 1
ATOM 2814 N N . PRO B 1 106 ? -25.037 -77.148 6.156 1.00 15.15 106 PRO B N 1
ATOM 2815 C CA . PRO B 1 106 ? -24.835 -78.558 6.538 1.00 12.76 106 PRO B CA 1
ATOM 2816 C C . PRO B 1 106 ? -24.423 -78.732 7.990 1.00 16.02 106 PRO B C 1
ATOM 2817 O O . PRO B 1 106 ? -24.830 -79.706 8.634 1.00 18.13 106 PRO B O 1
ATOM 2821 N N . ARG B 1 107 ? -23.613 -77.823 8.527 1.00 14.09 107 ARG B N 1
ATOM 2822 C CA . ARG B 1 107 ? -23.227 -77.936 9.929 1.00 18.15 107 ARG B CA 1
ATOM 2823 C C . ARG B 1 107 ? -24.453 -77.906 10.829 1.00 22.45 107 ARG B C 1
ATOM 2824 O O . ARG B 1 107 ? -24.627 -78.769 11.699 1.00 18.01 107 ARG B O 1
ATOM 2832 N N . GLU B 1 108 ? -25.328 -76.922 10.614 1.00 17.86 108 GLU B N 1
ATOM 2833 C CA . GLU B 1 108 ? -26.541 -76.793 11.418 1.00 22.20 108 GLU B CA 1
ATOM 2834 C C . GLU B 1 108 ? -27.448 -78.007 11.248 1.00 20.14 108 GLU B C 1
ATOM 2835 O O . GLU B 1 108 ? -27.946 -78.571 12.231 1.00 23.72 108 GLU B O 1
ATOM 2841 N N . LEU B 1 109 ? -27.654 -78.440 9.997 1.00 20.42 109 LEU B N 1
ATOM 2842 C CA . LEU B 1 109 ? -28.584 -79.534 9.726 1.00 17.26 109 LEU B CA 1
ATOM 2843 C C . LEU B 1 109 ? -28.070 -80.851 10.297 1.00 18.85 109 LEU B C 1
ATOM 2844 O O . LEU B 1 109 ? -28.829 -81.611 10.910 1.00 25.02 109 LEU B O 1
ATOM 2849 N N . LEU B 1 110 ? -26.781 -81.140 10.101 1.00 21.21 110 LEU B N 1
ATOM 2850 C CA . LEU B 1 110 ? -26.239 -82.412 10.569 1.00 20.29 110 LEU B CA 1
ATOM 2851 C C . LEU B 1 110 ? -26.194 -82.479 12.090 1.00 21.32 110 LEU B C 1
ATOM 2852 O O . LEU B 1 110 ? -26.513 -83.521 12.676 1.00 20.91 110 LEU B O 1
ATOM 2857 N N . LEU B 1 111 ? -25.780 -81.393 12.747 1.00 23.91 111 LEU B N 1
ATOM 2858 C CA . LEU B 1 111 ? -25.856 -81.354 14.203 1.00 27.01 111 LEU B CA 1
ATOM 2859 C C . LEU B 1 111 ? -27.271 -81.642 14.685 1.00 27.34 111 LEU B C 1
ATOM 2860 O O . LEU B 1 111 ? -27.465 -82.300 15.713 1.00 27.24 111 LEU B O 1
ATOM 2865 N N . ARG B 1 112 ? -28.274 -81.178 13.941 1.00 23.88 112 ARG B N 1
ATOM 2866 C CA . ARG B 1 112 ? -29.659 -81.327 14.378 1.00 25.59 112 ARG B CA 1
ATOM 2867 C C . ARG B 1 112 ? -30.220 -82.712 14.058 1.00 24.13 112 ARG B C 1
ATOM 2868 O O . ARG B 1 112 ? -30.998 -83.262 14.847 1.00 28.32 112 ARG B O 1
ATOM 2876 N N . GLU B 1 113 ? -29.840 -83.293 12.916 1.00 25.16 113 GLU B N 1
ATOM 2877 C CA . GLU B 1 113 ? -30.497 -84.497 12.411 1.00 28.95 113 GLU B CA 1
ATOM 2878 C C . GLU B 1 113 ? -29.726 -85.787 12.661 1.00 24.30 113 GLU B C 1
ATOM 2879 O O . GLU B 1 113 ? -30.346 -86.847 12.794 1.00 26.43 113 GLU B O 1
ATOM 2885 N N . LEU B 1 114 ? -28.412 -85.736 12.741 1.00 24.45 114 LEU B N 1
ATOM 2886 C CA . LEU B 1 114 ? -27.652 -86.968 12.870 1.00 26.28 114 LEU B CA 1
ATOM 2887 C C . LEU B 1 114 ? -27.735 -87.526 14.286 1.00 32.28 114 LEU B C 1
ATOM 2888 O O . LEU B 1 114 ? -27.891 -86.769 15.250 1.00 30.25 114 LEU B O 1
ATOM 2893 N N . PRO B 1 115 ? -27.611 -88.847 14.435 1.00 27.70 115 PRO B N 1
ATOM 2894 C CA . PRO B 1 115 ? -27.436 -89.418 15.775 1.00 31.37 115 PRO B CA 1
ATOM 2895 C C . PRO B 1 115 ? -26.240 -88.782 16.467 1.00 25.91 115 PRO B C 1
ATOM 2896 O O . PRO B 1 115 ? -25.240 -88.444 15.835 1.00 26.86 115 PRO B O 1
ATOM 2900 N N . GLU B 1 116 ? -26.354 -88.626 17.788 1.00 28.28 116 GLU B N 1
ATOM 2901 C CA . GLU B 1 116 ? -25.366 -87.841 18.522 1.00 35.16 116 GLU B CA 1
ATOM 2902 C C . GLU B 1 116 ? -23.978 -88.463 18.461 1.00 31.00 116 GLU B C 1
ATOM 2903 O O . GLU B 1 116 ? -22.975 -87.739 18.474 1.00 26.85 116 GLU B O 1
ATOM 2909 N N . ASP B 1 117 ? -23.890 -89.789 18.388 1.00 27.77 117 ASP B N 1
ATOM 2910 C CA . ASP B 1 117 ? -22.594 -90.450 18.394 1.00 34.71 117 ASP B CA 1
ATOM 2911 C C . ASP B 1 117 ? -21.970 -90.561 17.008 1.00 31.31 117 ASP B C 1
ATOM 2912 O O . ASP B 1 117 ? -20.890 -91.143 16.876 1.00 34.87 117 ASP B O 1
ATOM 2917 N N . SER B 1 118 ? -22.601 -90.005 15.976 1.00 29.58 118 SER B N 1
ATOM 2918 C CA . SER B 1 118 ? -21.972 -89.912 14.669 1.00 34.72 118 SER B CA 1
ATOM 2919 C C . SER B 1 118 ? -21.105 -88.662 14.636 1.00 29.62 118 SER B C 1
ATOM 2920 O O . SER B 1 118 ? -21.543 -87.592 15.063 1.00 28.35 118 SER B O 1
ATOM 2923 N N . ASP B 1 119 ? -19.871 -88.809 14.163 1.00 20.82 119 ASP B N 1
ATOM 2924 C CA . ASP B 1 119 ? -18.984 -87.665 14.057 1.00 19.81 119 ASP B CA 1
ATOM 2925 C C . ASP B 1 119 ? -19.339 -86.854 12.826 1.00 22.11 119 ASP B C 1
ATOM 2926 O O . ASP B 1 119 ? -19.990 -87.345 11.901 1.00 20.98 119 ASP B O 1
ATOM 2931 N N . ILE B 1 120 ? -18.909 -85.595 12.820 1.00 20.57 120 ILE B N 1
ATOM 2932 C CA . ILE B 1 120 ? -19.255 -84.661 11.747 1.00 16.11 120 ILE B CA 1
ATOM 2933 C C . ILE B 1 120 ? -18.005 -83.918 11.300 1.00 20.30 120 ILE B C 1
ATOM 2934 O O . ILE B 1 120 ? -17.400 -83.190 12.091 1.00 20.66 120 ILE B O 1
ATOM 2939 N N . LEU B 1 121 ? -17.637 -84.074 10.027 1.00 15.44 121 LEU B N 1
ATOM 2940 C CA . LEU B 1 121 ? -16.585 -83.272 9.412 1.00 13.43 121 LEU B CA 1
ATOM 2941 C C . LEU B 1 121 ? -17.198 -82.497 8.256 1.00 16.34 121 LEU B C 1
ATOM 2942 O O . LEU B 1 121 ? -17.652 -83.099 7.276 1.00 17.66 121 LEU B O 1
ATOM 2947 N N . CYS B 1 122 ? -17.216 -81.172 8.366 1.00 15.76 122 CYS B N 1
ATOM 2948 C CA . CYS B 1 122 ? -17.776 -80.310 7.327 1.00 16.92 122 CYS B CA 1
ATOM 2949 C C . CYS B 1 122 ? -16.639 -79.787 6.461 1.00 18.54 122 CYS B C 1
ATOM 2950 O O . CYS B 1 122 ? -15.730 -79.122 6.968 1.00 18.09 122 CYS B O 1
ATOM 2953 N N . THR B 1 123 ? -16.689 -80.083 5.160 1.00 15.72 123 THR B N 1
ATOM 2954 C CA . THR B 1 123 ? -15.584 -79.758 4.274 1.00 13.07 123 THR B CA 1
ATOM 2955 C C . THR B 1 123 ? -16.078 -79.056 3.020 1.00 14.23 123 THR B C 1
ATOM 2956 O O . THR B 1 123 ? -17.259 -79.094 2.660 1.00 13.64 123 THR B O 1
ATOM 2960 N N . HIS B 1 124 ? -15.125 -78.404 2.354 1.00 12.01 124 HIS B N 1
ATOM 2961 C CA . HIS B 1 124 ? -15.362 -77.851 1.024 1.00 11.38 124 HIS B CA 1
ATOM 2962 C C . HIS B 1 124 ? -14.066 -77.944 0.249 1.00 13.67 124 HIS B C 1
ATOM 2963 O O . HIS B 1 124 ? -13.128 -77.166 0.485 1.00 12.69 124 HIS B O 1
ATOM 2970 N N . PRO B 1 125 ? -13.965 -78.882 -0.690 1.00 11.97 125 PRO B N 1
ATOM 2971 C CA . PRO B 1 125 ? -12.873 -78.823 -1.668 1.00 11.59 125 PRO B CA 1
ATOM 2972 C C . PRO B 1 125 ? -13.128 -77.648 -2.600 1.00 8.15 125 PRO B C 1
ATOM 2973 O O . PRO B 1 125 ? -14.155 -77.601 -3.280 1.00 13.45 125 PRO B O 1
ATOM 2977 N N . MET B 1 126 ? -12.212 -76.679 -2.603 1.00 12.58 126 MET B N 1
ATOM 2978 C CA . MET B 1 126 ? -12.429 -75.463 -3.384 1.00 12.74 126 MET B CA 1
ATOM 2979 C C . MET B 1 126 ? -12.031 -75.664 -4.841 1.00 13.33 126 MET B C 1
ATOM 2980 O O . MET B 1 126 ? -11.367 -74.813 -5.441 1.00 16.86 126 MET B O 1
ATOM 2985 N N . PHE B 1 127 ? -12.458 -76.780 -5.414 1.00 14.84 127 PHE B N 1
ATOM 2986 C CA . PHE B 1 127 ? -12.074 -77.166 -6.762 1.00 15.04 127 PHE B CA 1
ATOM 2987 C C . PHE B 1 127 ? -13.032 -78.257 -7.208 1.00 16.41 127 PHE B C 1
ATOM 2988 O O . PHE B 1 127 ? -13.793 -78.805 -6.408 1.00 15.75 127 PHE B O 1
ATOM 2996 N N . GLY B 1 128 ? -12.985 -78.587 -8.490 1.00 16.60 128 GLY B N 1
ATOM 2997 C CA . GLY B 1 128 ? -13.825 -79.656 -8.962 1.00 14.88 128 GLY B CA 1
ATOM 2998 C C . GLY B 1 128 ? -13.401 -80.053 -10.349 1.00 15.85 128 GLY B C 1
ATOM 2999 O O . GLY B 1 128 ? -12.259 -79.799 -10.787 1.00 13.23 128 GLY B O 1
ATOM 3000 N N . PRO B 1 129 ? -14.326 -80.663 -11.087 1.00 14.79 129 PRO B N 1
ATOM 3001 C CA . PRO B 1 129 ? -13.964 -81.145 -12.414 1.00 15.42 129 PRO B CA 1
ATOM 3002 C C . PRO B 1 129 ? -13.437 -80.077 -13.326 1.00 24.05 129 PRO B C 1
ATOM 3003 O O . PRO B 1 129 ? -12.638 -80.423 -14.184 1.00 23.49 129 PRO B O 1
ATOM 3007 N N . GLN B 1 130 ? -13.775 -78.802 -13.164 1.00 16.21 130 GLN B N 1
ATOM 3008 C CA . GLN B 1 130 ? -13.262 -77.918 -14.205 1.00 17.65 130 GLN B CA 1
ATOM 3009 C C . GLN B 1 130 ? -11.850 -77.398 -13.941 1.00 22.42 130 GLN B C 1
ATOM 3010 O O . GLN B 1 130 ? -11.110 -77.126 -14.899 1.00 27.41 130 GLN B O 1
ATOM 3016 N N . THR B 1 131 ? -11.464 -77.248 -12.679 1.00 17.46 131 THR B N 1
ATOM 3017 C CA . THR B 1 131 ? -10.174 -76.663 -12.334 1.00 18.93 131 THR B CA 1
ATOM 3018 C C . THR B 1 131 ? -9.138 -77.678 -11.868 1.00 22.87 131 THR B C 1
ATOM 3019 O O . THR B 1 131 ? -7.950 -77.342 -11.804 1.00 24.06 131 THR B O 1
ATOM 3023 N N . ALA B 1 132 ? -9.541 -78.908 -11.580 1.00 18.33 132 ALA B N 1
ATOM 3024 C CA . ALA B 1 132 ? -8.645 -79.928 -11.064 1.00 26.39 132 ALA B CA 1
ATOM 3025 C C . ALA B 1 132 ? -8.786 -81.232 -11.853 1.00 25.82 132 ALA B C 1
ATOM 3026 O O . ALA B 1 132 ? -8.702 -82.320 -11.278 1.00 25.05 132 ALA B O 1
ATOM 3028 N N . LYS B 1 133 ? -9.011 -81.137 -13.185 1.00 30.14 133 LYS B N 1
ATOM 3029 C CA . LYS B 1 133 ? -9.002 -82.323 -14.061 1.00 34.44 133 LYS B CA 1
ATOM 3030 C C . LYS B 1 133 ? -7.763 -83.163 -13.872 1.00 35.62 133 LYS B C 1
ATOM 3031 O O . LYS B 1 133 ? -7.832 -84.399 -13.879 1.00 38.95 133 LYS B O 1
ATOM 3037 N N . ASN B 1 134 ? -6.617 -82.502 -13.845 1.00 32.16 134 ASN B N 1
ATOM 3038 C CA . ASN B 1 134 ? -5.325 -83.132 -14.003 1.00 42.52 134 ASN B CA 1
ATOM 3039 C C . ASN B 1 134 ? -4.647 -83.361 -12.668 1.00 41.37 134 ASN B C 1
ATOM 3040 O O . ASN B 1 134 ? -3.438 -83.593 -12.631 1.00 45.05 134 ASN B O 1
ATOM 3045 N N . GLY B 1 135 ? -5.394 -83.294 -11.574 1.00 37.88 135 GLY B N 1
ATOM 3046 C CA . GLY B 1 135 ? -4.811 -83.481 -10.265 1.00 33.71 135 GLY B CA 1
ATOM 3047 C C . GLY B 1 135 ? -5.259 -82.412 -9.293 1.00 25.48 135 GLY B C 1
ATOM 3048 O O . GLY B 1 135 ? -5.734 -81.350 -9.708 1.00 24.22 135 GLY B O 1
ATOM 3049 N N . TRP B 1 136 ? -5.108 -82.681 -7.998 1.00 22.86 136 TRP B N 1
ATOM 3050 C CA . TRP B 1 136 ? -5.573 -81.788 -6.944 1.00 19.76 136 TRP B CA 1
ATOM 3051 C C . TRP B 1 136 ? -4.455 -80.938 -6.360 1.00 21.45 136 TRP B C 1
ATOM 3052 O O . TRP B 1 136 ? -4.717 -80.130 -5.463 1.00 23.02 136 TRP B O 1
ATOM 3063 N N . THR B 1 137 ? -3.226 -81.124 -6.830 1.00 19.07 137 THR B N 1
ATOM 3064 C CA . THR B 1 137 ? -2.075 -80.452 -6.254 1.00 20.62 137 THR B CA 1
ATOM 3065 C C . THR B 1 137 ? -2.270 -78.945 -6.258 1.00 26.34 137 THR B C 1
ATOM 3066 O O . THR B 1 137 ? -2.664 -78.363 -7.274 1.00 23.71 137 THR B O 1
ATOM 3070 N N . ASP B 1 138 ? -1.991 -78.329 -5.109 1.00 25.15 138 ASP B N 1
ATOM 3071 C CA . ASP B 1 138 ? -2.055 -76.885 -4.906 1.00 26.68 138 ASP B CA 1
ATOM 3072 C C . ASP B 1 138 ? -3.469 -76.329 -5.049 1.00 21.09 138 ASP B C 1
ATOM 3073 O O . ASP B 1 138 ? -3.648 -75.119 -5.188 1.00 30.96 138 ASP B O 1
ATOM 3078 N N . HIS B 1 139 ? -4.481 -77.184 -5.038 1.00 17.92 139 HIS B N 1
ATOM 3079 C CA . HIS B 1 139 ? -5.843 -76.724 -4.830 1.00 14.52 139 HIS B CA 1
ATOM 3080 C C . HIS B 1 139 ? -6.152 -76.743 -3.342 1.00 18.35 139 HIS B C 1
ATOM 3081 O O . HIS B 1 139 ? -5.529 -77.469 -2.567 1.00 22.88 139 HIS B O 1
ATOM 3088 N N . THR B 1 140 ? -7.122 -75.932 -2.943 1.00 16.58 140 THR B N 1
ATOM 3089 C CA . THR B 1 140 ? -7.405 -75.737 -1.527 1.00 18.87 140 THR B CA 1
ATOM 3090 C C . THR B 1 140 ? -8.545 -76.634 -1.056 1.00 17.00 140 THR B C 1
ATOM 3091 O O . THR B 1 140 ? -9.564 -76.777 -1.734 1.00 14.28 140 THR B O 1
ATOM 3095 N N . PHE B 1 141 ? -8.348 -77.249 0.108 1.00 15.31 141 PHE B N 1
ATOM 3096 C CA . PHE B 1 141 ? -9.340 -78.091 0.758 1.00 16.94 141 PHE B CA 1
ATOM 3097 C C . PHE B 1 141 ? -9.618 -77.496 2.131 1.00 15.58 141 PHE B C 1
ATOM 3098 O O . PHE B 1 141 ? -8.719 -77.432 2.975 1.00 17.49 141 PHE B O 1
ATOM 3106 N N . MET B 1 142 ? -10.852 -77.050 2.341 1.00 12.11 142 MET B N 1
ATOM 3107 C CA . MET B 1 142 ? -11.276 -76.478 3.612 1.00 12.34 142 MET B CA 1
ATOM 3108 C C . MET B 1 142 ? -11.979 -77.542 4.448 1.00 11.34 142 MET B C 1
ATOM 3109 O O . MET B 1 142 ? -12.736 -78.362 3.919 1.00 12.24 142 MET B O 1
ATOM 3114 N N . TYR B 1 143 ? -11.760 -77.511 5.764 1.00 16.00 143 TYR B N 1
ATOM 3115 C CA . TYR B 1 143 ? -12.505 -78.396 6.644 1.00 15.26 143 TYR B CA 1
ATOM 3116 C C . TYR B 1 143 ? -12.699 -77.744 8.004 1.00 16.32 143 TYR B C 1
ATOM 3117 O O . TYR B 1 143 ? -11.935 -76.869 8.418 1.00 17.15 143 TYR B O 1
ATOM 3126 N N . ASP B 1 144 ? -13.742 -78.203 8.691 1.00 14.14 144 ASP B N 1
ATOM 3127 C CA . ASP B 1 144 ? -14.095 -77.761 10.036 1.00 15.95 144 ASP B CA 1
ATOM 3128 C C . ASP B 1 144 ? -14.458 -79.003 10.830 1.00 17.09 144 ASP B C 1
ATOM 3129 O O . ASP B 1 144 ? -15.358 -79.749 10.430 1.00 18.80 144 ASP B O 1
ATOM 3134 N N . LYS B 1 145 ? -13.752 -79.236 11.938 1.00 16.00 145 LYS B N 1
ATOM 3135 C CA . LYS B 1 145 ? -13.977 -80.431 12.750 1.00 16.95 145 LYS B CA 1
ATOM 3136 C C . LYS B 1 145 ? -15.141 -80.147 13.698 1.00 23.80 145 LYS B C 1
ATOM 3137 O O . LYS B 1 145 ? -14.978 -79.868 14.888 1.00 29.37 145 LYS B O 1
ATOM 3143 N N . VAL B 1 146 ? -16.351 -80.238 13.138 1.00 18.82 146 VAL B N 1
ATOM 3144 C CA . VAL B 1 146 ? -17.557 -79.843 13.863 1.00 23.64 146 VAL B CA 1
ATOM 3145 C C . VAL B 1 146 ? -17.776 -80.739 15.077 1.00 26.80 146 VAL B C 1
ATOM 3146 O O . VAL B 1 146 ? -18.055 -80.261 16.183 1.00 25.57 146 VAL B O 1
ATOM 3150 N N . ARG B 1 147 ? -17.654 -82.053 14.895 1.00 23.69 147 ARG B N 1
ATOM 3151 C CA . ARG B 1 147 ? -17.877 -82.986 16.002 1.00 25.87 147 ARG B CA 1
ATOM 3152 C C . ARG B 1 147 ? -17.028 -84.231 15.741 1.00 31.59 147 ARG B C 1
ATOM 3153 O O . ARG B 1 147 ? -17.502 -85.200 15.148 1.00 24.53 147 ARG B O 1
ATOM 3161 N N . ILE B 1 148 ? -15.783 -84.199 16.213 1.00 28.18 148 ILE B N 1
ATOM 3162 C CA . ILE B 1 148 ? -14.806 -85.250 15.950 1.00 26.74 148 ILE B CA 1
ATOM 3163 C C . ILE B 1 148 ? -14.378 -85.852 17.273 1.00 30.67 148 ILE B C 1
ATOM 3164 O O . ILE B 1 148 ? -13.790 -85.161 18.115 1.00 29.30 148 ILE B O 1
ATOM 3169 N N . ARG B 1 149 ? -14.660 -87.139 17.451 1.00 25.93 149 ARG B N 1
ATOM 3170 C CA . ARG B 1 149 ? -14.153 -87.885 18.590 1.00 26.50 149 ARG B CA 1
ATOM 3171 C C . ARG B 1 149 ? -13.204 -89.007 18.209 1.00 31.18 149 ARG B C 1
ATOM 3172 O O . ARG B 1 149 ? -12.301 -89.313 18.985 1.00 35.86 149 ARG B O 1
ATOM 3180 N N . ASP B 1 150 ? -13.373 -89.624 17.042 1.00 27.00 150 ASP B N 1
ATOM 3181 C CA . ASP B 1 150 ? -12.433 -90.637 16.567 1.00 32.30 150 ASP B CA 1
ATOM 3182 C C . ASP B 1 150 ? -11.477 -89.906 15.639 1.00 34.16 150 ASP B C 1
ATOM 3183 O O . ASP B 1 150 ? -11.743 -89.743 14.450 1.00 26.64 150 ASP B O 1
ATOM 3188 N N . GLU B 1 151 ? -10.355 -89.458 16.202 1.00 31.78 151 GLU B N 1
ATOM 3189 C CA . GLU B 1 151 ? -9.410 -88.659 15.433 1.00 32.19 151 GLU B CA 1
ATOM 3190 C C . GLU B 1 151 ? -8.720 -89.480 14.359 1.00 27.86 151 GLU B C 1
ATOM 3191 O O . GLU B 1 151 ? -8.269 -88.918 13.357 1.00 27.26 151 GLU B O 1
ATOM 3197 N N . VAL B 1 152 ? -8.601 -90.794 14.561 1.00 27.34 152 VAL B N 1
ATOM 3198 C CA . VAL B 1 152 ? -7.903 -91.633 13.592 1.00 28.55 152 VAL B CA 1
ATOM 3199 C C . VAL B 1 152 ? -8.650 -91.639 12.265 1.00 27.17 152 VAL B C 1
ATOM 3200 O O . VAL B 1 152 ? -8.067 -91.386 11.204 1.00 29.69 152 VAL B O 1
ATOM 3204 N N . ILE B 1 153 ? -9.953 -91.923 12.307 1.00 25.10 153 ILE B N 1
ATOM 3205 C CA . ILE B 1 153 ? -10.735 -91.963 11.076 1.00 24.97 153 ILE B CA 1
ATOM 3206 C C . ILE B 1 153 ? -10.835 -90.575 10.465 1.00 24.70 153 ILE B C 1
ATOM 3207 O O . ILE B 1 153 ? -10.802 -90.416 9.239 1.00 27.33 153 ILE B O 1
ATOM 3212 N N . CYS B 1 154 ? -10.961 -89.545 11.302 1.00 24.52 154 CYS B N 1
ATOM 3213 C CA . CYS B 1 154 ? -11.003 -88.186 10.771 1.00 20.92 154 CYS B CA 1
ATOM 3214 C C . CYS B 1 154 ? -9.693 -87.829 10.076 1.00 24.94 154 CYS B C 1
ATOM 3215 O O . CYS B 1 154 ? -9.697 -87.265 8.974 1.00 21.76 154 CYS B O 1
ATOM 3218 N N . SER B 1 155 ? -8.562 -88.158 10.702 1.00 21.18 155 SER B N 1
ATOM 3219 C CA . SER B 1 155 ? -7.264 -87.878 10.095 1.00 23.05 155 SER B CA 1
ATOM 3220 C C . SER B 1 155 ? -7.068 -88.653 8.799 1.00 22.37 155 SER B C 1
ATOM 3221 O O . SER B 1 155 ? -6.508 -88.122 7.839 1.00 23.05 155 SER B O 1
ATOM 3224 N N . ASN B 1 156 ? -7.475 -89.927 8.768 1.00 22.98 156 ASN B N 1
ATOM 3225 C CA . ASN B 1 156 ?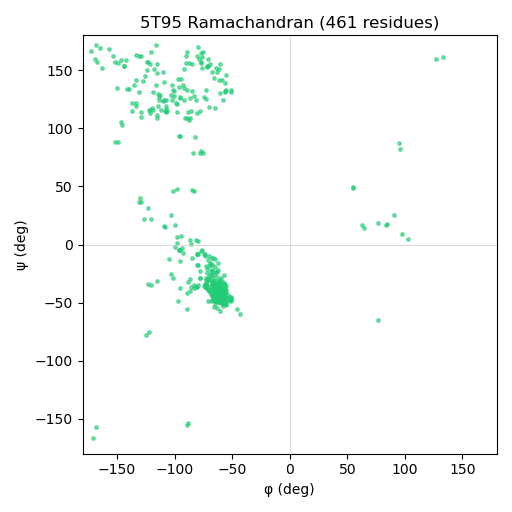 -7.307 -90.718 7.548 1.00 21.88 156 ASN B CA 1
ATOM 3226 C C . ASN B 1 156 ? -8.134 -90.154 6.403 1.00 21.06 156 ASN B C 1
ATOM 3227 O O . ASN B 1 156 ? -7.712 -90.214 5.242 1.00 23.13 156 ASN B O 1
ATOM 3232 N N . PHE B 1 157 ? -9.309 -89.599 6.703 1.00 17.94 157 PHE B N 1
ATOM 3233 C CA . PHE B 1 157 ? -10.105 -88.992 5.645 1.00 18.21 157 PHE B CA 1
ATOM 3234 C C . PHE B 1 157 ? -9.470 -87.700 5.155 1.00 16.56 157 PHE B C 1
ATOM 3235 O O . PHE B 1 157 ? -9.357 -87.467 3.947 1.00 15.90 157 PHE B O 1
ATOM 3243 N N . ILE B 1 158 ? -9.091 -86.829 6.087 1.00 18.99 158 ILE B N 1
ATOM 3244 C CA . ILE B 1 158 ? -8.454 -85.572 5.722 1.00 21.90 158 ILE B CA 1
ATOM 3245 C C . ILE B 1 158 ? -7.200 -85.841 4.900 1.00 21.45 158 ILE B C 1
ATOM 3246 O O . ILE B 1 158 ? -6.902 -85.113 3.945 1.00 18.07 158 ILE B O 1
ATOM 3251 N N . GLN B 1 159 ? -6.494 -86.935 5.201 1.00 18.76 159 GLN B N 1
ATOM 3252 C CA . GLN B 1 159 ? -5.275 -87.276 4.466 1.00 17.25 159 GLN B CA 1
ATOM 3253 C C . GLN B 1 159 ? -5.547 -87.602 2.999 1.00 15.67 159 GLN B C 1
ATOM 3254 O O . GLN B 1 159 ? -4.621 -87.539 2.179 1.00 19.08 159 GLN B O 1
ATOM 3260 N N . ILE B 1 160 ? -6.790 -87.939 2.641 1.00 18.40 160 ILE B N 1
ATOM 3261 C CA . ILE B 1 160 ? -7.126 -88.145 1.233 1.00 18.32 160 ILE B CA 1
ATOM 3262 C C . ILE B 1 160 ? -6.755 -86.911 0.423 1.00 19.34 160 ILE B C 1
ATOM 3263 O O . ILE B 1 160 ? -6.214 -87.004 -0.687 1.00 19.71 160 ILE B O 1
ATOM 3268 N N . PHE B 1 161 ? -7.019 -85.738 0.979 1.00 14.16 161 PHE B N 1
ATOM 3269 C CA . PHE B 1 161 ? -6.737 -84.489 0.290 1.00 12.78 161 PHE B CA 1
ATOM 3270 C C . PHE B 1 161 ? -5.298 -84.048 0.515 1.00 13.90 161 PHE B C 1
ATOM 3271 O O . PHE B 1 161 ? -4.660 -83.528 -0.404 1.00 18.37 161 PHE B O 1
ATOM 3279 N N . ALA B 1 162 ? -4.760 -84.277 1.711 1.00 17.16 162 ALA B N 1
ATOM 3280 C CA . ALA B 1 162 ? -3.371 -83.912 1.955 1.00 16.06 162 ALA B CA 1
ATOM 3281 C C . ALA B 1 162 ? -2.412 -84.682 1.043 1.00 20.02 162 ALA B C 1
ATOM 3282 O O . ALA B 1 162 ? -1.466 -84.094 0.504 1.00 22.09 162 ALA B O 1
ATOM 3284 N N . THR B 1 163 ? -2.627 -85.991 0.849 1.00 22.27 163 THR B N 1
ATOM 3285 C CA . THR B 1 163 ? -1.689 -86.731 0.000 1.00 23.23 163 THR B CA 1
ATOM 3286 C C . THR B 1 163 ? -1.767 -86.310 -1.457 1.00 21.14 163 THR B C 1
ATOM 3287 O O . THR B 1 163 ? -0.801 -86.527 -2.200 1.00 21.61 163 THR B O 1
ATOM 3291 N N . GLU B 1 164 ? -2.880 -85.718 -1.886 1.00 19.56 164 GLU B N 1
ATOM 3292 C CA . GLU B 1 164 ? -2.953 -85.222 -3.251 1.00 23.28 164 GLU B CA 1
ATOM 3293 C C . GLU B 1 164 ? -2.301 -83.856 -3.402 1.00 20.82 164 GLU B C 1
ATOM 3294 O O . GLU B 1 164 ? -2.345 -83.286 -4.498 1.00 27.35 164 GLU B O 1
ATOM 3300 N N . GLY B 1 165 ? -1.692 -83.335 -2.338 1.00 18.97 165 GLY B N 1
ATOM 3301 C CA . GLY B 1 165 ? -1.031 -82.048 -2.398 1.00 24.59 165 GLY B CA 1
ATOM 3302 C C . GLY B 1 165 ? -1.947 -80.864 -2.212 1.00 18.80 165 GLY B C 1
ATOM 3303 O O . GLY B 1 165 ? -1.566 -79.737 -2.552 1.00 22.02 165 GLY B O 1
ATOM 3304 N N . CYS B 1 166 ? -3.151 -81.074 -1.693 1.00 18.40 166 CYS B N 1
ATOM 3305 C CA . CYS B 1 166 ? -4.035 -79.944 -1.454 1.00 15.50 166 CYS B CA 1
ATOM 3306 C C . CYS B 1 166 ? -3.436 -79.006 -0.421 1.00 18.91 166 CYS B C 1
ATOM 3307 O O . CYS B 1 166 ? -2.710 -79.422 0.484 1.00 22.08 166 CYS B O 1
ATOM 3310 N N . LYS B 1 167 ? -3.738 -77.723 -0.565 1.00 18.24 167 LYS B N 1
ATOM 3311 C CA A LYS B 1 167 ? -3.495 -76.769 0.508 0.55 19.47 167 LYS B CA 1
ATOM 3312 C CA B LYS B 1 167 ? -3.484 -76.791 0.519 0.45 19.35 167 LYS B CA 1
ATOM 3313 C C . LYS B 1 167 ? -4.595 -76.944 1.546 1.00 14.44 167 LYS B C 1
ATOM 3314 O O . LYS B 1 167 ? -5.774 -76.778 1.232 1.00 18.07 167 LYS B O 1
ATOM 3325 N N . MET B 1 168 ? -4.213 -77.286 2.768 1.00 17.99 168 MET B N 1
ATOM 3326 C CA . MET B 1 168 ? -5.173 -77.655 3.794 1.00 17.78 168 MET B CA 1
ATOM 3327 C C . MET B 1 168 ? -5.513 -76.447 4.654 1.00 18.05 168 MET B C 1
ATOM 3328 O O . MET B 1 168 ? -4.618 -75.789 5.190 1.00 21.90 168 MET B O 1
ATOM 3333 N N . VAL B 1 169 ? -6.805 -76.152 4.776 1.00 15.25 169 VAL B N 1
ATOM 3334 C CA . VAL B 1 169 ? -7.262 -74.965 5.490 1.00 18.08 169 VAL B CA 1
ATOM 3335 C C . VAL B 1 169 ? -8.321 -75.388 6.497 1.00 16.68 169 VAL B C 1
ATOM 3336 O O . VAL B 1 169 ? -9.414 -75.815 6.110 1.00 17.95 169 VAL B O 1
ATOM 3340 N N . GLN B 1 170 ? -8.011 -75.246 7.782 1.00 17.20 170 GLN B N 1
ATOM 3341 C CA . GLN B 1 170 ? -8.980 -75.484 8.839 1.00 19.54 170 GLN B CA 1
ATOM 3342 C C . GLN B 1 170 ? -9.616 -74.154 9.232 1.00 19.40 170 GLN B C 1
ATOM 3343 O O . GLN B 1 170 ? -8.915 -73.184 9.531 1.00 19.17 170 GLN B O 1
ATOM 3349 N N . MET B 1 171 ? -10.943 -74.108 9.211 1.00 17.23 171 MET B N 1
ATOM 3350 C CA . MET B 1 171 ? -11.654 -72.861 9.419 1.00 15.68 171 MET B CA 1
ATOM 3351 C C . MET B 1 171 ? -13.094 -73.189 9.762 1.00 15.56 171 MET B C 1
ATOM 3352 O O . MET B 1 171 ? -13.611 -74.238 9.377 1.00 18.21 171 MET B O 1
ATOM 3357 N N . SER B 1 172 ? -13.719 -72.301 10.526 1.00 16.80 172 SER B N 1
ATOM 3358 C CA . SER B 1 172 ? -15.093 -72.531 10.930 1.00 17.56 172 SER B CA 1
ATOM 3359 C C . SER B 1 172 ? -16.029 -72.413 9.735 1.00 15.06 172 SER B C 1
ATOM 3360 O O . SER B 1 172 ? -15.737 -71.737 8.739 1.00 14.93 172 SER B O 1
ATOM 3363 N N . CYS B 1 173 ? -17.181 -73.081 9.852 1.00 17.11 173 CYS B N 1
ATOM 3364 C CA . CYS B 1 173 ? -18.174 -73.020 8.785 1.00 16.54 173 CYS B CA 1
ATOM 3365 C C . CYS B 1 173 ? -18.629 -71.587 8.533 1.00 18.85 173 CYS B C 1
ATOM 3366 O O . CYS B 1 173 ? -18.831 -71.186 7.381 1.00 15.36 173 CYS B O 1
ATOM 3369 N N . GLU B 1 174 ? -18.785 -70.795 9.597 1.00 16.58 174 GLU B N 1
ATOM 3370 C CA . GLU B 1 174 ? -19.177 -69.400 9.412 1.00 18.82 174 GLU B CA 1
ATOM 3371 C C . GLU B 1 174 ? -18.093 -68.615 8.688 1.00 19.49 174 GLU B C 1
ATOM 3372 O O . GLU B 1 174 ? -18.388 -67.848 7.761 1.00 14.29 174 GLU B O 1
ATOM 3378 N N . GLU B 1 175 ? -16.832 -68.796 9.080 1.00 17.46 175 GLU B N 1
ATOM 3379 C CA . GLU B 1 175 ? -15.777 -68.047 8.414 1.00 18.27 175 GLU B CA 1
ATOM 3380 C C . GLU B 1 175 ? -15.652 -68.460 6.953 1.00 17.36 175 GLU B C 1
ATOM 3381 O O . GLU B 1 175 ? -15.389 -67.610 6.089 1.00 15.29 175 GLU B O 1
ATOM 3387 N N . HIS B 1 176 ? -15.887 -69.740 6.654 1.00 11.98 176 HIS B N 1
ATOM 3388 C CA . HIS B 1 176 ? -15.920 -70.178 5.261 1.00 11.20 176 HIS B CA 1
ATOM 3389 C C . HIS B 1 176 ? -16.994 -69.421 4.485 1.00 10.66 176 HIS B C 1
ATOM 3390 O O . HIS B 1 176 ? -16.721 -68.841 3.430 1.00 13.39 176 HIS B O 1
ATOM 3397 N N . ASP B 1 177 ? -18.228 -69.401 5.011 1.00 14.20 177 ASP B N 1
ATOM 3398 C CA . ASP B 1 177 ? -19.328 -68.775 4.279 1.00 13.28 177 ASP B CA 1
ATOM 3399 C C . ASP B 1 177 ? -19.102 -67.279 4.117 1.00 14.18 177 ASP B C 1
ATOM 3400 O O . ASP B 1 177 ? -19.446 -66.705 3.075 1.00 12.69 177 ASP B O 1
ATOM 3405 N N . ARG B 1 178 ? -18.528 -66.625 5.133 1.00 13.59 178 ARG B N 1
ATOM 3406 C CA . ARG B 1 178 ? -18.165 -65.220 4.973 1.00 16.21 178 ARG B CA 1
ATOM 3407 C C . ARG B 1 178 ? -17.213 -65.034 3.802 1.00 15.22 178 ARG B C 1
ATOM 3408 O O . ARG B 1 178 ? -17.420 -64.163 2.952 1.00 17.26 178 ARG B O 1
ATOM 3416 N N . ALA B 1 179 ? -16.143 -65.834 3.758 1.00 14.59 179 ALA B N 1
ATOM 3417 C CA . ALA B 1 179 ? -15.145 -65.695 2.702 1.00 17.69 179 ALA B CA 1
ATOM 3418 C C . ALA B 1 179 ? -15.684 -66.165 1.356 1.00 15.37 179 ALA B C 1
ATOM 3419 O O . ALA B 1 179 ? -15.409 -65.546 0.318 1.00 12.94 179 ALA B O 1
ATOM 3421 N N . ALA B 1 180 ? -16.474 -67.239 1.354 1.00 11.25 180 ALA B N 1
ATOM 3422 C CA . ALA B 1 180 ? -16.999 -67.757 0.091 1.00 11.02 180 ALA B CA 1
ATOM 3423 C C . ALA B 1 180 ? -17.968 -66.772 -0.562 1.00 14.33 180 ALA B C 1
ATOM 3424 O O . ALA B 1 180 ? -17.989 -66.638 -1.794 1.00 13.68 180 ALA B O 1
ATOM 3426 N N . ALA B 1 181 ? -18.787 -66.078 0.239 1.00 14.62 181 ALA B N 1
ATOM 3427 C CA . ALA B 1 181 ? -19.711 -65.108 -0.343 1.00 12.23 181 ALA B CA 1
ATOM 3428 C C . ALA B 1 181 ? -18.955 -64.008 -1.064 1.00 13.57 181 ALA B C 1
ATOM 3429 O O . ALA B 1 181 ? -19.407 -63.505 -2.098 1.00 14.83 181 ALA B O 1
ATOM 3431 N N . LYS B 1 182 ? -17.796 -63.618 -0.530 1.00 13.35 182 LYS B N 1
ATOM 3432 C CA A LYS B 1 182 ? -17.024 -62.530 -1.116 0.56 15.77 182 LYS B CA 1
ATOM 3433 C CA B LYS B 1 182 ? -17.018 -62.531 -1.112 0.44 15.58 182 LYS B CA 1
ATOM 3434 C C . LYS B 1 182 ? -16.209 -62.972 -2.319 1.00 18.65 182 LYS B C 1
ATOM 3435 O O . LYS B 1 182 ? -15.737 -62.119 -3.077 1.00 17.72 182 LYS B O 1
ATOM 3446 N N . SER B 1 183 ? -16.045 -64.275 -2.512 1.00 17.30 183 SER B N 1
ATOM 3447 C CA . SER B 1 183 ? -15.092 -64.766 -3.493 1.00 12.82 183 SER B CA 1
ATOM 3448 C C . SER B 1 183 ? -15.772 -65.698 -4.482 1.00 13.92 183 SER B C 1
ATOM 3449 O O . SER B 1 183 ? -16.097 -65.300 -5.606 1.00 16.58 183 SER B O 1
ATOM 3452 N N . GLN B 1 184 ? -16.014 -66.935 -4.055 1.00 12.92 184 GLN B N 1
ATOM 3453 C CA . GLN B 1 184 ? -16.630 -67.915 -4.938 1.00 12.71 184 GLN B CA 1
ATOM 3454 C C . GLN B 1 184 ? -17.995 -67.447 -5.429 1.00 16.73 184 GLN B C 1
ATOM 3455 O O . GLN B 1 184 ? -18.301 -67.559 -6.622 1.00 13.61 184 GLN B O 1
ATOM 3461 N N . PHE B 1 185 ? -18.832 -66.901 -4.536 1.00 12.36 185 PHE B N 1
ATOM 3462 C CA . PHE B 1 185 ? -20.170 -66.513 -4.979 1.00 12.19 185 PHE B CA 1
ATOM 3463 C C . PHE B 1 185 ? -20.102 -65.385 -6.000 1.00 13.51 185 PHE B C 1
ATOM 3464 O O . PHE B 1 185 ? -20.816 -65.405 -7.010 1.00 14.59 185 PHE B O 1
ATOM 3472 N N . ILE B 1 186 ? -19.236 -64.405 -5.760 1.00 11.57 186 ILE B N 1
ATOM 3473 C CA . ILE B 1 186 ? -19.056 -63.311 -6.717 1.00 12.33 186 ILE B CA 1
ATOM 3474 C C . ILE B 1 186 ? -18.549 -63.852 -8.049 1.00 11.91 186 ILE B C 1
ATOM 3475 O O . ILE B 1 186 ? -19.008 -63.443 -9.126 1.00 11.29 186 ILE B O 1
ATOM 3480 N N . THR B 1 187 ? -17.607 -64.787 -7.989 1.00 10.97 187 THR B N 1
ATOM 3481 C CA . THR B 1 187 ? -17.009 -65.353 -9.196 1.00 15.01 187 THR B CA 1
ATOM 3482 C C . THR B 1 187 ? -18.059 -66.068 -10.039 1.00 13.38 187 THR B C 1
ATOM 3483 O O . THR B 1 187 ? -18.143 -65.869 -11.261 1.00 12.94 187 THR B O 1
ATOM 3487 N N . HIS B 1 188 ? -18.848 -66.940 -9.401 1.00 11.77 188 HIS B N 1
ATOM 3488 C CA A HIS B 1 188 ? -19.900 -67.657 -10.117 0.50 12.59 188 HIS B CA 1
ATOM 3489 C CA B HIS B 1 188 ? -19.894 -67.661 -10.122 0.50 12.43 188 HIS B CA 1
ATOM 3490 C C . HIS B 1 188 ? -20.975 -66.710 -10.631 1.00 14.06 188 HIS B C 1
ATOM 3491 O O . HIS B 1 188 ? -21.540 -66.934 -11.711 1.00 14.01 188 HIS B O 1
ATOM 3504 N N . THR B 1 189 ? -21.276 -65.646 -9.877 1.00 13.44 189 THR B N 1
ATOM 3505 C CA . THR B 1 189 ? -22.249 -64.669 -10.357 1.00 14.32 189 THR B CA 1
ATOM 3506 C C . THR B 1 189 ? -21.747 -63.993 -11.617 1.00 16.60 189 THR B C 1
ATOM 3507 O O . THR B 1 189 ? -22.501 -63.804 -12.581 1.00 15.85 189 THR B O 1
ATOM 3511 N N . ILE B 1 190 ? -20.461 -63.655 -11.649 1.00 12.26 190 ILE B N 1
ATOM 3512 C CA . ILE B 1 190 ? -19.928 -63.021 -12.845 1.00 13.12 190 ILE B CA 1
ATOM 3513 C C . ILE B 1 190 ? -19.879 -64.022 -13.983 1.00 13.70 190 ILE B C 1
ATOM 3514 O O . ILE B 1 190 ? -20.244 -63.701 -15.117 1.00 14.05 190 ILE B O 1
ATOM 3519 N N . GLY B 1 191 ? -19.504 -65.268 -13.686 1.00 11.38 191 GLY B N 1
ATOM 3520 C CA . GLY B 1 191 ? -19.501 -66.290 -14.722 1.00 12.17 191 GLY B CA 1
ATOM 3521 C C . GLY B 1 191 ? -20.874 -66.505 -15.327 1.00 17.46 191 GLY B C 1
ATOM 3522 O O . GLY B 1 191 ? -21.008 -66.668 -16.540 1.00 15.36 191 GLY B O 1
ATOM 3523 N N . ARG B 1 192 ? -21.915 -66.508 -14.493 1.00 12.13 192 ARG B N 1
ATOM 3524 C CA A ARG B 1 192 ? -23.286 -66.677 -14.974 0.28 14.27 192 ARG B CA 1
ATOM 3525 C CA B ARG B 1 192 ? -23.244 -66.710 -15.055 0.72 13.67 192 ARG B CA 1
ATOM 3526 C C . ARG B 1 192 ? -23.756 -65.463 -15.761 1.00 14.35 192 ARG B C 1
ATOM 3527 O O . ARG B 1 192 ? -24.546 -65.590 -16.711 1.00 14.02 192 ARG B O 1
ATOM 3542 N N . THR B 1 193 ? -23.310 -64.279 -15.344 1.00 13.16 193 THR B N 1
ATOM 3543 C CA . THR B 1 193 ? -23.648 -63.051 -16.059 1.00 12.56 193 THR B CA 1
ATOM 3544 C C . THR B 1 193 ? -23.070 -63.072 -17.466 1.00 12.59 193 THR B C 1
ATOM 3545 O O . THR B 1 193 ? -23.754 -62.741 -18.445 1.00 13.40 193 THR B O 1
ATOM 3549 N N . LEU B 1 194 ? -21.793 -63.456 -17.579 1.00 11.90 194 LEU B N 1
ATOM 3550 C CA . LEU B 1 194 ? -21.163 -63.631 -18.885 1.00 13.24 194 LEU B CA 1
ATOM 3551 C C . LEU B 1 194 ? -21.830 -64.730 -19.701 1.00 15.34 194 LEU B C 1
ATOM 3552 O O . LEU B 1 194 ? -21.897 -64.633 -20.933 1.00 15.53 194 LEU B O 1
ATOM 3557 N N . GLY B 1 195 ? -22.302 -65.796 -19.045 1.00 13.03 195 GLY B N 1
ATOM 3558 C CA . GLY B 1 195 ? -23.059 -66.806 -19.761 1.00 14.13 195 GLY B CA 1
ATOM 3559 C C . GLY B 1 195 ? -24.348 -66.260 -20.349 1.00 17.57 195 GLY B C 1
ATOM 3560 O O . GLY B 1 195 ? -24.706 -66.570 -21.490 1.00 16.15 195 GLY B O 1
ATOM 3561 N N . GLU B 1 196 ? -25.067 -65.442 -19.575 1.00 15.08 196 GLU B N 1
ATOM 3562 C CA . GLU B 1 196 ? -26.300 -64.847 -20.078 1.00 16.30 196 GLU B CA 1
ATOM 3563 C C . GLU B 1 196 ? -26.010 -63.844 -21.194 1.00 17.27 196 GLU B C 1
ATOM 3564 O O . GLU B 1 196 ? -26.799 -63.717 -22.144 1.00 19.42 196 GLU B O 1
ATOM 3570 N N . MET B 1 197 ? -24.865 -63.162 -21.132 1.00 15.47 197 MET B N 1
ATOM 3571 C CA . MET B 1 197 ? -24.445 -62.332 -22.260 1.00 15.79 197 MET B CA 1
ATOM 3572 C C . MET B 1 197 ? -23.977 -63.155 -23.444 1.00 19.38 197 MET B C 1
ATOM 3573 O O . MET B 1 197 ? -23.894 -62.611 -24.551 1.00 19.45 197 MET B O 1
ATOM 3578 N N . ASP B 1 198 ? -23.638 -64.426 -23.226 1.00 17.14 198 ASP B N 1
ATOM 3579 C CA . ASP B 1 198 ? -23.113 -65.299 -24.275 1.00 20.13 198 ASP B CA 1
ATOM 3580 C C . ASP B 1 198 ? -21.883 -64.668 -24.937 1.00 21.68 198 ASP B C 1
ATOM 3581 O O . ASP B 1 198 ? -21.784 -64.572 -26.163 1.00 22.56 198 ASP B O 1
ATOM 3586 N N . ILE B 1 199 ? -20.941 -64.205 -24.109 1.00 19.24 199 ILE B N 1
ATOM 3587 C CA . ILE B 1 199 ? -19.760 -63.554 -24.661 1.00 15.00 199 ILE B CA 1
ATOM 3588 C C . ILE B 1 199 ? -19.024 -64.513 -25.585 1.00 14.81 199 ILE B C 1
ATOM 3589 O O . ILE B 1 199 ? -18.942 -65.725 -25.333 1.00 19.10 199 ILE B O 1
ATOM 3594 N N . GLN B 1 200 ? -18.506 -63.967 -26.677 1.00 15.30 200 GLN B N 1
ATOM 3595 C CA . GLN B 1 200 ? -17.876 -64.748 -27.734 1.00 22.07 200 GLN B CA 1
ATOM 3596 C C . GLN B 1 200 ? -16.473 -64.228 -27.996 1.00 20.99 200 GLN B C 1
ATOM 3597 O O . GLN B 1 200 ? -16.225 -63.020 -27.929 1.00 17.86 200 GLN B O 1
ATOM 3603 N N . SER B 1 201 ? -15.566 -65.141 -28.329 1.00 21.94 201 SER B N 1
ATOM 3604 C CA . SER B 1 201 ? -14.218 -64.731 -28.703 1.00 17.17 201 SER B CA 1
ATOM 3605 C C . SER B 1 201 ? -14.247 -63.931 -30.002 1.00 20.24 201 SER B C 1
ATOM 3606 O O . SER B 1 201 ? -15.043 -64.206 -30.905 1.00 21.65 201 SER B O 1
ATOM 3609 N N . THR B 1 202 ? -13.380 -62.922 -30.087 1.00 22.30 202 THR B N 1
ATOM 3610 C CA . THR B 1 202 ? -13.269 -62.068 -31.267 1.00 24.89 202 THR B CA 1
ATOM 3611 C C . THR B 1 202 ? -11.886 -62.239 -31.890 1.00 25.40 202 THR B C 1
ATOM 3612 O O . THR B 1 202 ? -11.012 -62.883 -31.291 1.00 22.57 202 THR B O 1
ATOM 3616 N N . PRO B 1 203 ? -11.632 -61.666 -33.074 1.00 31.60 203 PRO B N 1
ATOM 3617 C CA . PRO B 1 203 ? -10.264 -61.689 -33.616 1.00 30.92 203 PRO B CA 1
ATOM 3618 C C . PRO B 1 203 ? -9.271 -60.855 -32.821 1.00 25.00 203 PRO B C 1
ATOM 3619 O O . PRO B 1 203 ? -8.064 -60.965 -33.066 1.00 27.98 203 PRO B O 1
ATOM 3623 N N . ILE B 1 204 ? -9.727 -60.020 -31.893 1.00 18.96 204 ILE B N 1
ATOM 3624 C CA . ILE B 1 204 ? -8.819 -59.120 -31.185 1.00 18.84 204 ILE B CA 1
ATOM 3625 C C . ILE B 1 204 ? -8.999 -59.223 -29.682 1.00 17.94 204 ILE B C 1
ATOM 3626 O O . ILE B 1 204 ? -8.882 -58.219 -28.971 1.00 18.34 204 ILE B O 1
ATOM 3631 N N . ASP B 1 205 ? -9.269 -60.426 -29.180 1.00 17.41 205 ASP B N 1
ATOM 3632 C CA . ASP B 1 205 ? -9.367 -60.596 -27.733 1.00 18.30 205 ASP B CA 1
ATOM 3633 C C . ASP B 1 205 ? -8.100 -60.119 -27.038 1.00 18.18 205 ASP B C 1
ATOM 3634 O O . ASP B 1 205 ? -6.986 -60.460 -27.447 1.00 17.01 205 ASP B O 1
ATOM 3639 N N . THR B 1 206 ? -8.279 -59.339 -25.976 1.00 19.23 206 THR B N 1
ATOM 3640 C CA . THR B 1 206 ? -7.205 -59.124 -25.025 1.00 15.94 206 THR B CA 1
ATOM 3641 C C . THR B 1 206 ? -7.067 -60.366 -24.152 1.00 15.42 206 THR B C 1
ATOM 3642 O O . THR B 1 206 ? -7.972 -61.203 -24.071 1.00 16.52 206 THR B O 1
ATOM 3646 N N . LYS B 1 207 ? -5.908 -60.499 -23.507 1.00 20.27 207 LYS B N 1
ATOM 3647 C CA . LYS B 1 207 ? -5.730 -61.634 -22.606 1.00 21.95 207 LYS B CA 1
ATOM 3648 C C . LYS B 1 207 ? -6.750 -61.602 -21.479 1.00 24.67 207 LYS B C 1
ATOM 3649 O O . LYS B 1 207 ? -7.225 -62.653 -21.030 1.00 17.27 207 LYS B O 1
ATOM 3655 N N . GLY B 1 208 ? -7.091 -60.406 -21.000 1.00 16.75 208 GLY B N 1
ATOM 3656 C CA . GLY B 1 208 ? -8.111 -60.299 -19.976 1.00 18.76 208 GLY B CA 1
ATOM 3657 C C . GLY B 1 208 ? -9.448 -60.851 -20.428 1.00 16.84 208 GLY B C 1
ATOM 3658 O O . GLY B 1 208 ? -10.123 -61.563 -19.680 1.00 18.98 208 GLY B O 1
ATOM 3659 N N . PHE B 1 209 ? -9.848 -60.543 -21.663 1.00 14.06 209 PHE B N 1
ATOM 3660 C CA . PHE B 1 209 ? -11.132 -61.053 -22.134 1.00 13.62 209 PHE B CA 1
ATOM 3661 C C . PHE B 1 209 ? -11.097 -62.566 -22.305 1.00 18.70 209 PHE B C 1
ATOM 3662 O O . PHE B 1 209 ? -12.086 -63.253 -22.014 1.00 15.74 209 PHE B O 1
ATOM 3670 N N . GLU B 1 210 ? -9.969 -63.104 -22.782 1.00 16.30 210 GLU B N 1
ATOM 3671 C CA . GLU B 1 210 ? -9.849 -64.551 -22.914 1.00 16.48 210 GLU B CA 1
ATOM 3672 C C . GLU B 1 210 ? -10.079 -65.215 -21.581 1.00 16.98 210 GLU B C 1
ATOM 3673 O O . GLU B 1 210 ? -10.728 -66.264 -21.495 1.00 15.96 210 GLU B O 1
ATOM 3679 N N . THR B 1 211 ? -9.567 -64.601 -20.521 1.00 15.78 211 THR B N 1
ATOM 3680 C CA A THR B 1 211 ? -9.820 -65.162 -19.202 0.58 18.52 211 THR B CA 1
ATOM 3681 C CA B THR B 1 211 ? -9.802 -65.111 -19.185 0.42 18.29 211 THR B CA 1
ATOM 3682 C C . THR B 1 211 ? -11.285 -65.052 -18.819 1.00 16.18 211 THR B C 1
ATOM 3683 O O . THR B 1 211 ? -11.798 -65.952 -18.156 1.00 17.40 211 THR B O 1
ATOM 3690 N N . LEU B 1 212 ? -12.007 -64.020 -19.256 1.00 16.80 212 LEU B N 1
ATOM 3691 C CA . LEU B 1 212 ? -13.440 -64.030 -18.950 1.00 13.73 212 LEU B CA 1
ATOM 3692 C C . LEU B 1 212 ? -14.203 -65.064 -19.785 1.00 16.78 212 LEU B C 1
ATOM 3693 O O . LEU B 1 212 ? -15.172 -65.662 -19.301 1.00 18.45 212 LEU B O 1
ATOM 3698 N N . VAL B 1 213 ? -13.804 -65.291 -21.035 1.00 12.74 213 VAL B N 1
ATOM 3699 C CA . VAL B 1 213 ? -14.486 -66.306 -21.843 1.00 13.37 213 VAL B CA 1
ATOM 3700 C C . VAL B 1 213 ? -14.351 -67.676 -21.192 1.00 16.45 213 VAL B C 1
ATOM 3701 O O . VAL B 1 213 ? -15.318 -68.440 -21.076 1.00 16.88 213 VAL B O 1
ATOM 3705 N N . LYS B 1 214 ? -13.136 -68.006 -20.761 1.00 16.73 214 LYS B N 1
ATOM 3706 C CA . LYS B 1 214 ? -12.916 -69.290 -20.108 1.00 19.51 214 LYS B CA 1
ATOM 3707 C C . LYS B 1 214 ? -13.693 -69.367 -18.781 1.00 17.79 214 LYS B C 1
ATOM 3708 O O . LYS B 1 214 ? -14.223 -70.427 -18.416 1.00 17.79 214 LYS B O 1
ATOM 3714 N N . LEU B 1 215 ? -13.776 -68.246 -18.047 1.00 15.27 215 LEU B N 1
ATOM 3715 C CA . LEU B 1 215 ? -14.555 -68.230 -16.810 1.00 16.34 215 LEU B CA 1
ATOM 3716 C C . LEU B 1 215 ? -16.020 -68.500 -17.096 1.00 16.00 215 LEU B C 1
ATOM 3717 O O . LEU B 1 215 ? -16.671 -69.263 -16.374 1.00 16.90 215 LEU B O 1
ATOM 3722 N N . LYS B 1 216 ? -16.566 -67.860 -18.131 1.00 15.11 216 LYS B N 1
ATOM 3723 C CA . LYS B 1 216 ? -17.921 -68.177 -18.569 1.00 13.80 216 LYS B CA 1
ATOM 3724 C C . LYS B 1 216 ? -18.061 -69.660 -18.873 1.00 16.35 216 LYS B C 1
ATOM 3725 O O . LYS B 1 216 ? -18.994 -70.318 -18.405 1.00 16.85 216 LYS B O 1
ATOM 3731 N N . GLU B 1 217 ? -17.151 -70.202 -19.688 1.00 13.05 217 GLU B N 1
ATOM 3732 C CA . GLU B 1 217 ? -17.291 -71.590 -20.100 1.00 14.13 217 GLU B CA 1
ATOM 3733 C C . GLU B 1 217 ? -17.257 -72.521 -18.905 1.00 16.60 217 GLU B C 1
ATOM 3734 O O . GLU B 1 217 ? -18.085 -73.432 -18.797 1.00 18.93 217 GLU B O 1
ATOM 3740 N N . THR B 1 218 ? -16.319 -72.297 -17.984 1.00 13.60 218 THR B N 1
ATOM 3741 C CA A THR B 1 218 ? -16.236 -73.184 -16.829 0.50 17.15 218 THR B CA 1
ATOM 3742 C CA B THR B 1 218 ? -16.215 -73.156 -16.810 0.50 17.47 218 THR B CA 1
ATOM 3743 C C . THR B 1 218 ? -17.438 -73.004 -15.911 1.00 19.97 218 THR B C 1
ATOM 3744 O O . THR B 1 218 ? -17.999 -73.996 -15.428 1.00 18.27 218 THR B O 1
ATOM 3751 N N . THR B 1 219 ? -17.861 -71.760 -15.677 1.00 14.84 219 THR B N 1
ATOM 3752 C CA . THR B 1 219 ? -18.982 -71.521 -14.773 1.00 14.41 219 THR B CA 1
ATOM 3753 C C . THR B 1 219 ? -20.248 -72.199 -15.271 1.00 16.22 219 THR B C 1
ATOM 3754 O O . THR B 1 219 ? -21.005 -72.777 -14.480 1.00 16.43 219 THR B O 1
ATOM 3758 N N . MET B 1 220 ? -20.492 -72.157 -16.581 1.00 15.98 220 MET B N 1
ATOM 3759 C CA . MET B 1 220 ? -21.730 -72.715 -17.108 1.00 16.77 220 MET B CA 1
ATOM 3760 C C . MET B 1 220 ? -21.752 -74.234 -17.108 1.00 16.17 220 MET B C 1
ATOM 3761 O O . MET B 1 220 ? -22.814 -74.808 -17.352 1.00 18.52 220 MET B O 1
ATOM 3766 N N . ARG B 1 221 ? -20.630 -74.899 -16.811 1.00 14.05 221 ARG B N 1
ATOM 3767 C CA . ARG B 1 221 ? -20.649 -76.349 -16.647 1.00 14.97 221 ARG B CA 1
ATOM 3768 C C . ARG B 1 221 ? -21.336 -76.784 -15.361 1.00 14.62 221 ARG B C 1
ATOM 3769 O O . ARG B 1 221 ? -21.767 -77.942 -15.267 1.00 17.84 221 ARG B O 1
ATOM 3777 N N . ASP B 1 222 ? -21.440 -75.906 -14.370 1.00 15.39 222 ASP B N 1
ATOM 3778 C CA . ASP B 1 222 ? -22.096 -76.274 -13.125 1.00 17.70 222 ASP B CA 1
ATOM 3779 C C . ASP B 1 222 ? -23.601 -76.076 -13.226 1.00 18.88 222 ASP B C 1
ATOM 3780 O O . ASP B 1 222 ? -24.101 -75.284 -14.031 1.00 16.64 222 ASP B O 1
ATOM 3785 N N . SER B 1 223 ? -24.322 -76.825 -12.399 1.00 16.45 223 SER B N 1
ATOM 3786 C CA . SER B 1 223 ? -25.777 -76.805 -12.435 1.00 19.00 223 SER B CA 1
ATOM 3787 C C . SER B 1 223 ? -26.307 -75.491 -11.873 1.00 17.24 223 SER B C 1
ATOM 3788 O O . SER B 1 2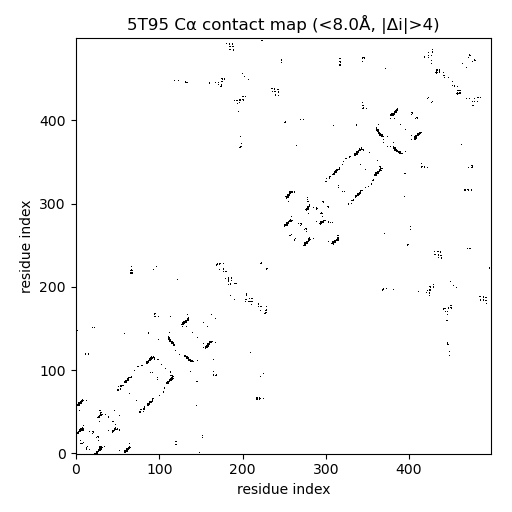23 ? -25.670 -74.838 -11.048 1.00 12.99 223 SER B O 1
ATOM 3791 N N . PHE B 1 224 ? -27.499 -75.094 -12.330 1.00 14.42 224 PHE B N 1
ATOM 3792 C CA . PHE B 1 224 ? -28.117 -73.929 -11.709 1.00 12.99 224 PHE B CA 1
ATOM 3793 C C . PHE B 1 224 ? -28.469 -74.197 -10.247 1.00 15.87 224 PHE B C 1
ATOM 3794 O O . PHE B 1 224 ? -28.386 -73.284 -9.419 1.00 15.72 224 PHE B O 1
ATOM 3802 N N . ASP B 1 225 ? -28.851 -75.436 -9.905 1.00 16.24 225 ASP B N 1
ATOM 3803 C CA . ASP B 1 225 ? -29.054 -75.782 -8.500 1.00 14.33 225 ASP B CA 1
ATOM 3804 C C . ASP B 1 225 ? -27.847 -75.389 -7.660 1.00 12.99 225 ASP B C 1
ATOM 3805 O O . ASP B 1 225 ? -27.994 -74.840 -6.564 1.00 13.96 225 ASP B O 1
ATOM 3810 N N . LEU B 1 226 ? -26.639 -75.692 -8.150 1.00 12.65 226 LEU B N 1
ATOM 3811 C CA . LEU B 1 226 ? -25.442 -75.399 -7.371 1.00 12.06 226 LEU B CA 1
ATOM 3812 C C . LEU B 1 226 ? -25.319 -73.898 -7.147 1.00 11.27 226 LEU B C 1
ATOM 3813 O O . LEU B 1 226 ? -25.112 -73.440 -6.019 1.00 14.82 226 LEU B O 1
ATOM 3818 N N . TYR B 1 227 ? -25.512 -73.109 -8.212 1.00 11.76 227 TYR B N 1
ATOM 3819 C CA . TYR B 1 227 ? -25.428 -71.664 -8.070 1.00 10.41 227 TYR B CA 1
ATOM 3820 C C . TYR B 1 227 ? -26.499 -71.139 -7.117 1.00 13.96 227 TYR B C 1
ATOM 3821 O O . TYR B 1 227 ? -26.210 -70.312 -6.250 1.00 14.02 227 TYR B O 1
ATOM 3830 N N . SER B 1 228 ? -27.742 -71.609 -7.270 1.00 13.20 228 SER B N 1
ATOM 3831 C CA A SER B 1 228 ? -28.806 -71.200 -6.356 0.55 13.42 228 SER B CA 1
ATOM 3832 C CA B SER B 1 228 ? -28.806 -71.205 -6.353 0.45 13.67 228 SER B CA 1
ATOM 3833 C C . SER B 1 228 ? -28.442 -71.520 -4.911 1.00 15.43 228 SER B C 1
ATOM 3834 O O . SER B 1 228 ? -28.720 -70.727 -4.003 1.00 17.39 228 SER B O 1
ATOM 3839 N N . GLY B 1 229 ? -27.834 -72.682 -4.680 1.00 12.84 229 GLY B N 1
ATOM 3840 C CA . GLY B 1 229 ? -27.439 -73.044 -3.328 1.00 13.72 229 GLY B CA 1
ATOM 3841 C C . GLY B 1 229 ? -26.401 -72.099 -2.754 1.00 17.11 229 GLY B C 1
ATOM 3842 O O . GLY B 1 229 ? -26.419 -71.799 -1.556 1.00 15.63 229 GLY B O 1
ATOM 3843 N N . LEU B 1 230 ? -25.485 -71.611 -3.604 1.00 14.73 230 LEU B N 1
ATOM 3844 C CA . LEU B 1 230 ? -24.454 -70.682 -3.144 1.00 14.69 230 LEU B CA 1
ATOM 3845 C C . LEU B 1 230 ? -25.065 -69.418 -2.562 1.00 14.56 230 LEU B C 1
ATOM 3846 O O . LEU B 1 230 ? -24.462 -68.784 -1.690 1.00 14.88 230 LEU B O 1
ATOM 3851 N N . PHE B 1 231 ? -26.245 -69.034 -3.042 1.00 15.09 231 PHE B N 1
ATOM 3852 C CA . PHE B 1 231 ? -26.913 -67.814 -2.614 1.00 15.48 231 PHE B CA 1
ATOM 3853 C C . PHE B 1 231 ? -27.947 -68.074 -1.531 1.00 17.32 231 PHE B C 1
ATOM 3854 O O . PHE B 1 231 ? -27.965 -67.386 -0.502 1.00 17.31 231 PHE B O 1
ATOM 3862 N N . VAL B 1 232 ? -28.814 -69.066 -1.744 1.00 18.02 232 VAL B N 1
ATOM 3863 C CA . VAL B 1 232 ? -29.946 -69.256 -0.846 1.00 13.79 232 VAL B CA 1
ATOM 3864 C C . VAL B 1 232 ? -29.469 -69.703 0.529 1.00 14.22 232 VAL B C 1
ATOM 3865 O O . VAL B 1 232 ? -30.049 -69.321 1.558 1.00 16.02 232 VAL B O 1
ATOM 3869 N N . TYR B 1 233 ? -28.400 -70.501 0.583 1.00 14.02 233 TYR B N 1
ATOM 3870 C CA . TYR B 1 233 ? -27.977 -71.072 1.856 1.00 16.45 233 TYR B CA 1
ATOM 3871 C C . TYR B 1 233 ? -26.687 -70.460 2.390 1.00 16.96 233 TYR B C 1
ATOM 3872 O O . TYR B 1 233 ? -26.091 -70.998 3.324 1.00 20.30 233 TYR B O 1
ATOM 3881 N N . ASN B 1 234 ? -26.265 -69.317 1.863 1.00 13.14 234 ASN B N 1
ATOM 3882 C CA . ASN B 1 234 ? -25.171 -68.565 2.470 1.00 13.10 234 ASN B CA 1
ATOM 3883 C C . ASN B 1 234 ? -25.741 -67.237 2.951 1.00 15.96 234 ASN B C 1
ATOM 3884 O O . ASN B 1 234 ? -26.114 -66.388 2.136 1.00 15.66 234 ASN B O 1
ATOM 3889 N N . ARG B 1 235 ? -25.806 -67.041 4.273 1.00 15.27 235 ARG B N 1
ATOM 3890 C CA . ARG B 1 235 ? -26.475 -65.836 4.750 1.00 17.45 235 ARG B CA 1
ATOM 3891 C C . ARG B 1 235 ? -25.683 -64.565 4.460 1.00 19.30 235 ARG B C 1
ATOM 3892 O O . ARG B 1 235 ? -26.219 -63.466 4.648 1.00 20.28 235 ARG B O 1
ATOM 3900 N N . PHE B 1 236 ? -24.436 -64.685 4.009 1.00 14.53 236 PHE B N 1
ATOM 3901 C CA . PHE B 1 236 ? -23.620 -63.536 3.648 1.00 14.52 236 PHE B CA 1
ATOM 3902 C C . PHE B 1 236 ? -23.646 -63.235 2.156 1.00 16.39 236 PHE B C 1
ATOM 3903 O O . PHE B 1 236 ? -23.065 -62.230 1.737 1.00 15.93 236 PHE B O 1
ATOM 3911 N N . ALA B 1 237 ? -24.302 -64.076 1.347 1.00 17.68 237 ALA B N 1
ATOM 3912 C CA . ALA B 1 237 ? -24.252 -63.883 -0.100 1.00 16.83 237 ALA B CA 1
ATOM 3913 C C . ALA B 1 237 ? -25.063 -62.668 -0.536 1.00 18.56 237 ALA B C 1
ATOM 3914 O O . ALA B 1 237 ? -24.672 -61.967 -1.475 1.00 15.46 237 ALA B O 1
ATOM 3916 N N . ARG B 1 238 ? -26.185 -62.388 0.140 1.00 17.47 238 ARG B N 1
ATOM 3917 C CA . ARG B 1 238 ? -27.053 -61.304 -0.314 1.00 17.55 238 ARG B CA 1
ATOM 3918 C C . ARG B 1 238 ? -26.322 -59.969 -0.304 1.00 16.50 238 ARG B C 1
ATOM 3919 O O . ARG B 1 238 ? -26.441 -59.178 -1.251 1.00 15.85 238 ARG B O 1
ATOM 3927 N N . GLN B 1 239 ? -25.561 -59.695 0.758 1.00 16.60 239 GLN B N 1
ATOM 3928 C CA . GLN B 1 239 ? -24.825 -58.436 0.826 1.00 19.22 239 GLN B CA 1
ATOM 3929 C C . GLN B 1 239 ? -23.770 -58.349 -0.263 1.00 15.13 239 GLN B C 1
ATOM 3930 O O . GLN B 1 239 ? -23.509 -57.258 -0.790 1.00 14.35 239 GLN B O 1
ATOM 3936 N N . GLU B 1 240 ? -23.160 -59.477 -0.630 1.00 15.76 240 GLU B N 1
ATOM 3937 C CA . GLU B 1 240 ? -22.138 -59.434 -1.668 1.00 13.55 240 GLU B CA 1
ATOM 3938 C C . GLU B 1 240 ? -22.758 -59.210 -3.038 1.00 13.58 240 GLU B C 1
ATOM 3939 O O . GLU B 1 240 ? -22.170 -58.526 -3.886 1.00 14.53 240 GLU B O 1
ATOM 3945 N N . LEU B 1 241 ? -23.950 -59.764 -3.272 1.00 13.52 241 LEU B N 1
ATOM 3946 C CA . LEU B 1 241 ? -24.650 -59.434 -4.507 1.00 13.41 241 LEU B CA 1
ATOM 3947 C C . LEU B 1 241 ? -24.954 -57.939 -4.573 1.00 14.98 241 LEU B C 1
ATOM 3948 O O . LEU B 1 241 ? -24.736 -57.301 -5.611 1.00 15.23 241 LEU B O 1
ATOM 3953 N N . GLU B 1 242 ? -25.432 -57.355 -3.464 1.00 15.31 242 GLU B N 1
ATOM 3954 C CA . GLU B 1 242 ? -25.647 -55.909 -3.424 1.00 18.42 242 GLU B CA 1
ATOM 3955 C C . GLU B 1 242 ? -24.346 -55.151 -3.653 1.00 19.44 242 GLU B C 1
ATOM 3956 O O . GLU B 1 242 ? -24.319 -54.164 -4.398 1.00 19.02 242 GLU B O 1
ATOM 3962 N N . ASN B 1 243 ? -23.253 -55.601 -3.032 1.00 14.04 243 ASN B N 1
ATOM 3963 C CA . ASN B 1 243 ? -21.972 -54.922 -3.220 1.00 14.97 243 ASN B CA 1
ATOM 3964 C C . ASN B 1 243 ? -21.550 -54.950 -4.686 1.00 17.26 243 ASN B C 1
ATOM 3965 O O . ASN B 1 243 ? -21.026 -53.957 -5.209 1.00 15.25 243 ASN B O 1
ATOM 3970 N N . LEU B 1 244 ? -21.798 -56.067 -5.373 1.00 15.09 244 LEU B N 1
ATOM 3971 C CA . LEU B 1 244 ? -21.435 -56.154 -6.785 1.00 12.63 244 LEU B CA 1
ATOM 3972 C C . LEU B 1 244 ? -22.275 -55.191 -7.612 1.00 16.48 244 LEU B C 1
ATOM 3973 O O . LEU B 1 244 ? -21.741 -54.429 -8.424 1.00 13.34 244 LEU B O 1
ATOM 3978 N N . GLU B 1 245 ? -23.594 -55.169 -7.384 1.00 15.29 245 GLU B N 1
ATOM 3979 C CA . GLU B 1 245 ? -24.437 -54.222 -8.113 1.00 14.31 245 GLU B CA 1
ATOM 3980 C C . GLU B 1 245 ? -24.050 -52.784 -7.797 1.00 14.37 245 GLU B C 1
ATOM 3981 O O . GLU B 1 245 ? -23.995 -51.933 -8.695 1.00 14.13 245 GLU B O 1
ATOM 3987 N N . HIS B 1 246 ? -23.826 -52.490 -6.513 1.00 15.82 246 HIS B N 1
ATOM 3988 C CA . HIS B 1 246 ? -23.484 -51.137 -6.092 1.00 18.69 246 HIS B CA 1
ATOM 3989 C C . HIS B 1 246 ? -22.189 -50.682 -6.743 1.00 18.16 246 HIS B C 1
ATOM 3990 O O . HIS B 1 246 ? -22.084 -49.538 -7.214 1.00 16.81 246 HIS B O 1
ATOM 3997 N N . ALA B 1 247 ? -21.204 -51.583 -6.811 1.00 14.30 247 ALA B N 1
ATOM 3998 C CA . ALA B 1 247 ? -19.935 -51.270 -7.463 1.00 15.51 247 ALA B CA 1
ATOM 3999 C C . ALA B 1 247 ? -20.122 -51.003 -8.953 1.00 13.11 247 ALA B C 1
ATOM 4000 O O . ALA B 1 247 ? -19.576 -50.038 -9.497 1.00 12.65 247 ALA B O 1
ATOM 4002 N N . LEU B 1 248 ? -20.887 -51.855 -9.633 1.00 12.11 248 LEU B N 1
ATOM 4003 C CA . LEU B 1 248 ? -21.099 -51.651 -11.066 1.00 10.81 248 LEU B CA 1
ATOM 4004 C C . LEU B 1 248 ? -21.755 -50.303 -11.336 1.00 13.06 248 LEU B C 1
ATOM 4005 O O . LEU B 1 248 ? -21.391 -49.609 -12.294 1.00 13.42 248 LEU B O 1
ATOM 4010 N N . HIS B 1 249 ? -22.722 -49.907 -10.498 1.00 13.05 249 HIS B N 1
ATOM 4011 C CA . HIS B 1 249 ? -23.395 -48.630 -10.721 1.00 12.43 249 HIS B CA 1
ATOM 4012 C C . HIS B 1 249 ? -22.498 -47.452 -10.378 1.00 15.26 249 HIS B C 1
ATOM 4013 O O . HIS B 1 249 ? -22.626 -46.374 -10.972 1.00 14.86 249 HIS B O 1
ATOM 4020 N N . LYS B 1 250 ? -21.595 -47.631 -9.425 1.00 11.69 250 LYS B N 1
ATOM 4021 C CA . LYS B 1 250 ? -20.617 -46.589 -9.155 1.00 12.26 250 LYS B CA 1
ATOM 4022 C C . LYS B 1 250 ? -19.722 -46.375 -10.372 1.00 12.51 250 LYS B C 1
ATOM 4023 O O . LYS B 1 250 ? -19.498 -45.235 -10.802 1.00 14.84 250 LYS B O 1
ATOM 4029 N N . VAL B 1 251 ? -19.245 -47.467 -10.973 1.00 13.01 251 VAL B N 1
ATOM 4030 C CA . VAL B 1 251 ? -18.428 -47.357 -12.181 1.00 12.12 251 VAL B CA 1
ATOM 4031 C C . VAL B 1 251 ? -19.235 -46.720 -13.307 1.00 14.33 251 VAL B C 1
ATOM 4032 O O . VAL B 1 251 ? -18.774 -45.782 -13.976 1.00 15.16 251 VAL B O 1
ATOM 4036 N N . LYS B 1 252 ? -20.454 -47.216 -13.528 1.00 12.78 252 LYS B N 1
ATOM 4037 C CA . LYS B 1 252 ? -21.315 -46.664 -14.571 1.00 15.43 252 LYS B CA 1
ATOM 4038 C C . LYS B 1 252 ? -21.526 -45.164 -14.392 1.00 16.37 252 LYS B C 1
ATOM 4039 O O . LYS B 1 252 ? -21.435 -44.394 -15.356 1.00 14.70 252 LYS B O 1
ATOM 4045 N N . GLU B 1 253 ? -21.804 -44.722 -13.163 1.00 14.19 253 GLU B N 1
ATOM 4046 C CA . GLU B 1 253 ? -22.083 -43.298 -12.983 1.00 16.69 253 GLU B CA 1
ATOM 4047 C C . GLU B 1 253 ? -20.843 -42.439 -13.229 1.00 14.58 253 GLU B C 1
ATOM 4048 O O . GLU B 1 253 ? -20.977 -41.292 -13.671 1.00 14.43 253 GLU B O 1
ATOM 4054 N N . THR B 1 254 ? -19.630 -42.973 -13.012 1.00 19.10 254 THR B N 1
ATOM 4055 C CA . THR B 1 254 ? -18.433 -42.208 -13.378 1.00 23.15 254 THR B CA 1
ATOM 4056 C C . THR B 1 254 ? -18.370 -41.947 -14.870 1.00 22.58 254 THR B C 1
ATOM 4057 O O . THR B 1 254 ? -17.770 -40.955 -15.301 1.00 23.08 254 THR B O 1
ATOM 4061 N N . LEU B 1 255 ? -18.966 -42.826 -15.675 1.00 17.88 255 LEU B N 1
ATOM 4062 C CA . LEU B 1 255 ? -18.964 -42.643 -17.119 1.00 23.27 255 LEU B CA 1
ATOM 4063 C C . LEU B 1 255 ? -19.977 -41.611 -17.556 1.00 34.33 255 LEU B C 1
ATOM 4064 O O . LEU B 1 255 ? -19.805 -40.980 -18.604 1.00 41.96 255 LEU B O 1
ATOM 4069 N N . MET B 1 256 ? -21.059 -41.467 -16.801 1.00 25.31 256 MET B N 1
ATOM 4070 C CA . MET B 1 256 ? -22.025 -40.436 -17.118 1.00 24.25 256 MET B CA 1
ATOM 4071 C C . MET B 1 256 ? -21.446 -39.061 -16.820 1.00 34.56 256 MET B C 1
ATOM 4072 O O . MET B 1 256 ? -21.744 -38.092 -17.525 1.00 33.96 256 MET B O 1
ATOM 4077 N N . ILE B 1 257 ? -20.568 -38.977 -15.829 1.00 39.23 257 ILE B N 1
ATOM 4078 C CA . ILE B 1 257 ? -20.083 -37.702 -15.319 1.00 44.95 257 ILE B CA 1
ATOM 4079 C C . ILE B 1 257 ? -18.783 -37.278 -15.992 1.00 52.86 257 ILE B C 1
ATOM 4080 O O . ILE B 1 257 ? -18.781 -36.370 -16.827 1.00 60.57 257 ILE B O 1
#

Nearest PDB structures (foldseek):
  5t95-assembly1_A  TM=1.004E+00  e=1.169E-53  Glycine max
  5whx-assembly1_A  TM=1.003E+00  e=8.183E-51  Glycine max
  5t9f-assembly1_B  TM=1.000E+00  e=9.904E-51  Glycine max
  6eoh-assembly1_A  TM=5.827E-01  e=1.344E-09  Aspergillus terreus
  7wnn-assembly1_A  TM=5.933E-01  e=5.110E-09  Actinoalloteichus hymeniacidonis

Secondary structure (DSSP, 8-state):
--EEEEE--SHHHHHHHHHHHHTT-EEEEE-SS--HHHHHHHT-EEESSHHHHHTS--SEEEE-S-TTTHHHHHHHS-GGG-SS--EEEE--S--HHHHHHHHHHS-TTS-EEEEEES--TTT-TT--TT-EEEEEEEE-S-HHHHHHHHHHHHHTT-EEEE--HHHHHHHHIIIIIHHHHHHHHHHHHT----TT--HHHHHHHHHHHHHTTS-HHHHHHHHHT-TTHHHHHHHHHHHHHHHHHHHH-/---EEEEE--SHHHHHHHHHHHHTT-EEEEE-SS--HHHHHHHT-EEESSHHHHHTS--SEEEE-S-TTTHHHHHHT--GGG-SS--EEEE--S--HHHHHHHHHHS-TTS-EEEEEES--TTT-TT--TT-EEEEEEEE---HHHHHHHHHHHHHTTPEEEE--HHHHHHHHHHTHHHHHHHHHHHHHHT----TT--HHHHHHHHHHHHHHTS-HHHHHHHHHT-TTHHHHHHHHHHHHHHHHHHHH-

Sequence (499 aa):
SLKIGIIVGFGNFGQFLAKTMIKQGHTLTATSRSDDYSSELCLQMGIHFFRDVSSAFLTADIDVIVLCTTSILSLSEVVGSMPLTSSLKRPTLFVDVLSVKEHPRELLLRELPEDSSDILCTHPMFGPQTAKNGWTDHTFMYDKVRIRRDEVICSSNFIQIFATEGCKMVQMSCEEHDRAAAKSQFITHTIGRTLGEMDIQSSTPIDTKGFETLVKLKETTTMRRDSFDLYSGLFVYNRFARQELENLEHALHKVKETLMIQSLKIGIIVGFGNFGQFLAKTMIKQGHTLTATSRSDYSSELCLQMGIHFFRDDVSAFLTADIDVIVLCCTTSILSLSEVVGSMPLTSLKRPTLFVDVLSVKEHPRELLLRELPEDSDILCTHPMFGPQTAKNGWTDHTFMYDKVRIRDEVICSNFIQIFATEGCKKMVQMSCEEHDRAAAKKSQFITHHTIGRRTLGEMDIQSTPIDTKGFETTLVKLKETTTMRDSFDLYSSGLFVYNRFARQELENLEHALHKVKETLMI

InterPro domains:
  IPR003099 Prephenate dehydrogenase [PS51176] (10-271)
  IPR008927 6-phosphogluconate dehydrogenase-like, C-terminal domain superfamily [SSF48179] (172-256)
  IPR036291 NAD(P)-binding domain superfamily [SSF51735] (8-171)
  IPR045011 Arogenate dehydrogenase 1/2 [PTHR43207] (4-258)
  IPR046826 Prephenate dehydrogenase, nucleotide-binding domain [PF02153] (26-130)
  IPR059064 TYRAAT2-like, C-terminal domain [PF26213] (193-260)

Organism: Glycine max (NCBI:txid3847)